Protein AF-0000000075202544 (afdb_homodimer)

Radius of gyration: 32.18 Å; Cα contacts (8 Å, |Δi|>4): 620; chains: 2; bounding box: 75×108×82 Å

pLDDT: mean 73.35, std 27.58, range [18.8, 98.31]

Organism: Armillaria gallica (NCBI:txid47427)

Foldseek 3Di:
DDPLVPDPCCLALVLLVLQLVVLVVLLVVLVVLLVLLCVLPVVPPPPPPPPPVVDDPPPPDPVVVLVVLLCQLNVLSVVLSVLSVVLNCCVPPVCNPPSVSSPDDDLSVLCLLLSLLSQLLVLLLVLLVVLLVLDDVVCSVVLSVLLNVLSVVLNVLSVVSSVCSVPDDDDPVRVLVSLVSVLVSLVSSLVSLCSSLVSLLVSLVVPDPVDPLSNVLSVVLNVLLVVLSVLLNVLSVVLNVVSVVVPCRSNSSSSRSNNSSSSSSSSSSNSSSVSVSVVVVVVVVVVVVVVVVVCVVVPVPDPDPPPPCPVPPPPPDDDPDPPPPDPPDDDDDDDDPPPPPPPPD/DDPLVPDPCCLALVLLVLQLVVLVVLLVVLVVLVVLLCVLPVVPPPPPPPPPVVDDDPPVDPVVVLVVLLCQLNVLSVVLSVLSVVLNCCVPPVCNPPSVSSPDDDLSVLCLLLSLLSQLLVLLLVLLVVLLVLDPVVCSVVLSVLLNVLSVVLNVLSVVSSVCSVPDDDDPVRVLVSLVSVLVSLVSSLVSLCSSLVSLLVSLVVPDPVDPLSNVLSVVLNVLLVVLSVLLNVLSVVLNVVSVVPPCRSNSSSSRSNNSSSSSSSSSSNSSSVSVSVVVVVVVVVVVVVVVVVCVVVPVPDPDPPPPPPPPPPPCPPPPPPPPDDPDDPDDDPPDPPDPPPPPD

InterPro domains:
  IPR045339 Domain of unknown function DUF6534 [PF20152] (189-276)

Secondary structure (DSSP, 8-state):
--TTTT--HIIIIIHHHHHHHHHHHHHHHHHHHHHHHHHHH----S----SGGGTS-----HHHHHHHHHHHHHHHHHHHHHHHHHHHHIIIIITTT-HHHHHS--HHHHTHHHHHHHHHHHHHHHHHHHHHHHS-HHHHHHHHHHHHHHHHHHHHHHHHHHHHHHH----HHHHHHHHHHHHHHHHHHHHHHHHHHHHHHHHHHHT--S-HHHHHHHHHHHHHHHHHHHHHHHHHHHHHHHHHTT---TTHHHHHTTHHHHHHHHHHHHHHHHHHHHHHHHHHHHHHHHHHHHHHHHTTS-------------SS-------------S---------------/--TTTT--HIIIIIHHHHHHHHHHHHHHHHHHHHHHHHHHH----S----SGGGTS-----HHHHHHHHHHHHHHHHHHHHHHHHHHHHIIIIITTT-HHHHHS--HHHHTHHHHHHHHHHHHHHHHHHHHHHHS-HHHHHHHHHHHHHHHHHHHHHHHHHHHHHHH----HHHHHHHHHHHHHHHHHHHHHHHHHHHHHHHHHHHT--S-HHHHHHHHHHHHHHHHHHHHHHHHHHHHHHHHHTT---TTHHHHHTTHHHHHHHHHHHHHHHHHHHHHHHHHHHHHHHHHHHHHHHHTTS----------------------------S---------------

Solvent-accessible surface area (backbone atoms only — not comparable to full-atom values): 37774 Å² total; per-residue (Å²): 126,56,82,61,68,72,56,55,46,58,32,39,56,34,19,43,50,53,7,43,44,50,29,35,19,41,48,20,36,38,50,48,41,52,49,50,41,49,56,70,68,45,78,64,79,67,77,64,74,54,80,52,62,80,63,64,80,66,72,76,47,88,70,41,61,55,50,54,51,49,54,50,39,48,52,51,48,53,52,48,52,52,39,44,52,48,45,49,40,44,51,49,36,78,24,51,56,38,50,68,59,64,69,44,87,52,67,60,62,34,48,43,46,39,56,31,32,65,33,41,33,59,52,50,47,54,51,29,51,50,40,32,71,64,35,61,77,87,55,10,57,61,51,28,50,53,40,47,49,39,37,49,48,33,38,50,47,21,47,49,52,28,53,44,56,76,72,50,84,68,51,73,68,51,42,52,53,50,50,50,51,51,44,49,36,47,51,43,48,49,49,38,51,50,50,50,52,49,51,45,42,56,43,52,62,69,65,53,76,80,44,66,70,61,36,49,53,48,49,50,52,43,49,51,52,50,60,43,45,45,61,49,49,52,34,43,51,50,25,49,51,34,57,65,69,56,47,89,38,33,50,29,39,39,32,55,63,30,45,39,47,38,46,49,36,33,54,39,52,53,54,38,51,50,53,53,51,52,53,51,51,53,54,48,50,55,56,51,51,54,51,48,55,52,46,53,65,66,54,65,70,70,79,72,82,69,77,71,75,65,77,61,82,57,82,80,56,84,72,82,81,78,75,78,68,78,79,70,77,90,82,92,87,88,83,80,81,80,78,80,76,78,75,86,119,126,56,81,60,66,72,54,54,47,57,33,40,56,34,18,45,50,53,7,44,43,50,28,34,18,41,47,19,36,39,51,50,39,53,50,50,42,49,57,70,67,49,75,63,80,66,76,63,74,54,78,50,62,81,63,64,84,73,70,73,47,88,73,41,60,54,50,54,53,50,54,50,40,48,51,50,47,53,51,47,52,53,40,45,51,48,47,51,39,44,50,50,36,79,25,52,56,37,50,68,58,64,69,45,87,51,68,59,65,35,47,44,45,40,56,32,32,66,32,41,33,58,53,52,46,52,52,30,52,50,40,33,72,64,35,60,77,85,56,11,57,60,52,28,50,53,40,47,50,37,38,50,49,32,38,50,46,21,48,49,53,27,53,43,56,76,71,51,85,66,51,74,69,51,43,53,53,51,50,49,52,52,44,50,36,48,50,42,48,47,49,38,50,51,50,49,53,48,50,46,43,55,45,51,63,68,63,53,78,80,45,65,70,61,36,49,52,48,50,49,52,43,49,51,52,50,59,42,45,44,61,50,48,50,34,44,50,49,26,50,51,34,58,66,69,56,47,90,40,33,50,29,39,38,31,56,63,30,45,40,47,38,47,49,36,33,52,39,53,54,55,40,52,51,53,53,50,53,53,50,49,54,55,50,48,54,54,51,51,55,49,49,55,50,45,55,64,64,50,66,68,67,81,71,82,69,77,73,76,69,79,70,73,78,70,78,72,74,75,78,70,77,76,74,73,74,82,69,73,90,74,88,81,86,78,80,80,78,76,79,76,78,74,85,120

Structure (mmCIF, N/CA/C/O backbone):
data_AF-0000000075202544-model_v1
#
loop_
_entity.id
_entity.type
_entity.pdbx_description
1 polymer 'DUF6534 domain-containing protein'
#
loop_
_atom_site.group_PDB
_atom_site.id
_atom_site.type_symbol
_atom_site.label_atom_id
_atom_site.label_alt_id
_atom_site.label_comp_id
_atom_site.label_asym_id
_atom_site.label_entity_id
_atom_site.label_seq_id
_atom_site.pdbx_PDB_ins_code
_atom_site.Cartn_x
_atom_site.Cartn_y
_atom_site.Cartn_z
_atom_site.occupancy
_atom_site.B_iso_or_equiv
_atom_site.auth_seq_id
_atom_site.auth_comp_id
_atom_site.auth_asym_id
_atom_site.auth_atom_id
_atom_site.pdbx_PDB_model_num
ATOM 1 N N . MET A 1 1 ? -9.578 -34.719 -23.672 1 30.58 1 MET A N 1
ATOM 2 C CA . MET A 1 1 ? -8.828 -33.469 -23.422 1 30.58 1 MET A CA 1
ATOM 3 C C . MET A 1 1 ? -9.109 -32.938 -22.031 1 30.58 1 MET A C 1
ATOM 5 O O . MET A 1 1 ? -10.258 -32.625 -21.703 1 30.58 1 MET A O 1
ATOM 9 N N . SER A 1 2 ? -8.492 -33.312 -20.969 1 37.47 2 SER A N 1
ATOM 10 C CA . SER A 1 2 ? -8.906 -33.406 -19.578 1 37.47 2 SER A CA 1
ATOM 11 C C . SER A 1 2 ? -9.406 -32.062 -19.062 1 37.47 2 SER A C 1
ATOM 13 O O . SER A 1 2 ? -9.07 -31.016 -19.609 1 37.47 2 SER A O 1
ATOM 15 N N . ALA A 1 3 ? -10.5 -32.062 -18.391 1 42.78 3 ALA A N 1
ATOM 16 C CA . ALA A 1 3 ? -11.109 -30.906 -17.734 1 42.78 3 ALA A CA 1
ATOM 17 C C . ALA A 1 3 ? -10.062 -29.844 -17.406 1 42.78 3 ALA A C 1
ATOM 19 O O . ALA A 1 3 ? -10.367 -28.641 -17.375 1 42.78 3 ALA A O 1
ATOM 20 N N . ALA A 1 4 ? -8.844 -30.25 -17.125 1 48.22 4 ALA A N 1
ATOM 21 C CA . ALA A 1 4 ? -7.582 -29.516 -16.953 1 48.22 4 ALA A CA 1
ATOM 22 C C . ALA A 1 4 ? -7.199 -28.781 -18.234 1 48.22 4 ALA A C 1
ATOM 24 O O . ALA A 1 4 ? -6.625 -27.688 -18.188 1 48.22 4 ALA A O 1
ATOM 25 N N . ALA A 1 5 ? -7.516 -29.359 -19.406 1 50.94 5 ALA A N 1
ATOM 26 C CA . ALA A 1 5 ? -7.18 -28.906 -20.75 1 50.94 5 ALA A CA 1
ATOM 27 C C . ALA A 1 5 ? -7.934 -27.625 -21.094 1 50.94 5 ALA A C 1
ATOM 29 O O . ALA A 1 5 ? -7.449 -26.797 -21.875 1 50.94 5 ALA A O 1
ATOM 30 N N . SER A 1 6 ? -9.164 -27.391 -20.484 1 59.09 6 SER A N 1
ATOM 31 C CA . SER A 1 6 ? -9.992 -26.297 -20.953 1 59.09 6 SER A CA 1
ATOM 32 C C . SER A 1 6 ? -9.852 -25.062 -20.062 1 59.09 6 SER A C 1
ATOM 34 O O . SER A 1 6 ? -10.414 -24.016 -20.359 1 59.09 6 SER A O 1
ATOM 36 N N . LEU A 1 7 ? -9.102 -25.297 -18.953 1 67.88 7 LEU A N 1
ATOM 37 C CA . LEU A 1 7 ? -9.055 -24.172 -18.031 1 67.88 7 LEU A CA 1
ATOM 38 C C . LEU A 1 7 ? -8.039 -23.125 -18.516 1 67.88 7 LEU A C 1
ATOM 40 O O . LEU A 1 7 ? -6.883 -23.469 -18.766 1 67.88 7 LEU A O 1
ATOM 44 N N . ASN A 1 8 ? -8.57 -22.062 -19 1 82.06 8 ASN A N 1
ATOM 45 C CA . ASN A 1 8 ? -7.695 -20.938 -19.312 1 82.06 8 ASN A CA 1
ATOM 46 C C . ASN A 1 8 ? -6.996 -20.406 -18.078 1 82.06 8 ASN A C 1
ATOM 48 O O . ASN A 1 8 ? -7.574 -19.625 -17.312 1 82.06 8 ASN A O 1
ATOM 52 N N . ILE A 1 9 ? -5.816 -20.859 -17.828 1 87.75 9 ILE A N 1
ATOM 53 C CA . ILE A 1 9 ? -5.035 -20.562 -16.641 1 87.75 9 ILE A CA 1
ATOM 54 C C . ILE A 1 9 ? -4.934 -19.047 -16.453 1 87.75 9 ILE A C 1
ATOM 56 O O . ILE A 1 9 ? -5.086 -18.547 -15.336 1 87.75 9 ILE A O 1
ATOM 60 N N . ALA A 1 10 ? -4.734 -18.312 -17.516 1 87 10 ALA A N 1
ATOM 61 C CA . ALA A 1 10 ? -4.594 -16.859 -17.453 1 87 10 ALA A CA 1
ATOM 62 C C . ALA A 1 10 ? -5.879 -16.203 -16.953 1 87 10 ALA A C 1
ATOM 64 O O . ALA A 1 10 ? -5.836 -15.258 -16.172 1 87 10 ALA A O 1
ATOM 65 N N . SER A 1 11 ? -6.926 -16.828 -17.297 1 85 11 SER A N 1
ATOM 66 C CA . SER A 1 11 ? -8.203 -16.219 -16.953 1 85 11 SER A CA 1
ATOM 67 C C . SER A 1 11 ? -8.602 -16.547 -15.516 1 85 11 SER A C 1
ATOM 69 O O . SER A 1 11 ? -9.289 -15.773 -14.852 1 85 11 SER A O 1
ATOM 71 N N . VAL A 1 12 ? -8.141 -17.609 -15.039 1 85.69 12 VAL A N 1
ATOM 72 C CA . VAL A 1 12 ? -8.539 -18 -13.688 1 85.69 12 VAL A CA 1
ATOM 73 C C . VAL A 1 12 ? -7.434 -17.641 -12.695 1 85.69 12 VAL A C 1
ATOM 75 O O . VAL A 1 12 ? -7.586 -16.703 -11.906 1 85.69 12 VAL A O 1
ATOM 78 N N . LEU A 1 13 ? -6.332 -18.281 -12.93 1 91.62 13 LEU A N 1
ATOM 79 C CA . LEU A 1 13 ? -5.23 -18.078 -11.992 1 91.62 13 LEU A CA 1
ATOM 80 C C . LEU A 1 13 ? -4.637 -16.672 -12.148 1 91.62 13 LEU A C 1
ATOM 82 O O . LEU A 1 13 ? -4.289 -16.031 -11.156 1 91.62 13 LEU A O 1
ATOM 86 N N . GLY A 1 14 ? -4.578 -16.234 -13.328 1 93.5 14 GLY A N 1
ATOM 87 C CA . GLY A 1 14 ? -4.031 -14.906 -13.578 1 93.5 14 GLY A CA 1
ATOM 88 C C . GLY A 1 14 ? -4.848 -13.797 -12.945 1 93.5 14 GLY A C 1
ATOM 89 O O . GLY A 1 14 ? -4.293 -12.859 -12.359 1 93.5 14 GLY A O 1
ATOM 90 N N . THR A 1 15 ? -6.055 -13.859 -13.055 1 92.5 15 THR A N 1
ATOM 91 C CA . THR A 1 15 ? -6.914 -12.82 -12.508 1 92.5 15 THR A CA 1
ATOM 92 C C . THR A 1 15 ? -6.926 -12.859 -10.984 1 92.5 15 THR A C 1
ATOM 94 O O . THR A 1 15 ? -6.992 -11.812 -10.336 1 92.5 15 THR A O 1
ATOM 97 N N . ILE A 1 16 ? -6.844 -14.031 -10.422 1 93.81 16 ILE A N 1
ATOM 98 C CA . ILE A 1 16 ? -6.742 -14.156 -8.969 1 93.81 16 ILE A CA 1
ATOM 99 C C . ILE A 1 16 ? -5.434 -13.539 -8.492 1 93.81 16 ILE A C 1
ATOM 101 O O . ILE A 1 16 ? -5.406 -12.82 -7.484 1 93.81 16 ILE A O 1
ATOM 105 N N . GLU A 1 17 ? -4.414 -13.812 -9.203 1 96.56 17 GLU A N 1
ATOM 106 C CA . GLU A 1 17 ? -3.1 -13.289 -8.836 1 96.56 17 GLU A CA 1
ATOM 107 C C . GLU A 1 17 ? -3.086 -11.766 -8.859 1 96.56 17 GLU A C 1
ATOM 109 O O . GLU A 1 17 ? -2.656 -11.133 -7.898 1 96.56 17 GLU A O 1
ATOM 114 N N . ILE A 1 18 ? -3.598 -11.172 -9.922 1 96.19 18 ILE A N 1
ATOM 115 C CA . ILE A 1 18 ? -3.625 -9.719 -10.023 1 96.19 18 ILE A CA 1
ATOM 116 C C . ILE A 1 18 ? -4.562 -9.148 -8.961 1 96.19 18 ILE A C 1
ATOM 118 O O . ILE A 1 18 ? -4.289 -8.094 -8.383 1 96.19 18 ILE A O 1
ATOM 122 N N . GLY A 1 19 ? -5.66 -9.836 -8.742 1 96.62 19 GLY A N 1
ATOM 123 C CA . GLY A 1 19 ? -6.574 -9.398 -7.695 1 96.62 19 GLY A CA 1
ATOM 124 C C . GLY A 1 19 ? -5.926 -9.359 -6.324 1 96.62 19 GLY A C 1
ATOM 125 O O . GLY A 1 19 ? -6.117 -8.398 -5.574 1 96.62 19 GLY A O 1
ATOM 126 N N . VAL A 1 20 ? -5.168 -10.367 -6.004 1 97.69 20 VAL A N 1
ATOM 127 C CA . VAL A 1 20 ? -4.504 -10.43 -4.707 1 97.69 20 VAL A CA 1
ATOM 128 C C . VAL A 1 20 ? -3.418 -9.359 -4.629 1 97.69 20 VAL A C 1
ATOM 130 O O . VAL A 1 20 ? -3.23 -8.727 -3.582 1 97.69 20 VAL A O 1
ATOM 133 N N . ILE A 1 21 ? -2.748 -9.117 -5.719 1 97.5 21 ILE A N 1
ATOM 134 C CA . ILE A 1 21 ? -1.709 -8.102 -5.773 1 97.5 21 ILE A CA 1
ATOM 135 C C . ILE A 1 21 ? -2.328 -6.719 -5.555 1 97.5 21 ILE A C 1
ATOM 137 O O . ILE A 1 21 ? -1.817 -5.922 -4.766 1 97.5 21 ILE A O 1
ATOM 141 N N . LEU A 1 22 ? -3.42 -6.465 -6.176 1 97 22 LEU A N 1
ATOM 142 C CA . LEU A 1 22 ? -4.113 -5.191 -6 1 97 22 LEU A CA 1
ATOM 143 C C . LEU A 1 22 ? -4.641 -5.055 -4.574 1 97 22 LEU A C 1
ATOM 145 O O . LEU A 1 22 ? -4.605 -3.965 -3.998 1 97 22 LEU A O 1
ATOM 149 N N . ASN A 1 23 ? -5.113 -6.156 -4.082 1 98.06 23 ASN A N 1
ATOM 150 C CA . ASN A 1 23 ? -5.59 -6.184 -2.701 1 98.06 23 ASN A CA 1
ATOM 151 C C . ASN A 1 23 ? -4.484 -5.793 -1.722 1 98.06 23 ASN A C 1
ATOM 153 O O . ASN A 1 23 ? -4.715 -5.008 -0.803 1 98.06 23 ASN A O 1
ATOM 157 N N . THR A 1 24 ? -3.373 -6.305 -1.909 1 97.88 24 THR A N 1
ATOM 158 C CA . THR A 1 24 ? -2.258 -6.02 -1.016 1 97.88 24 THR A CA 1
ATOM 159 C C . THR A 1 24 ? -1.762 -4.586 -1.21 1 97.88 24 THR A C 1
ATOM 161 O O . THR A 1 24 ? -1.353 -3.93 -0.251 1 97.88 24 THR A O 1
ATOM 164 N N . PHE A 1 25 ? -1.782 -4.129 -2.479 1 97.88 25 PHE A N 1
ATOM 165 C CA . PHE A 1 25 ? -1.476 -2.729 -2.75 1 97.88 25 PHE A CA 1
ATOM 166 C C . PHE A 1 25 ? -2.396 -1.81 -1.956 1 97.88 25 PHE A C 1
ATOM 168 O O . PHE A 1 25 ? -1.931 -0.89 -1.28 1 97.88 25 PHE A O 1
ATOM 175 N N . LEU A 1 26 ? -3.6 -2.086 -2.014 1 98.12 26 LEU A N 1
ATOM 176 C CA . LEU A 1 26 ? -4.594 -1.257 -1.338 1 98.12 26 LEU A CA 1
ATOM 177 C C . LEU A 1 26 ? -4.477 -1.396 0.176 1 98.12 26 LEU A C 1
ATOM 179 O O . LEU A 1 26 ? -4.75 -0.445 0.913 1 98.12 26 LEU A O 1
ATOM 183 N N . LEU A 1 27 ? -4.07 -2.59 0.631 1 98.25 27 LEU A N 1
ATOM 184 C CA . LEU A 1 27 ? -3.824 -2.742 2.061 1 98.25 27 LEU A CA 1
ATOM 185 C C . LEU A 1 27 ? -2.729 -1.788 2.527 1 98.25 27 LEU A C 1
ATOM 187 O O . LEU A 1 27 ? -2.807 -1.236 3.627 1 98.25 27 LEU A O 1
ATOM 191 N N . GLY A 1 28 ? -1.713 -1.629 1.7 1 97.19 28 GLY A N 1
ATOM 192 C CA . GLY A 1 28 ? -0.695 -0.638 2.012 1 97.19 28 GLY A CA 1
ATOM 193 C C . GLY A 1 28 ? -1.245 0.772 2.107 1 97.19 28 GLY A C 1
ATOM 194 O O . GLY A 1 28 ? -0.935 1.503 3.051 1 97.19 28 GLY A O 1
ATOM 195 N N . VAL A 1 29 ? -2.115 1.082 1.206 1 95.94 29 VAL A N 1
ATOM 196 C CA . VAL A 1 29 ? -2.752 2.395 1.17 1 95.94 29 VAL A CA 1
ATOM 197 C C . VAL A 1 29 ? -3.564 2.611 2.445 1 95.94 29 VAL A C 1
ATOM 199 O O . VAL A 1 29 ? -3.402 3.627 3.125 1 95.94 29 VAL A O 1
ATOM 202 N N . VAL A 1 30 ? -4.324 1.64 2.791 1 96.94 30 VAL A N 1
ATOM 203 C CA . VAL A 1 30 ? -5.23 1.752 3.928 1 96.94 30 VAL A CA 1
ATOM 204 C C . VAL A 1 30 ? -4.43 1.801 5.227 1 96.94 30 VAL A C 1
ATOM 206 O O . VAL A 1 30 ? -4.812 2.49 6.176 1 96.94 30 VAL A O 1
ATOM 209 N N . THR A 1 31 ? -3.334 1.18 5.262 1 95.56 31 THR A N 1
ATOM 210 C CA . THR A 1 31 ? -2.504 1.163 6.461 1 95.56 31 THR A CA 1
ATOM 211 C C . THR A 1 31 ? -1.976 2.561 6.773 1 95.56 31 THR A C 1
ATOM 213 O O . THR A 1 31 ? -2.018 3.004 7.922 1 95.56 31 THR A O 1
ATOM 216 N N . ILE A 1 32 ? -1.555 3.242 5.75 1 93.19 32 ILE A N 1
ATOM 217 C CA . ILE A 1 32 ? -1.046 4.594 5.969 1 93.19 32 ILE A CA 1
ATOM 218 C C . ILE A 1 32 ? -2.203 5.531 6.297 1 93.19 32 ILE A C 1
ATOM 220 O O . ILE A 1 32 ? -2.062 6.438 7.125 1 93.19 32 ILE A O 1
ATOM 224 N N . GLN A 1 33 ? -3.326 5.27 5.684 1 91.19 33 GLN A N 1
ATOM 225 C CA . GLN A 1 33 ? -4.5 6.062 6.027 1 91.19 33 GLN A CA 1
ATOM 226 C C . GLN A 1 33 ? -4.875 5.879 7.496 1 91.19 33 GLN A C 1
ATOM 228 O O . GLN A 1 33 ? -5.281 6.832 8.164 1 91.19 33 GLN A O 1
ATOM 233 N N . MET A 1 34 ? -4.734 4.676 7.914 1 90.94 34 MET A N 1
ATOM 234 C CA . MET A 1 34 ? -5.008 4.367 9.312 1 90.94 34 MET A CA 1
ATOM 235 C C . MET A 1 34 ? -4.035 5.102 10.234 1 90.94 34 MET A C 1
ATOM 237 O O . MET A 1 34 ? -4.441 5.684 11.234 1 90.94 34 MET A O 1
ATOM 241 N N . PHE A 1 35 ? -2.836 5.152 9.797 1 85.44 35 PHE A N 1
ATOM 242 C CA . PHE A 1 35 ? -1.821 5.844 10.586 1 85.44 35 PHE A CA 1
ATOM 243 C C . PHE A 1 35 ? -2.072 7.348 10.594 1 85.44 35 PHE A C 1
ATOM 245 O O . PHE A 1 35 ? -1.909 8 11.625 1 85.44 35 PHE A O 1
ATOM 252 N N . SER A 1 36 ? -2.416 7.844 9.523 1 83.5 36 SER A N 1
ATOM 253 C CA . SER A 1 36 ? -2.719 9.266 9.414 1 83.5 36 SER A CA 1
ATOM 254 C C . SER A 1 36 ? -3.893 9.656 10.305 1 83.5 36 SER A C 1
ATOM 256 O O . SER A 1 36 ? -3.91 10.742 10.883 1 83.5 36 SER A O 1
ATOM 258 N N . TYR A 1 37 ? -4.852 8.789 10.391 1 84.12 37 TYR A N 1
ATOM 259 C CA . TYR A 1 37 ? -5.996 9.047 11.258 1 84.12 37 TYR A CA 1
ATOM 260 C C . TYR A 1 37 ? -5.562 9.188 12.711 1 84.12 37 TYR A C 1
ATOM 262 O O . TYR A 1 37 ? -5.973 10.125 13.398 1 84.12 37 TYR A O 1
ATOM 270 N N . TYR A 1 38 ? -4.727 8.438 13.109 1 78.06 38 TYR A N 1
ATOM 271 C CA . TYR A 1 38 ? -4.32 8.438 14.508 1 78.06 38 TYR A CA 1
ATOM 272 C C . TYR A 1 38 ? -3.314 9.547 14.789 1 78.06 38 TYR A C 1
ATOM 274 O O . TYR A 1 38 ? -3.275 10.094 15.891 1 78.06 38 TYR A O 1
ATOM 282 N N . THR A 1 39 ? -2.518 9.93 13.875 1 73.56 39 THR A N 1
ATOM 283 C CA . THR A 1 39 ? -1.584 11.031 14.055 1 73.56 39 THR A CA 1
ATOM 284 C C . THR A 1 39 ? -2.326 12.367 14.102 1 73.56 39 THR A C 1
ATOM 286 O O . THR A 1 39 ? -1.944 13.273 14.852 1 73.56 39 THR A O 1
ATOM 289 N N . ALA A 1 40 ? -3.287 12.422 13.375 1 65.31 40 ALA A N 1
ATOM 290 C CA . ALA A 1 40 ? -4.066 13.656 13.344 1 65.31 40 ALA A CA 1
ATOM 291 C C . ALA A 1 40 ? -4.91 13.812 14.602 1 65.31 40 ALA A C 1
ATOM 293 O O . ALA A 1 40 ? -5.16 14.93 15.055 1 65.31 40 ALA A O 1
ATOM 294 N N . HIS A 1 41 ? -5.402 12.781 15.109 1 57.12 41 HIS A N 1
ATOM 295 C CA . HIS A 1 41 ? -6.336 12.867 16.234 1 57.12 41 HIS A CA 1
ATOM 296 C C . HIS A 1 41 ? -5.609 12.766 17.562 1 57.12 41 HIS A C 1
ATOM 298 O O . HIS A 1 41 ? -6.086 13.281 18.578 1 57.12 41 HIS A O 1
ATOM 304 N N . PHE A 1 42 ? -4.621 11.969 17.609 1 50.59 42 PHE A N 1
ATOM 305 C CA . PHE A 1 42 ? -3.99 11.82 18.922 1 50.59 42 PHE A CA 1
ATOM 306 C C . PHE A 1 42 ? -2.74 12.695 19.016 1 50.59 42 PHE A C 1
ATOM 308 O O . PHE A 1 42 ? -2.084 12.734 20.062 1 50.59 42 PHE A O 1
ATOM 315 N N . ASN A 1 43 ? -2.824 14.07 18.781 1 44.25 43 ASN A N 1
ATOM 316 C CA . ASN A 1 43 ? -1.733 15.008 19.016 1 44.25 43 ASN A CA 1
ATOM 317 C C . ASN A 1 43 ? -0.528 14.32 19.656 1 44.25 43 ASN A C 1
ATOM 319 O O . ASN A 1 43 ? 0.359 14.977 20.188 1 44.25 43 ASN A O 1
ATOM 323 N N . ASP A 1 44 ? -0.608 13.258 20.422 1 34.91 44 ASP A N 1
ATOM 324 C CA . ASP A 1 44 ? 0.505 12.672 21.156 1 34.91 44 ASP A CA 1
ATOM 325 C C . ASP A 1 44 ? 1.545 12.086 20.203 1 34.91 44 ASP A C 1
ATOM 327 O O . ASP A 1 44 ? 1.22 11.25 19.359 1 34.91 44 ASP A O 1
ATOM 331 N N . PRO A 1 45 ? 2.568 12.883 19.969 1 34.19 45 PRO A N 1
ATOM 332 C CA . PRO A 1 45 ? 3.719 12.664 19.094 1 34.19 45 PRO A CA 1
ATOM 333 C C . PRO A 1 45 ? 4.141 11.203 19.016 1 34.19 45 PRO A C 1
ATOM 335 O O . PRO A 1 45 ? 4.914 10.82 18.141 1 34.19 45 PRO A O 1
ATOM 338 N N . VAL A 1 46 ? 4.504 10.672 20.25 1 30.69 46 VAL A N 1
ATOM 339 C CA . VAL A 1 46 ? 5.238 9.422 20.391 1 30.69 46 VAL A CA 1
ATOM 340 C C . VAL A 1 46 ? 4.402 8.273 19.828 1 30.69 46 VAL A C 1
ATOM 342 O O . VAL A 1 46 ? 3.219 8.141 20.156 1 30.69 46 VAL A O 1
ATOM 345 N N . GLY A 1 47 ? 4.488 7.988 18.734 1 33.19 47 GLY A N 1
ATOM 346 C CA . GLY A 1 47 ? 4.07 6.668 18.281 1 33.19 47 GLY A CA 1
ATOM 347 C C . GLY A 1 47 ? 3.824 5.703 19.438 1 33.19 47 GLY A C 1
ATOM 348 O O . GLY A 1 47 ? 4.449 4.645 19.5 1 33.19 47 GLY A O 1
ATOM 349 N N . SER A 1 48 ? 3.576 6.117 20.578 1 28.45 48 SER A N 1
ATOM 350 C CA . SER A 1 48 ? 3.215 5.02 21.469 1 28.45 48 SER A CA 1
ATOM 351 C C . SER A 1 48 ? 2.162 4.117 20.844 1 28.45 48 SER A C 1
ATOM 353 O O . SER A 1 48 ? 1.016 4.531 20.656 1 28.45 48 SER A O 1
ATOM 355 N N . PHE A 1 49 ? 2.436 3.496 19.875 1 31.34 49 PHE A N 1
ATOM 356 C CA . PHE A 1 49 ? 1.68 2.256 19.75 1 31.34 49 PHE A CA 1
ATOM 357 C C . PHE A 1 49 ? 1.23 1.754 21.125 1 31.34 49 PHE A C 1
ATOM 359 O O . PHE A 1 49 ? 1.893 0.908 21.734 1 31.34 49 PHE A O 1
ATOM 366 N N . ARG A 1 50 ? 0.948 2.576 22 1 30.28 50 ARG A N 1
ATOM 367 C CA . ARG A 1 50 ? 0.221 1.947 23.094 1 30.28 50 ARG A CA 1
ATOM 368 C C . ARG A 1 50 ? -0.891 1.045 22.578 1 30.28 50 ARG A C 1
ATOM 370 O O . ARG A 1 50 ? -1.891 1.53 22.047 1 30.28 50 ARG A O 1
ATOM 377 N N . PHE A 1 51 ? -0.645 -0.08 22.109 1 30.19 51 PHE A N 1
ATOM 378 C CA . PHE A 1 51 ? -1.592 -1.188 22.156 1 30.19 51 PHE A CA 1
ATOM 379 C C . PHE A 1 51 ? -2.617 -0.988 23.25 1 30.19 51 PHE A C 1
ATOM 381 O O . PHE A 1 51 ? -3.455 -1.859 23.5 1 30.19 51 PHE A O 1
ATOM 388 N N . SER A 1 52 ? -2.311 -0.164 24.25 1 27.73 52 SER A N 1
ATOM 389 C CA . SER A 1 52 ? -3.229 -0.079 25.391 1 27.73 52 SER A CA 1
ATOM 390 C C . SER A 1 52 ? -4.535 0.594 24.984 1 27.73 52 SER A C 1
ATOM 392 O O . SER A 1 52 ? -5.41 0.815 25.828 1 27.73 52 SER A O 1
ATOM 394 N N . PRO A 1 53 ? -4.5 1.42 24.094 1 31.44 53 PRO A N 1
ATOM 395 C CA . PRO A 1 53 ? -5.82 2.057 24.109 1 31.44 53 PRO A CA 1
ATOM 396 C C . PRO A 1 53 ? -6.957 1.066 23.844 1 31.44 53 PRO A C 1
ATOM 398 O O . PRO A 1 53 ? -8.109 1.472 23.688 1 31.44 53 PRO A O 1
ATOM 401 N N . LEU A 1 54 ? -6.707 -0.091 23.484 1 30.83 54 LEU A N 1
ATOM 402 C CA . LEU A 1 54 ? -7.953 -0.845 23.578 1 30.83 54 LEU A CA 1
ATOM 403 C C . LEU A 1 54 ? -8.656 -0.575 24.891 1 30.83 54 LEU A C 1
ATOM 405 O O . LEU A 1 54 ? -9.859 -0.812 25.031 1 30.83 54 LEU A O 1
ATOM 409 N N . VAL A 1 55 ? -7.926 -0.446 26.094 1 26.25 55 VAL A N 1
ATOM 410 C CA . VAL A 1 55 ? -8.578 -0.515 27.391 1 26.25 55 VAL A CA 1
ATOM 411 C C . VAL A 1 55 ? -9.039 0.877 27.812 1 26.25 55 VAL A C 1
ATOM 413 O O . VAL A 1 55 ? -9.672 1.037 28.859 1 26.25 55 VAL A O 1
ATOM 416 N N . LYS A 1 56 ? -8.234 1.934 27.719 1 31.06 56 LYS A N 1
ATOM 417 C CA . LYS A 1 56 ? -8.875 2.982 28.516 1 31.06 56 LYS A CA 1
ATOM 418 C C . LYS A 1 56 ? -10.312 3.203 28.062 1 31.06 56 LYS A C 1
ATOM 420 O O . LYS A 1 56 ? -10.648 2.979 26.906 1 31.06 56 LYS A O 1
ATOM 425 N N . SER A 1 57 ? -11.234 3.371 29.031 1 28.83 57 SER A N 1
ATOM 426 C CA . SER A 1 57 ? -12.648 3.688 29.188 1 28.83 57 SER A CA 1
ATOM 427 C C . SER A 1 57 ? -13.078 4.793 28.234 1 28.83 57 SER A C 1
ATOM 429 O O . SER A 1 57 ? -12.781 5.969 28.453 1 28.83 57 SER A O 1
ATOM 431 N N . HIS A 1 58 ? -12.75 4.738 27.141 1 29.89 58 HIS A N 1
ATOM 432 C CA . HIS A 1 58 ? -13.148 5.762 26.188 1 29.89 58 HIS A CA 1
ATOM 433 C C . HIS A 1 58 ? -14.609 6.168 26.391 1 29.89 58 HIS A C 1
ATOM 435 O O . HIS A 1 58 ? -15.492 5.309 26.484 1 29.89 58 HIS A O 1
ATOM 441 N N . ARG A 1 59 ? -14.867 7.156 27 1 29.62 59 ARG A N 1
ATOM 442 C CA . ARG A 1 59 ? -16.141 7.863 26.844 1 29.62 59 ARG A CA 1
ATOM 443 C C . ARG A 1 59 ? -16.609 7.816 25.391 1 29.62 59 ARG A C 1
ATOM 445 O O . ARG A 1 59 ? -15.875 8.195 24.484 1 29.62 59 ARG A O 1
ATOM 452 N N . PHE A 1 60 ? -17.344 6.906 24.922 1 32.94 60 PHE A N 1
ATOM 453 C CA . PHE A 1 60 ? -18.219 6.734 23.766 1 32.94 60 PHE A CA 1
ATOM 454 C C . PHE A 1 60 ? -18.75 8.078 23.281 1 32.94 60 PHE A C 1
ATOM 456 O O . PHE A 1 60 ? -19.938 8.367 23.438 1 32.94 60 PHE A O 1
ATOM 463 N N . SER A 1 61 ? -18.172 9.148 23.531 1 32.81 61 SER A N 1
ATOM 464 C CA . SER A 1 61 ? -18.734 10.328 22.859 1 32.81 61 SER A CA 1
ATOM 465 C C . SER A 1 61 ? -18.656 10.203 21.344 1 32.81 61 SER A C 1
ATOM 467 O O . SER A 1 61 ? -17.969 9.32 20.828 1 32.81 61 SER A O 1
ATOM 469 N N . SER A 1 62 ? -19.219 10.984 20.391 1 43.47 62 S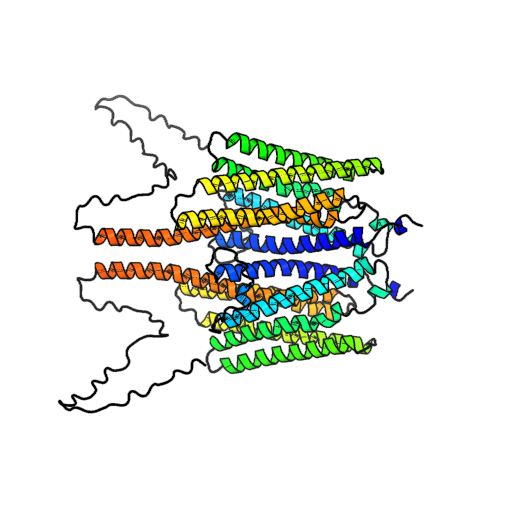ER A N 1
ATOM 470 C CA . SER A 1 62 ? -19.359 10.992 18.938 1 43.47 62 SER A CA 1
ATOM 471 C C . SER A 1 62 ? -18.062 10.594 18.25 1 43.47 62 SER A C 1
ATOM 473 O O . SER A 1 62 ? -18.078 9.875 17.25 1 43.47 62 SER A O 1
ATOM 475 N N . GLY A 1 63 ? -16.875 10.805 18.75 1 47.38 63 GLY A N 1
ATOM 476 C CA . GLY A 1 63 ? -15.539 10.523 18.25 1 47.38 63 GLY A CA 1
ATOM 477 C C . GLY A 1 63 ? -15.141 9.062 18.391 1 47.38 63 GLY A C 1
ATOM 478 O O . GLY A 1 63 ? -14.438 8.523 17.547 1 47.38 63 GLY A O 1
ATOM 479 N N . GLU A 1 64 ? -15.586 8.312 19.344 1 50.72 64 GLU A N 1
ATOM 480 C CA . GLU A 1 64 ? -15.18 6.949 19.688 1 50.72 64 GLU A CA 1
ATOM 481 C C . GLU A 1 64 ? -15.836 5.93 18.766 1 50.72 64 GLU A C 1
ATOM 483 O O . GLU A 1 64 ? -15.219 4.922 18.406 1 50.72 64 GLU A O 1
ATOM 488 N N . SER A 1 65 ? -17.125 6.168 18.422 1 60.56 65 SER A N 1
ATOM 489 C CA . SER A 1 65 ? -17.812 5.27 17.516 1 60.56 65 SER A CA 1
ATOM 490 C C . SER A 1 65 ? -17.078 5.164 16.188 1 60.56 65 SER A C 1
ATOM 492 O O . SER A 1 65 ? -16.969 4.074 15.609 1 60.56 65 SER A O 1
ATOM 494 N N . SER A 1 66 ? -16.469 6.152 15.891 1 77.81 66 SER A N 1
ATOM 495 C CA . SER A 1 66 ? -15.734 6.137 14.633 1 77.81 66 SER A CA 1
ATOM 496 C C . SER A 1 66 ? -14.445 5.32 14.75 1 77.81 66 SER A C 1
ATOM 498 O O . SER A 1 66 ? -14.062 4.625 13.805 1 77.81 66 SER A O 1
ATOM 500 N N . ALA A 1 67 ? -13.992 5.238 16.031 1 83.12 67 ALA A N 1
ATOM 501 C CA . ALA A 1 67 ? -12.75 4.496 16.234 1 83.12 67 ALA A CA 1
ATOM 502 C C . ALA A 1 67 ? -12.992 2.992 16.172 1 83.12 67 ALA A C 1
ATOM 504 O O . ALA A 1 67 ? -12.18 2.248 15.625 1 83.12 67 ALA A O 1
ATOM 505 N N . LEU A 1 68 ? -14.133 2.617 16.734 1 88.62 68 LEU A N 1
ATOM 506 C CA . LEU A 1 68 ? -14.461 1.195 16.703 1 88.62 68 LEU A CA 1
ATOM 507 C C . LEU A 1 68 ? -14.703 0.728 15.273 1 88.62 68 LEU A C 1
ATOM 509 O O . LEU A 1 68 ? -14.289 -0.37 14.891 1 88.62 68 LEU A O 1
ATOM 513 N N . LEU A 1 69 ? -15.359 1.511 14.57 1 93.31 69 LEU A N 1
ATOM 514 C CA . LEU A 1 69 ? -15.641 1.176 13.172 1 93.31 69 LEU A CA 1
ATOM 515 C C . LEU A 1 69 ? -14.344 1.061 12.375 1 93.31 69 LEU A C 1
ATOM 517 O O . LEU A 1 69 ? -14.188 0.133 11.578 1 93.31 69 LEU A O 1
ATOM 521 N N . ILE A 1 70 ? -13.438 1.928 12.695 1 92.94 70 ILE A N 1
ATOM 522 C CA . ILE A 1 70 ? -12.172 1.949 11.977 1 92.94 70 ILE A CA 1
ATOM 523 C C . ILE A 1 70 ? -11.375 0.68 12.289 1 92.94 70 ILE A C 1
ATOM 525 O O . ILE A 1 70 ? -10.852 0.031 11.375 1 92.94 70 ILE A O 1
ATOM 529 N N . TRP A 1 71 ? -11.297 0.269 13.539 1 93.69 71 TRP A N 1
ATOM 530 C CA . TRP A 1 71 ? -10.578 -0.942 13.922 1 93.69 71 TRP A CA 1
ATOM 531 C C . TRP A 1 71 ? -11.273 -2.184 13.375 1 93.69 71 TRP A C 1
ATOM 533 O O . TRP A 1 71 ? -10.617 -3.152 12.984 1 93.69 71 TRP A O 1
ATOM 543 N N . TRP A 1 72 ? -12.578 -2.096 13.336 1 95.81 72 TRP A N 1
ATOM 544 C CA . TRP A 1 72 ? -13.352 -3.207 12.789 1 95.81 72 TRP A CA 1
ATOM 545 C C . TRP A 1 72 ? -13.008 -3.445 11.328 1 95.81 72 TRP A C 1
ATOM 547 O O . TRP A 1 72 ? -12.625 -4.551 10.945 1 95.81 72 TRP A O 1
ATOM 557 N N . VAL A 1 73 ? -13.07 -2.43 10.562 1 96.94 73 VAL A N 1
ATOM 558 C CA . VAL A 1 73 ? -12.891 -2.588 9.117 1 96.94 73 VAL A CA 1
ATOM 559 C C . VAL A 1 73 ? -11.43 -2.889 8.812 1 96.94 73 VAL A C 1
ATOM 561 O O . VAL A 1 73 ? -11.125 -3.682 7.918 1 96.94 73 VAL A O 1
ATOM 564 N N . TYR A 1 74 ? -10.523 -2.344 9.594 1 96.62 74 TYR A N 1
ATOM 565 C CA . TYR A 1 74 ? -9.109 -2.58 9.336 1 96.62 74 TYR A CA 1
ATOM 566 C C . TYR A 1 74 ? -8.719 -4.012 9.68 1 96.62 74 TYR A C 1
ATOM 568 O O . TYR A 1 74 ? -7.949 -4.645 8.953 1 96.62 74 TYR A O 1
ATOM 576 N N . THR A 1 75 ? -9.18 -4.477 10.781 1 97.25 75 THR A N 1
ATOM 577 C CA . THR A 1 75 ? -8.891 -5.848 11.18 1 97.25 75 THR A CA 1
ATOM 578 C C . THR A 1 75 ? -9.414 -6.832 10.141 1 97.25 75 THR A C 1
ATOM 580 O O . THR A 1 75 ? -8.75 -7.824 9.828 1 97.25 75 THR A O 1
ATOM 583 N N . LEU A 1 76 ? -10.57 -6.555 9.648 1 98.25 76 LEU A N 1
ATOM 584 C CA . LEU A 1 76 ? -11.133 -7.398 8.602 1 98.25 76 LEU A CA 1
ATOM 585 C C . LEU A 1 76 ? -10.273 -7.344 7.34 1 98.25 76 LEU A C 1
ATOM 587 O O . LEU A 1 76 ? -10.078 -8.359 6.676 1 98.25 76 LEU A O 1
ATOM 591 N N . ASP A 1 77 ? -9.812 -6.16 7.02 1 97.94 77 ASP A N 1
ATOM 592 C CA . ASP A 1 77 ? -8.93 -5.996 5.871 1 97.94 77 ASP A CA 1
ATOM 593 C C . ASP A 1 77 ? -7.664 -6.832 6.027 1 97.94 77 ASP A C 1
ATOM 595 O O . ASP A 1 77 ? -7.242 -7.516 5.086 1 97.94 77 ASP A O 1
ATOM 599 N N . LEU A 1 78 ? -7.102 -6.793 7.191 1 97.25 78 LEU A N 1
ATOM 600 C CA . LEU A 1 78 ? -5.895 -7.562 7.461 1 97.25 78 LEU A CA 1
ATOM 601 C C . LEU A 1 78 ? -6.172 -9.062 7.379 1 97.25 78 LEU A C 1
ATOM 603 O O . LEU A 1 78 ? -5.418 -9.797 6.742 1 97.25 78 LEU A O 1
ATOM 607 N N . ALA A 1 79 ? -7.223 -9.414 7.98 1 97.88 79 ALA A N 1
ATOM 608 C CA . ALA A 1 79 ? -7.578 -10.828 8.023 1 97.88 79 ALA A CA 1
ATOM 609 C C . ALA A 1 79 ? -7.797 -11.383 6.621 1 97.88 79 ALA A C 1
ATOM 611 O O . ALA A 1 79 ? -7.219 -12.406 6.254 1 97.88 79 ALA A O 1
ATOM 612 N N . TYR A 1 80 ? -8.531 -10.672 5.871 1 98.19 80 TYR A N 1
ATOM 613 C CA . TYR A 1 80 ? -8.828 -11.234 4.555 1 98.19 80 TYR A CA 1
ATOM 614 C C . TYR A 1 80 ? -7.605 -11.156 3.646 1 98.19 80 TYR A C 1
ATOM 616 O O . TYR A 1 80 ? -7.414 -12.016 2.779 1 98.19 80 TYR A O 1
ATOM 624 N N . SER A 1 81 ? -6.855 -10.117 3.777 1 98.06 81 SER A N 1
ATOM 625 C CA . SER A 1 81 ? -5.645 -10.062 2.967 1 98.06 81 SER A CA 1
ATOM 626 C C . SER A 1 81 ? -4.754 -11.273 3.217 1 98.06 81 SER A C 1
ATOM 628 O O . SER A 1 81 ? -4.16 -11.812 2.283 1 98.06 81 SER A O 1
ATOM 630 N N . MET A 1 82 ? -4.668 -11.742 4.438 1 97.62 82 MET A N 1
ATOM 631 C CA . MET A 1 82 ? -3.904 -12.945 4.754 1 97.62 82 MET A CA 1
ATOM 632 C C . MET A 1 82 ? -4.547 -14.18 4.117 1 97.62 82 MET A C 1
ATOM 634 O O . MET A 1 82 ? -3.848 -15.055 3.605 1 97.62 82 MET A O 1
ATOM 638 N N . ILE A 1 83 ? -5.828 -14.172 4.176 1 98.19 83 ILE A N 1
ATOM 639 C CA . ILE A 1 83 ? -6.57 -15.289 3.584 1 98.19 83 ILE A CA 1
ATOM 640 C C . ILE A 1 83 ? -6.359 -15.297 2.072 1 98.19 83 ILE A C 1
ATOM 642 O O . ILE A 1 83 ? -6.152 -16.359 1.475 1 98.19 83 ILE A O 1
ATOM 646 N N . ALA A 1 84 ? -6.418 -14.125 1.46 1 97.94 84 ALA A N 1
ATOM 647 C CA . ALA A 1 84 ? -6.223 -14.016 0.017 1 97.94 84 ALA A CA 1
ATOM 648 C C . ALA A 1 84 ? -4.816 -14.461 -0.383 1 97.94 84 ALA A C 1
ATOM 650 O O . ALA A 1 84 ? -4.641 -15.125 -1.406 1 97.94 84 ALA A O 1
ATOM 651 N N . VAL A 1 85 ? -3.863 -14.109 0.403 1 97.5 85 VAL A N 1
ATOM 652 C CA . VAL A 1 85 ? -2.49 -14.516 0.125 1 97.5 85 VAL A CA 1
ATOM 653 C C . VAL A 1 85 ? -2.367 -16.031 0.259 1 97.5 85 VAL A C 1
ATOM 655 O O . VAL A 1 85 ? -1.678 -16.672 -0.535 1 97.5 85 VAL A O 1
ATOM 658 N N . GLU A 1 86 ? -3.008 -16.609 1.223 1 97.19 86 GLU A N 1
ATOM 659 C CA . GLU A 1 86 ? -3.01 -18.062 1.378 1 97.19 86 GLU A CA 1
ATOM 660 C C . GLU A 1 86 ? -3.658 -18.75 0.175 1 97.19 86 GLU A C 1
ATOM 662 O O . GLU A 1 86 ? -3.172 -19.781 -0.295 1 97.19 86 GLU A O 1
ATOM 667 N N . MET A 1 87 ? -4.68 -18.172 -0.255 1 96.44 87 MET A N 1
ATOM 668 C CA . MET A 1 87 ? -5.34 -18.719 -1.438 1 96.44 87 MET A CA 1
ATOM 669 C C . MET A 1 87 ? -4.383 -18.766 -2.623 1 96.44 87 MET A C 1
ATOM 671 O O . MET A 1 87 ? -4.266 -19.797 -3.295 1 96.44 87 MET A O 1
ATOM 675 N N . LEU A 1 88 ? -3.746 -17.641 -2.844 1 96.69 88 LEU A N 1
ATOM 676 C CA . LEU A 1 88 ? -2.789 -17.578 -3.943 1 96.69 88 LEU A CA 1
ATOM 677 C C . LEU A 1 88 ? -1.664 -18.594 -3.74 1 96.69 88 LEU A C 1
ATOM 679 O O . LEU A 1 88 ? -1.248 -19.266 -4.688 1 96.69 88 LEU A O 1
ATOM 683 N N . TRP A 1 89 ? -1.219 -18.766 -2.498 1 96.5 89 TRP A N 1
ATOM 684 C CA . TRP A 1 89 ? -0.16 -19.703 -2.146 1 96.5 89 TRP A CA 1
ATOM 685 C C . TRP A 1 89 ? -0.563 -21.125 -2.494 1 96.5 89 TRP A C 1
ATOM 687 O O . TRP A 1 89 ? 0.226 -21.891 -3.072 1 96.5 89 TRP A O 1
ATOM 697 N N . VAL A 1 90 ? -1.742 -21.484 -2.244 1 95.75 90 VAL A N 1
ATOM 698 C CA . VAL A 1 90 ? -2.209 -22.844 -2.488 1 95.75 90 VAL A CA 1
ATOM 699 C C . VAL A 1 90 ? -2.285 -23.109 -3.992 1 95.75 90 VAL A C 1
ATOM 701 O O . VAL A 1 90 ? -1.874 -24.172 -4.469 1 95.75 90 VAL A O 1
ATOM 704 N N . TYR A 1 91 ? -2.68 -22.109 -4.75 1 94.25 91 TYR A N 1
ATOM 705 C CA . TYR A 1 91 ? -2.826 -22.297 -6.188 1 94.25 91 TYR A CA 1
ATOM 706 C C . TYR A 1 91 ? -1.468 -22.281 -6.879 1 94.25 91 TYR A C 1
ATOM 708 O O . TYR A 1 91 ? -1.249 -23.016 -7.844 1 94.25 91 TYR A O 1
ATOM 716 N N . THR A 1 92 ? -0.568 -21.484 -6.379 1 95.12 92 THR A N 1
ATOM 717 C CA . THR A 1 92 ? 0.63 -21.219 -7.172 1 95.12 92 THR A CA 1
ATOM 718 C C . THR A 1 92 ? 1.826 -21.984 -6.602 1 95.12 92 THR A C 1
ATOM 720 O O . THR A 1 92 ? 2.766 -22.312 -7.332 1 95.12 92 THR A O 1
ATOM 723 N N . VAL A 1 93 ? 1.831 -22.266 -5.293 1 94.31 93 VAL A N 1
ATOM 724 C CA . VAL A 1 93 ? 3.01 -22.859 -4.68 1 94.31 93 VAL A CA 1
ATOM 725 C C . VAL A 1 93 ? 2.703 -24.312 -4.281 1 94.31 93 VAL A C 1
ATOM 727 O O . VAL A 1 93 ? 3.193 -25.25 -4.914 1 94.31 93 VAL A O 1
ATOM 730 N N . SER A 1 94 ? 1.769 -24.531 -3.412 1 93.62 94 SER A N 1
ATOM 731 C CA . SER A 1 94 ? 1.439 -25.875 -2.961 1 93.62 94 SER A CA 1
ATOM 732 C C . SER A 1 94 ? 0.805 -26.688 -4.082 1 93.62 94 SER A C 1
ATOM 734 O O . SER A 1 94 ? 1 -27.906 -4.156 1 93.62 94 SER A O 1
ATOM 736 N N . GLY A 1 95 ? 0.065 -26.094 -4.922 1 92.5 95 GLY A N 1
ATOM 737 C CA . GLY A 1 95 ? -0.593 -26.766 -6.031 1 92.5 95 GLY A CA 1
ATOM 738 C C . GLY A 1 95 ? 0.033 -26.453 -7.379 1 92.5 95 GLY A C 1
ATOM 739 O O . GLY A 1 95 ? -0.647 -26.484 -8.406 1 92.5 95 GLY A O 1
ATOM 740 N N . PHE A 1 96 ? 1.289 -26.219 -7.32 1 92.31 96 PHE A N 1
ATOM 741 C CA . PHE A 1 96 ? 1.973 -25.859 -8.562 1 92.31 96 PHE A CA 1
ATOM 742 C C . PHE A 1 96 ? 1.857 -26.984 -9.578 1 92.31 96 PHE A C 1
ATOM 744 O O . PHE A 1 96 ? 2.27 -28.125 -9.32 1 92.31 96 PHE A O 1
ATOM 751 N N . GLY A 1 97 ? 1.23 -26.641 -10.719 1 90.75 97 GLY A N 1
ATOM 752 C CA . GLY A 1 97 ? 1.088 -27.594 -11.797 1 90.75 97 GLY A CA 1
ATOM 753 C C . GLY A 1 97 ? -0.087 -28.531 -11.609 1 90.75 97 GLY A C 1
ATOM 754 O O . GLY A 1 97 ? -0.335 -29.406 -12.453 1 90.75 97 GLY A O 1
ATOM 755 N N . ASP A 1 98 ? -0.809 -28.5 -10.5 1 91.56 98 ASP A N 1
ATOM 756 C CA . ASP A 1 98 ? -1.942 -29.375 -10.219 1 91.56 98 ASP A CA 1
ATOM 757 C C . ASP A 1 98 ? -3.254 -28.734 -10.68 1 91.56 98 ASP A C 1
ATOM 759 O O . ASP A 1 98 ? -3.803 -27.875 -9.992 1 91.56 98 ASP A O 1
ATOM 763 N N . PHE A 1 99 ? -3.756 -29.219 -11.766 1 89.06 99 PHE A N 1
ATOM 764 C CA . PHE A 1 99 ? -4.965 -28.672 -12.359 1 89.06 99 PHE A CA 1
ATOM 765 C C . PHE A 1 99 ? -6.191 -29.016 -11.523 1 89.06 99 PHE A C 1
ATOM 767 O O . PHE A 1 99 ? -7.207 -28.312 -11.586 1 89.06 99 PHE A O 1
ATOM 774 N N . THR A 1 100 ? -6.086 -30.078 -10.789 1 87.44 100 THR A N 1
ATOM 775 C CA . THR A 1 100 ? -7.199 -30.453 -9.922 1 87.44 100 THR A CA 1
ATOM 776 C C . THR A 1 100 ? -7.387 -29.422 -8.812 1 87.44 100 THR A C 1
ATOM 778 O O . THR A 1 100 ? -8.516 -29.062 -8.484 1 87.44 100 THR A O 1
ATOM 781 N N . VAL A 1 101 ? -6.281 -28.984 -8.312 1 89.19 101 VAL A N 1
ATOM 782 C CA . VAL A 1 101 ? -6.324 -27.953 -7.273 1 89.19 101 VAL A CA 1
ATOM 783 C C . VAL A 1 101 ? -6.84 -26.641 -7.859 1 89.19 101 VAL A C 1
ATOM 785 O O . VAL A 1 101 ? -7.645 -25.953 -7.234 1 89.19 101 VAL A O 1
ATOM 788 N N . LEU A 1 102 ? -6.48 -26.359 -9.039 1 87.19 102 LEU A N 1
ATOM 789 C CA . LEU A 1 102 ? -6.891 -25.125 -9.695 1 87.19 102 LEU A CA 1
ATOM 790 C C . LEU A 1 102 ? -8.391 -25.141 -9.992 1 87.19 102 LEU A C 1
ATOM 792 O O . LEU A 1 102 ? -9.047 -24.094 -9.938 1 87.19 102 LEU A O 1
ATOM 796 N N . ALA A 1 103 ? -8.875 -26.266 -10.266 1 82.75 103 ALA A N 1
ATOM 797 C CA . ALA A 1 103 ? -10.281 -26.375 -10.625 1 82.75 103 ALA A CA 1
ATOM 798 C C . ALA A 1 103 ? -11.164 -26.484 -9.383 1 82.75 103 ALA A C 1
ATOM 800 O O . ALA A 1 103 ? -12.383 -26.344 -9.461 1 82.75 103 ALA A O 1
ATOM 801 N N . SER A 1 104 ? -10.508 -26.625 -8.289 1 81.88 104 SER A N 1
ATOM 802 C CA . SER A 1 104 ? -11.273 -26.812 -7.059 1 81.88 104 SER A CA 1
ATOM 803 C C . SER A 1 104 ? -11.648 -25.469 -6.438 1 81.88 104 SER A C 1
ATOM 805 O O . SER A 1 104 ? -10.883 -24.5 -6.516 1 81.88 104 SER A O 1
ATOM 807 N N . GLY A 1 105 ? -12.883 -25.438 -6.055 1 82 105 GLY A N 1
ATOM 808 C CA . GLY A 1 105 ? -13.273 -24.281 -5.266 1 82 105 GLY A CA 1
ATOM 809 C C . GLY A 1 105 ? -12.633 -24.25 -3.891 1 82 105 GLY A C 1
ATOM 810 O O . GLY A 1 105 ? -12.508 -25.281 -3.234 1 82 105 GLY A O 1
ATOM 811 N N . ARG A 1 106 ? -12.172 -23.078 -3.502 1 89.12 106 ARG A N 1
ATOM 812 C CA . ARG A 1 106 ? -11.453 -22.969 -2.234 1 89.12 106 ARG A CA 1
ATOM 813 C C . ARG A 1 106 ? -12.266 -22.172 -1.223 1 89.12 106 ARG A C 1
ATOM 815 O O . ARG A 1 106 ? -12.977 -21.234 -1.594 1 89.12 106 ARG A O 1
ATOM 822 N N . TRP A 1 107 ? -12.102 -22.438 -0.001 1 92.94 107 TRP A N 1
ATOM 823 C CA . TRP A 1 107 ? -12.852 -21.781 1.066 1 92.94 107 TRP A CA 1
ATOM 824 C C . TRP A 1 107 ? -12.445 -20.312 1.19 1 92.94 107 TRP A C 1
ATOM 826 O O . TRP A 1 107 ? -13.258 -19.484 1.591 1 92.94 107 TRP A O 1
ATOM 836 N N . GLU A 1 108 ? -11.18 -20.031 0.863 1 94.69 108 GLU A N 1
ATOM 837 C CA . GLU A 1 108 ? -10.688 -18.656 0.938 1 94.69 108 GLU A CA 1
ATOM 838 C C . GLU A 1 108 ? -11.492 -17.734 0.031 1 94.69 108 GLU A C 1
ATOM 840 O O . GLU A 1 108 ? -11.672 -16.547 0.343 1 94.69 108 GLU A O 1
ATOM 845 N N . TYR A 1 109 ? -11.922 -18.344 -1.05 1 91.75 109 TYR A N 1
ATOM 846 C CA . TYR A 1 109 ? -12.742 -17.547 -1.964 1 91.75 109 TYR A CA 1
ATOM 847 C C . TYR A 1 109 ? -14.195 -17.531 -1.509 1 91.75 109 TYR A C 1
ATOM 849 O O . TYR A 1 109 ? -14.898 -16.531 -1.715 1 91.75 109 TYR A O 1
ATOM 857 N N . PHE A 1 110 ? -14.656 -18.594 -0.865 1 93.19 110 PHE A N 1
ATOM 858 C CA . PHE A 1 110 ? -16.047 -18.719 -0.441 1 93.19 110 PHE A CA 1
ATOM 859 C C . PHE A 1 110 ? -16.391 -17.656 0.603 1 93.19 110 PHE A C 1
ATOM 861 O O . PHE A 1 110 ? -17.516 -17.172 0.663 1 93.19 110 PHE A O 1
ATOM 868 N N . VAL A 1 111 ? -15.438 -17.234 1.359 1 96.31 111 VAL A N 1
ATOM 869 C CA . VAL A 1 111 ? -15.719 -16.328 2.467 1 96.31 111 VAL A CA 1
ATOM 870 C C . VAL A 1 111 ? -15.625 -14.875 1.989 1 96.31 111 VAL A C 1
ATOM 872 O O . VAL A 1 111 ? -15.945 -13.945 2.734 1 96.31 111 VAL A O 1
ATOM 875 N N . LEU A 1 112 ? -15.219 -14.648 0.791 1 96.25 112 LEU A N 1
ATOM 876 C CA . LEU A 1 112 ? -14.961 -13.312 0.263 1 96.25 112 LEU A CA 1
ATOM 877 C C . LEU A 1 112 ? -16.203 -12.438 0.373 1 96.25 112 LEU A C 1
ATOM 879 O O . LEU A 1 112 ? -16.141 -11.312 0.874 1 96.25 112 LEU A O 1
ATOM 883 N N . PRO A 1 113 ? -17.391 -12.914 0.006 1 95.44 113 PRO A N 1
ATOM 884 C CA . PRO A 1 113 ? -18.562 -12.031 0.056 1 95.44 113 PRO A CA 1
ATOM 885 C C . PRO A 1 113 ? -18.891 -11.57 1.474 1 95.44 113 PRO A C 1
ATOM 887 O O . PRO A 1 113 ? -19.297 -10.422 1.675 1 95.44 113 PRO A O 1
ATOM 890 N N . ILE A 1 114 ? -18.719 -12.398 2.391 1 96.5 114 ILE A N 1
ATOM 891 C CA . ILE A 1 114 ? -19.062 -12.016 3.758 1 96.5 114 ILE A CA 1
ATOM 892 C C . ILE A 1 114 ? -18.047 -10.992 4.277 1 96.5 114 ILE A C 1
ATOM 894 O O . ILE A 1 114 ? -18.406 -10.086 5.031 1 96.5 114 ILE A O 1
ATOM 898 N N . PHE A 1 115 ? -16.812 -11.102 3.984 1 97.88 115 PHE A N 1
ATOM 899 C CA . PHE A 1 115 ? -15.805 -10.125 4.391 1 97.88 115 PHE A CA 1
ATOM 900 C C . PHE A 1 115 ? -16.078 -8.773 3.73 1 97.88 115 PHE A C 1
ATOM 902 O O . PHE A 1 115 ? -15.906 -7.73 4.363 1 97.88 115 PHE A O 1
ATOM 909 N N . ILE A 1 116 ? -16.469 -8.781 2.455 1 97.56 116 ILE A N 1
ATOM 910 C CA . ILE A 1 116 ? -16.797 -7.539 1.756 1 97.56 116 ILE A CA 1
ATOM 911 C C . ILE A 1 116 ? -17.969 -6.852 2.441 1 97.56 116 ILE A C 1
ATOM 913 O O . ILE A 1 116 ? -17.922 -5.656 2.738 1 97.56 116 ILE A O 1
ATOM 917 N N . SER A 1 117 ? -18.953 -7.637 2.736 1 97.56 117 SER A N 1
ATOM 918 C CA . SER A 1 117 ? -20.172 -7.066 3.318 1 97.56 117 SER A CA 1
ATOM 919 C C . SER A 1 117 ? -19.938 -6.633 4.762 1 97.56 117 SER A C 1
ATOM 921 O O . SER A 1 117 ? -20.5 -5.633 5.215 1 97.56 117 SER A O 1
ATOM 923 N N . ALA A 1 118 ? -19.156 -7.391 5.449 1 97.81 118 ALA A N 1
ATOM 924 C CA . ALA A 1 118 ? -18.828 -7.027 6.828 1 97.81 118 ALA A CA 1
ATOM 925 C C . ALA A 1 118 ? -18.094 -5.688 6.887 1 97.81 118 ALA A C 1
ATOM 927 O O . ALA A 1 118 ? -18.125 -5.008 7.914 1 97.81 118 ALA A O 1
ATOM 928 N N . THR A 1 119 ? -17.484 -5.344 5.855 1 97.88 119 THR A N 1
ATOM 929 C CA . THR A 1 119 ? -16.781 -4.066 5.773 1 97.88 119 THR A CA 1
ATOM 930 C C . THR A 1 119 ? -17.688 -2.994 5.172 1 97.88 119 THR A C 1
ATOM 932 O O . THR A 1 119 ? -17.828 -1.907 5.734 1 97.88 119 THR A O 1
ATOM 935 N N . SER A 1 120 ? -18.391 -3.299 4.098 1 97.5 120 SER A N 1
ATOM 936 C CA . SER A 1 120 ? -19.141 -2.297 3.336 1 97.5 120 SER A CA 1
ATOM 937 C C . SER A 1 120 ? -20.391 -1.856 4.074 1 97.5 120 SER A C 1
ATOM 939 O O . SER A 1 120 ? -20.734 -0.674 4.07 1 97.5 120 SER A O 1
ATOM 941 N N . VAL A 1 121 ? -21.062 -2.789 4.727 1 97.31 121 VAL A N 1
ATOM 942 C CA . VAL A 1 121 ? -22.344 -2.477 5.359 1 97.31 121 VAL A CA 1
ATOM 943 C C . VAL A 1 121 ? -22.125 -1.453 6.473 1 97.31 121 VAL A C 1
ATOM 945 O O . VAL A 1 121 ? -22.766 -0.396 6.484 1 97.31 121 VAL A O 1
ATOM 948 N N . PRO A 1 122 ? -21.219 -1.695 7.367 1 96.69 122 PRO A N 1
ATOM 949 C CA . PRO A 1 122 ? -21.016 -0.681 8.398 1 96.69 122 PRO A CA 1
ATOM 950 C C . PRO A 1 122 ? -20.547 0.659 7.832 1 96.69 122 PRO A C 1
ATOM 952 O O . PRO A 1 122 ? -20.906 1.715 8.352 1 96.69 122 PRO A O 1
ATOM 955 N N . VAL A 1 123 ? -19.766 0.653 6.812 1 96.12 123 VAL A N 1
ATOM 956 C CA . VAL A 1 123 ? -19.297 1.893 6.199 1 96.12 123 VAL A CA 1
ATOM 957 C C . VAL A 1 123 ? -20.469 2.637 5.578 1 96.12 123 VAL A C 1
ATOM 959 O O . VAL A 1 123 ? -20.594 3.854 5.73 1 96.12 123 VAL A O 1
ATOM 962 N N . GLN A 1 124 ? -21.344 1.919 4.914 1 96.38 124 GLN A N 1
ATOM 963 C CA . GLN A 1 124 ? -22.516 2.535 4.312 1 96.38 124 GLN A CA 1
ATOM 964 C C . GLN A 1 124 ? -23.469 3.084 5.383 1 96.38 124 GLN A C 1
ATOM 966 O O . GLN A 1 124 ? -24.078 4.141 5.195 1 96.38 124 GLN A O 1
ATOM 971 N N . PHE A 1 125 ? -23.531 2.359 6.504 1 95 125 PHE A N 1
ATOM 972 C CA . PHE A 1 125 ? -24.344 2.861 7.609 1 95 125 PHE A CA 1
ATOM 973 C C . PHE A 1 125 ? -23.75 4.152 8.172 1 95 125 PHE A C 1
ATOM 975 O O . PHE A 1 125 ? -24.484 5.074 8.523 1 95 125 PHE A O 1
ATOM 982 N N . PHE A 1 126 ? -22.531 4.219 8.25 1 93.56 126 PHE A N 1
ATOM 983 C CA . PHE A 1 126 ? -21.844 5.422 8.711 1 93.56 126 PHE A CA 1
ATOM 984 C C . PHE A 1 126 ? -22.188 6.609 7.816 1 93.56 126 PHE A C 1
ATOM 986 O O . PHE A 1 126 ? -22.547 7.684 8.312 1 93.56 126 PHE A O 1
ATOM 993 N N . PHE A 1 127 ? -22.094 6.383 6.57 1 92.56 127 PHE A N 1
ATOM 994 C CA . PHE A 1 127 ? -22.375 7.473 5.641 1 92.56 127 PHE A CA 1
ATOM 995 C C . PHE A 1 127 ? -23.859 7.789 5.59 1 92.56 127 PHE A C 1
ATOM 997 O O . PHE A 1 127 ? -24.25 8.938 5.395 1 92.56 127 PHE A O 1
ATOM 1004 N N . ALA A 1 128 ? -24.672 6.758 5.754 1 92.62 128 ALA A N 1
ATOM 1005 C CA . ALA A 1 128 ? -26.109 6.984 5.824 1 92.62 128 ALA A CA 1
ATOM 1006 C C . ALA A 1 128 ? -26.469 7.898 6.992 1 92.62 128 ALA A C 1
ATOM 1008 O O . ALA A 1 128 ? -27.312 8.781 6.863 1 92.62 128 ALA A O 1
ATOM 1009 N N . TYR A 1 129 ? -25.828 7.637 8.047 1 90.69 129 TYR A N 1
ATOM 1010 C CA . TYR A 1 129 ? -26.062 8.477 9.227 1 90.69 129 TYR A CA 1
ATOM 1011 C C . TYR A 1 129 ? -25.625 9.914 8.961 1 90.69 129 TYR A C 1
ATOM 1013 O O . TYR A 1 129 ? -26.297 10.852 9.398 1 90.69 129 TYR A O 1
ATOM 1021 N N . ARG A 1 130 ? -24.594 10.062 8.297 1 84.75 130 ARG A N 1
ATOM 1022 C CA . ARG A 1 130 ? -24.125 11.398 7.953 1 84.75 130 ARG A CA 1
ATOM 1023 C C . ARG A 1 130 ? -25.109 12.109 7.023 1 84.75 130 ARG A C 1
ATOM 1025 O O . ARG A 1 130 ? -25.344 13.312 7.156 1 84.75 130 ARG A O 1
ATOM 1032 N N . VAL A 1 131 ? -25.578 11.383 6.16 1 87.69 131 VAL A N 1
ATOM 1033 C CA . VAL A 1 131 ? -26.578 11.914 5.246 1 87.69 131 VAL A CA 1
ATOM 1034 C C . VAL A 1 131 ? -27.812 12.352 6.035 1 87.69 131 VAL A C 1
ATOM 1036 O O . VAL A 1 131 ? -28.375 13.422 5.773 1 87.69 131 VAL A O 1
ATOM 1039 N N . LYS A 1 132 ? -28.188 11.586 6.984 1 90.56 132 LYS A N 1
ATOM 1040 C CA . LYS A 1 132 ? -29.344 11.898 7.816 1 90.56 132 LYS A CA 1
ATOM 1041 C C . LYS A 1 132 ? -29.125 13.203 8.578 1 90.56 132 LYS A C 1
ATOM 1043 O O . LYS A 1 132 ? -30.062 14 8.727 1 90.56 132 LYS A O 1
ATOM 1048 N N . LYS A 1 133 ? -27.953 13.453 8.992 1 87.19 133 LYS A N 1
ATOM 1049 C CA . LYS A 1 133 ? -27.641 14.641 9.781 1 87.19 133 LYS A CA 1
ATOM 1050 C C . LYS A 1 133 ? -27.562 15.883 8.898 1 87.19 133 LYS A C 1
ATOM 1052 O O . LYS A 1 133 ? -27.812 17 9.359 1 87.19 133 LYS A O 1
ATOM 1057 N N . LEU A 1 134 ? -27.25 15.695 7.688 1 84.06 134 LEU A N 1
ATOM 1058 C CA . LEU A 1 134 ? -27.016 16.828 6.801 1 84.06 134 LEU A CA 1
ATOM 1059 C C . LEU A 1 134 ? -28.297 17.219 6.055 1 84.06 134 LEU A C 1
ATOM 1061 O O . LEU A 1 134 ? -28.484 18.375 5.699 1 84.06 134 LEU A O 1
ATOM 1065 N N . LEU A 1 135 ? -29.109 16.281 5.773 1 86.06 135 LEU A N 1
ATOM 1066 C CA . LEU A 1 135 ? -30.344 16.516 5.008 1 86.06 135 LEU A CA 1
ATOM 1067 C C . LEU A 1 135 ? -31.422 17.141 5.883 1 86.06 135 LEU A C 1
ATOM 1069 O O . LEU A 1 135 ? -31.375 17.016 7.109 1 86.06 135 LEU A O 1
ATOM 1073 N N . PRO A 1 136 ? -32.25 17.906 5.152 1 83.5 136 PRO A N 1
ATOM 1074 C CA . PRO A 1 136 ? -33.406 18.438 5.914 1 83.5 136 PRO A CA 1
ATOM 1075 C C . PRO A 1 136 ? -34.219 17.328 6.562 1 83.5 136 PRO A C 1
ATOM 1077 O O . PRO A 1 136 ? -34.25 16.203 6.062 1 83.5 136 PRO A O 1
ATOM 1080 N N . SER A 1 137 ? -34.875 17.641 7.641 1 83.06 137 SER A N 1
ATOM 1081 C CA . SER A 1 137 ? -35.562 16.688 8.5 1 83.06 137 SER A CA 1
ATOM 1082 C C . SER A 1 137 ? -36.594 15.898 7.719 1 83.06 137 SER A C 1
ATOM 1084 O O . SER A 1 137 ? -36.781 14.703 7.953 1 83.06 137 SER A O 1
ATOM 1086 N N . SER A 1 138 ? -37.188 16.5 6.727 1 87.19 138 SER A N 1
ATOM 1087 C CA . SER A 1 138 ? -38.312 15.852 6.02 1 87.19 138 SER A CA 1
ATOM 1088 C C . SER A 1 138 ? -37.781 14.703 5.152 1 87.19 138 SER A C 1
ATOM 1090 O O . SER A 1 138 ? -38.469 13.695 4.988 1 87.19 138 SER A O 1
ATOM 1092 N N . ILE A 1 139 ? -36.625 14.789 4.586 1 89.5 139 ILE A N 1
ATOM 1093 C CA . ILE A 1 139 ? -36.125 13.773 3.654 1 89.5 139 ILE A CA 1
ATOM 1094 C C . ILE A 1 139 ? -34.969 12.992 4.281 1 89.5 139 ILE A C 1
ATOM 1096 O O . ILE A 1 139 ? -34.594 11.938 3.779 1 89.5 139 ILE A O 1
ATOM 1100 N N . ALA A 1 140 ? -34.562 13.383 5.453 1 88.38 140 ALA A N 1
ATOM 1101 C CA . ALA A 1 140 ? -33.406 12.773 6.113 1 88.38 140 ALA A CA 1
ATOM 1102 C C . ALA A 1 140 ? -33.688 11.336 6.52 1 88.38 140 ALA A C 1
ATOM 1104 O O . ALA A 1 140 ? -32.875 10.43 6.246 1 88.38 140 ALA A O 1
ATOM 1105 N N . LEU A 1 141 ? -34.844 11.18 7.078 1 89.81 141 LEU A N 1
ATOM 1106 C CA . LEU A 1 141 ? -35.188 9.859 7.605 1 89.81 141 LEU A CA 1
ATOM 1107 C C . LEU A 1 141 ? -35.438 8.875 6.469 1 89.81 141 LEU A C 1
ATOM 1109 O O . LEU A 1 141 ? -34.906 7.766 6.461 1 89.81 141 LEU A O 1
ATOM 1113 N N . PRO A 1 142 ? -36.281 9.211 5.473 1 90.88 142 PRO A N 1
ATOM 1114 C CA . PRO A 1 142 ? -36.469 8.281 4.355 1 90.88 142 PRO A CA 1
ATOM 1115 C C . PRO A 1 142 ? -35.188 7.934 3.633 1 90.88 142 PRO A C 1
ATOM 1117 O O . PRO A 1 142 ? -35 6.789 3.211 1 90.88 142 PRO A O 1
ATOM 1120 N N . ALA A 1 143 ? -34.344 8.852 3.445 1 90.5 143 ALA A N 1
ATOM 1121 C CA . ALA A 1 143 ? -33.094 8.594 2.791 1 90.5 143 ALA A CA 1
ATOM 1122 C C . ALA A 1 143 ? -32.25 7.609 3.602 1 90.5 143 ALA A C 1
ATOM 1124 O O . ALA A 1 143 ? -31.656 6.672 3.047 1 90.5 143 ALA A O 1
ATOM 1125 N N . PHE A 1 144 ? -32.188 7.805 4.844 1 92.25 144 PHE A N 1
ATOM 1126 C CA . PHE A 1 144 ? -31.469 6.914 5.738 1 92.25 144 PHE A CA 1
ATOM 1127 C C . PHE A 1 144 ? -32 5.496 5.656 1 92.25 144 PHE A C 1
ATOM 1129 O O . PHE A 1 144 ? -31.25 4.535 5.531 1 92.25 144 PHE A O 1
ATOM 1136 N N . ILE A 1 145 ? -33.281 5.406 5.734 1 93.5 145 ILE A N 1
ATOM 1137 C CA . ILE A 1 145 ? -33.906 4.098 5.719 1 93.5 145 ILE A CA 1
ATOM 1138 C C . ILE A 1 145 ? -33.656 3.408 4.383 1 93.5 145 ILE A C 1
ATOM 1140 O O . ILE A 1 145 ? -33.406 2.201 4.336 1 93.5 145 ILE A O 1
ATOM 1144 N N . GLY A 1 146 ? -33.781 4.137 3.322 1 94.31 146 GLY A N 1
ATOM 1145 C CA . GLY A 1 146 ? -33.5 3.584 2.008 1 94.31 146 GLY A CA 1
ATOM 1146 C C . GLY A 1 146 ? -32.094 3.023 1.886 1 94.31 146 GLY A C 1
ATOM 1147 O O . GLY A 1 146 ? -31.906 1.899 1.417 1 94.31 146 GLY A O 1
ATOM 1148 N N . ILE A 1 147 ? -31.109 3.76 2.336 1 94.44 147 ILE A N 1
ATOM 1149 C CA . ILE A 1 147 ? -29.719 3.328 2.27 1 94.44 147 ILE A CA 1
ATOM 1150 C C . ILE A 1 147 ? -29.5 2.129 3.189 1 94.44 147 ILE A C 1
ATOM 1152 O O . ILE A 1 147 ? -28.844 1.159 2.814 1 94.44 147 ILE A O 1
ATOM 1156 N N . ALA A 1 148 ? -30.062 2.189 4.348 1 94.88 148 ALA A N 1
ATOM 1157 C CA . ALA A 1 148 ? -29.938 1.111 5.32 1 94.88 148 ALA A CA 1
ATOM 1158 C C . ALA A 1 148 ? -30.531 -0.187 4.793 1 94.88 148 ALA A C 1
ATOM 1160 O O . ALA A 1 148 ? -29.969 -1.267 4.992 1 94.88 148 ALA A O 1
ATOM 1161 N N . LEU A 1 149 ? -31.641 -0.022 4.145 1 96.75 149 LEU A N 1
ATOM 1162 C CA . LEU A 1 149 ? -32.312 -1.196 3.58 1 96.75 149 LEU A CA 1
ATOM 1163 C C . LEU A 1 149 ? -31.453 -1.821 2.48 1 96.75 149 LEU A C 1
ATOM 1165 O O . LEU A 1 149 ? -31.281 -3.041 2.439 1 96.75 149 LEU A O 1
ATOM 1169 N N . MET A 1 150 ? -30.938 -1.083 1.642 1 97.25 150 MET A N 1
ATOM 1170 C CA . MET A 1 150 ? -30.078 -1.588 0.574 1 97.25 150 MET A CA 1
ATOM 1171 C C . MET A 1 150 ? -28.828 -2.24 1.146 1 97.25 150 MET A C 1
ATOM 1173 O O . MET A 1 150 ? -28.422 -3.314 0.697 1 97.25 150 MET A O 1
ATOM 1177 N N . SER A 1 151 ? -28.266 -1.585 2.096 1 96.88 151 SER A N 1
ATOM 1178 C CA . SER A 1 151 ? -27.062 -2.105 2.727 1 96.88 151 SER A CA 1
ATOM 1179 C C . SER A 1 151 ? -27.328 -3.43 3.432 1 96.88 151 SER A C 1
ATOM 1181 O O . SER A 1 151 ? -26.547 -4.375 3.307 1 96.88 151 SER A O 1
ATOM 1183 N N . THR A 1 152 ? -28.422 -3.518 4.102 1 96.56 152 THR A N 1
ATOM 1184 C CA . THR A 1 152 ? -28.781 -4.746 4.805 1 96.56 152 THR A CA 1
ATOM 1185 C C . THR A 1 152 ? -29.109 -5.859 3.816 1 96.56 152 THR A C 1
ATOM 1187 O O . THR A 1 152 ? -28.75 -7.02 4.043 1 96.56 152 THR A O 1
ATOM 1190 N N . CYS A 1 153 ? -29.75 -5.496 2.811 1 97.06 153 CYS A N 1
ATOM 1191 C CA . CYS A 1 153 ? -30.078 -6.473 1.776 1 97.06 153 CYS A CA 1
ATOM 1192 C C . CYS A 1 153 ? -28.812 -7.066 1.169 1 97.06 153 CYS A C 1
ATOM 1194 O O . CYS A 1 153 ? -28.719 -8.281 0.988 1 97.06 153 CYS A O 1
ATOM 1196 N N . GLN A 1 154 ? -27.922 -6.254 0.844 1 96.56 154 GLN A N 1
ATOM 1197 C CA . GLN A 1 154 ? -26.688 -6.777 0.281 1 96.56 154 GLN A CA 1
ATOM 1198 C C . GLN A 1 154 ? -25.953 -7.668 1.286 1 96.56 154 GLN A C 1
ATOM 1200 O O . GLN A 1 154 ? -25.359 -8.672 0.91 1 96.56 154 GLN A O 1
ATOM 1205 N N . GLY A 1 155 ? -26 -7.293 2.562 1 97 155 GLY A N 1
ATOM 1206 C CA . GLY A 1 155 ? -25.422 -8.148 3.582 1 97 155 GLY A CA 1
ATOM 1207 C C . GLY A 1 155 ? -26.062 -9.523 3.65 1 97 155 GLY A C 1
ATOM 1208 O O . GLY A 1 155 ? -25.375 -10.531 3.783 1 97 155 GLY A O 1
ATOM 1209 N N . ALA A 1 156 ? -27.312 -9.555 3.51 1 97.25 156 ALA A N 1
ATOM 1210 C CA . ALA A 1 156 ? -28.047 -10.805 3.525 1 97.25 156 ALA A CA 1
ATOM 1211 C C . ALA A 1 156 ? -27.703 -11.672 2.318 1 97.25 156 ALA A C 1
ATOM 1213 O O . ALA A 1 156 ? -27.531 -12.883 2.445 1 97.25 156 ALA A O 1
ATOM 1214 N N . ILE A 1 157 ? -27.594 -11.039 1.233 1 97.12 157 ILE A N 1
ATOM 1215 C CA . ILE A 1 157 ? -27.234 -11.758 0.016 1 97.12 157 ILE A CA 1
ATOM 1216 C C . ILE A 1 157 ? -25.828 -12.336 0.157 1 97.12 157 ILE A C 1
ATOM 1218 O O . ILE A 1 157 ? -25.578 -13.484 -0.226 1 97.12 157 ILE A O 1
ATOM 1222 N N . ALA A 1 158 ? -24.938 -11.562 0.695 1 97.25 158 ALA A N 1
ATOM 1223 C CA . ALA A 1 158 ? -23.578 -12.023 0.901 1 97.25 158 ALA A CA 1
ATOM 1224 C C . ALA A 1 158 ? -23.547 -13.242 1.823 1 97.25 158 ALA A C 1
ATOM 1226 O O . ALA A 1 158 ? -22.812 -14.203 1.571 1 97.25 158 ALA A O 1
ATOM 1227 N N . LEU A 1 159 ? -24.328 -13.172 2.846 1 96.56 159 LEU A N 1
ATOM 1228 C CA . LEU A 1 159 ? -24.406 -14.297 3.77 1 96.56 159 LEU A CA 1
ATOM 1229 C C . LEU A 1 159 ? -24.938 -15.539 3.066 1 96.56 159 LEU A C 1
ATOM 1231 O O . LEU A 1 159 ? -24.406 -16.625 3.225 1 96.56 159 LEU A O 1
ATOM 1235 N N . TYR A 1 160 ? -25.922 -15.383 2.303 1 95.88 160 TYR A N 1
ATOM 1236 C CA . TYR A 1 160 ? -26.484 -16.484 1.536 1 95.88 160 TYR A CA 1
ATOM 1237 C C . TYR A 1 160 ? -25.453 -17.078 0.591 1 95.88 160 TYR A C 1
ATOM 1239 O O . TYR A 1 160 ? -25.297 -18.312 0.515 1 95.88 160 TYR A O 1
ATOM 1247 N N . MET A 1 161 ? -24.797 -16.203 -0.119 1 94.75 161 MET A N 1
ATOM 1248 C CA . MET A 1 161 ? -23.812 -16.641 -1.088 1 94.75 161 MET A CA 1
ATOM 1249 C C . MET A 1 161 ? -22.703 -17.438 -0.402 1 94.75 161 MET A C 1
ATOM 1251 O O . MET A 1 161 ? -22.234 -18.453 -0.93 1 94.75 161 MET A O 1
ATOM 1255 N N . THR A 1 162 ? -22.281 -16.984 0.743 1 95.5 162 THR A N 1
ATOM 1256 C CA . THR A 1 162 ? -21.219 -17.672 1.471 1 95.5 162 THR A CA 1
ATOM 1257 C C . THR A 1 162 ? -21.688 -19.047 1.938 1 95.5 162 THR A C 1
ATOM 1259 O O . THR A 1 162 ? -21 -20.047 1.731 1 95.5 162 THR A O 1
ATOM 1262 N N . ILE A 1 163 ? -22.828 -19.125 2.465 1 95 163 ILE A N 1
ATOM 1263 C CA . ILE A 1 163 ? -23.359 -20.406 2.945 1 95 163 ILE A CA 1
ATOM 1264 C C . ILE A 1 163 ? -23.562 -21.359 1.77 1 95 163 ILE A C 1
ATOM 1266 O O . ILE A 1 163 ? -23.188 -22.531 1.845 1 95 163 ILE A O 1
ATOM 1270 N N . ALA A 1 164 ? -24.031 -20.875 0.681 1 92.94 164 ALA A N 1
ATOM 1271 C CA . ALA A 1 164 ? -24.281 -21.703 -0.507 1 92.94 164 ALA A CA 1
ATOM 1272 C C . ALA A 1 164 ? -22.969 -22.219 -1.091 1 92.94 164 ALA A C 1
ATOM 1274 O O . ALA A 1 164 ? -22.906 -23.359 -1.556 1 92.94 164 ALA A O 1
ATOM 1275 N N . ALA A 1 165 ? -22 -21.391 -1.062 1 90.69 165 ALA A N 1
ATOM 1276 C CA . ALA A 1 165 ? -20.719 -21.797 -1.613 1 90.69 165 ALA A CA 1
ATOM 1277 C C . ALA A 1 165 ? -20.109 -22.953 -0.818 1 90.69 165 ALA A C 1
ATOM 1279 O O . ALA A 1 165 ? -19.438 -23.812 -1.38 1 90.69 165 ALA A O 1
ATOM 1280 N N . PHE A 1 166 ? -20.375 -23.047 0.465 1 91.69 166 PHE A N 1
ATOM 1281 C CA . PHE A 1 166 ? -19.828 -24.094 1.314 1 91.69 166 PHE A CA 1
ATOM 1282 C C . PHE A 1 166 ? -20.672 -25.359 1.23 1 91.69 166 PHE A C 1
ATOM 1284 O O . PHE A 1 166 ? -20.172 -26.469 1.457 1 91.69 166 PHE A O 1
ATOM 1291 N N . THR A 1 167 ? -21.891 -25.25 0.85 1 89.69 167 THR A N 1
ATOM 1292 C CA . THR A 1 167 ? -22.797 -26.375 1.094 1 89.69 167 THR A CA 1
ATOM 1293 C C . THR A 1 167 ? -23.297 -26.969 -0.222 1 89.69 167 THR A C 1
ATOM 1295 O O . THR A 1 167 ? -23.812 -28.078 -0.251 1 89.69 167 THR A O 1
ATOM 1298 N N . THR A 1 168 ? -23.156 -26.219 -1.241 1 83.44 168 THR A N 1
ATOM 1299 C CA . THR A 1 168 ? -23.812 -26.656 -2.465 1 83.44 168 THR A CA 1
ATOM 1300 C C . THR A 1 168 ? -22.797 -27.016 -3.533 1 83.44 168 THR A C 1
ATOM 1302 O O . THR A 1 168 ? -21.797 -26.312 -3.709 1 83.44 168 THR A O 1
ATOM 1305 N N . VAL A 1 169 ? -22.984 -28.188 -4.062 1 77.5 169 VAL A N 1
ATOM 1306 C CA . VAL A 1 169 ? -22.266 -28.547 -5.285 1 77.5 169 VAL A CA 1
ATOM 1307 C C . VAL A 1 169 ? -23.062 -28.078 -6.504 1 77.5 169 VAL A C 1
ATOM 1309 O O . VAL A 1 169 ? -24.156 -28.578 -6.758 1 77.5 169 VAL A O 1
ATOM 1312 N N . PHE A 1 170 ? -22.406 -27.109 -7.215 1 75.19 170 PHE A N 1
ATOM 1313 C CA . PHE A 1 170 ? -23.156 -26.453 -8.273 1 75.19 170 PHE A CA 1
ATOM 1314 C C . PHE A 1 170 ? -23.016 -27.203 -9.594 1 75.19 170 PHE A C 1
ATOM 1316 O O . PHE A 1 170 ? -21.906 -27.578 -9.977 1 75.19 170 PHE A O 1
ATOM 1323 N N . ASP A 1 171 ? -24.156 -27.547 -10.156 1 78.25 171 ASP A N 1
ATOM 1324 C CA . ASP A 1 171 ? -24.125 -27.906 -11.57 1 78.25 171 ASP A CA 1
ATOM 1325 C C . ASP A 1 171 ? -24.047 -26.656 -12.453 1 78.25 171 ASP A C 1
ATOM 1327 O O . ASP A 1 171 ? -23.891 -25.547 -11.945 1 78.25 171 ASP A O 1
ATOM 1331 N N . ALA A 1 172 ? -24.078 -26.828 -13.719 1 75.44 172 ALA A N 1
ATOM 1332 C CA . ALA A 1 172 ? -23.906 -25.688 -14.625 1 75.44 172 ALA A CA 1
ATOM 1333 C C . ALA A 1 172 ? -25.016 -24.656 -14.422 1 75.44 172 ALA A C 1
ATOM 1335 O O . ALA A 1 172 ? -24.75 -23.453 -14.383 1 75.44 172 ALA A O 1
ATOM 1336 N N . ALA A 1 173 ? -26.219 -25.156 -14.359 1 75.75 173 ALA A N 1
ATOM 1337 C CA . ALA A 1 173 ? -27.359 -24.266 -14.164 1 75.75 173 ALA A CA 1
ATOM 1338 C C . ALA A 1 173 ? -27.297 -23.594 -12.797 1 75.75 173 ALA A C 1
ATOM 1340 O O . ALA A 1 173 ? -27.594 -22.391 -12.68 1 75.75 173 ALA A O 1
ATOM 1341 N N . GLY A 1 174 ? -27 -24.312 -11.812 1 79.44 174 GLY A N 1
ATOM 1342 C CA . GLY A 1 174 ? -26.859 -23.766 -10.469 1 79.44 174 GLY A CA 1
ATOM 1343 C C . GLY A 1 174 ? -25.766 -22.719 -10.367 1 79.44 174 GLY A C 1
ATOM 1344 O O . GLY A 1 174 ? -25.938 -21.703 -9.688 1 79.44 174 GLY A O 1
ATOM 1345 N N . LEU A 1 175 ? -24.797 -22.922 -11.07 1 79.12 175 LEU A N 1
ATOM 1346 C CA . LEU A 1 175 ? -23.688 -21.984 -11.07 1 79.12 175 LEU A CA 1
ATOM 1347 C C . LEU A 1 175 ? -24.094 -20.672 -11.75 1 79.12 175 LEU A C 1
ATOM 1349 O O . LEU A 1 175 ? -23.703 -19.594 -11.305 1 79.12 175 LEU A O 1
ATOM 1353 N N . ALA A 1 176 ? -24.781 -20.844 -12.789 1 80.62 176 ALA A N 1
ATOM 1354 C CA . ALA A 1 176 ? -25.266 -19.641 -13.484 1 80.62 176 ALA A CA 1
ATOM 1355 C C . ALA A 1 176 ? -26.172 -18.812 -12.578 1 80.62 176 ALA A C 1
ATOM 1357 O O . ALA A 1 176 ? -26.047 -17.578 -12.539 1 80.62 176 ALA A O 1
ATOM 1358 N N . SER A 1 177 ? -27.078 -19.5 -11.906 1 83.88 177 SER A N 1
ATOM 1359 C CA . SER A 1 177 ? -27.953 -18.812 -10.969 1 83.88 177 SER A CA 1
ATOM 1360 C C . SER A 1 177 ? -27.172 -18.172 -9.836 1 83.88 177 SER A C 1
ATOM 1362 O O . SER A 1 177 ? -27.469 -17.047 -9.414 1 83.88 177 SER A O 1
ATOM 1364 N N . PHE A 1 178 ? -26.266 -18.797 -9.383 1 85.88 178 PHE A N 1
ATOM 1365 C CA . PHE A 1 178 ? -25.391 -18.297 -8.328 1 85.88 178 PHE A CA 1
ATOM 1366 C C . PHE A 1 178 ? -24.656 -17.047 -8.781 1 85.88 178 PHE A C 1
ATOM 1368 O O . PHE A 1 178 ? -24.547 -16.078 -8.031 1 85.88 178 PHE A O 1
ATOM 1375 N N . THR A 1 179 ? -24.25 -17.047 -9.961 1 85.25 179 THR A N 1
ATOM 1376 C CA . THR A 1 179 ? -23.547 -15.906 -10.531 1 85.25 179 THR A CA 1
ATOM 1377 C C . THR A 1 179 ? -24.484 -14.711 -10.648 1 85.25 179 THR A C 1
ATOM 1379 O O . THR A 1 179 ? -24.078 -13.57 -10.422 1 85.25 179 THR A O 1
ATOM 1382 N N . LYS A 1 180 ? -25.719 -14.938 -10.953 1 87.25 180 LYS A N 1
ATOM 1383 C CA . LYS A 1 180 ? -26.703 -13.859 -11.055 1 87.25 180 LYS A CA 1
ATOM 1384 C C . LYS A 1 180 ? -26.953 -13.227 -9.695 1 87.25 180 LYS A C 1
ATOM 1386 O O . LYS A 1 180 ? -27.172 -12.016 -9.602 1 87.25 180 LYS A O 1
ATOM 1391 N N . ILE A 1 181 ? -27.016 -14 -8.742 1 90.31 181 ILE A N 1
ATOM 1392 C CA . ILE A 1 181 ? -27.188 -13.492 -7.383 1 90.31 181 ILE A CA 1
ATOM 1393 C C . ILE A 1 181 ? -26.016 -12.594 -7.016 1 90.31 181 ILE A C 1
ATOM 1395 O O . ILE A 1 181 ? -26.203 -11.531 -6.418 1 90.31 181 ILE A O 1
ATOM 1399 N N . GLY A 1 182 ? -24.844 -13.047 -7.391 1 89.94 182 GLY A N 1
ATOM 1400 C CA . GLY A 1 182 ? -23.672 -12.211 -7.18 1 89.94 182 GLY A CA 1
ATOM 1401 C C . GLY A 1 182 ? -23.734 -10.883 -7.902 1 89.94 182 GLY A C 1
ATOM 1402 O O . GLY A 1 182 ? -23.328 -9.852 -7.359 1 89.94 182 GLY A O 1
ATOM 1403 N N . GLN A 1 183 ? -24.266 -10.914 -9.016 1 91.19 183 GLN A N 1
ATOM 1404 C CA . GLN A 1 183 ? -24.453 -9.68 -9.773 1 91.19 183 GLN A CA 1
ATOM 1405 C C . GLN A 1 183 ? -25.438 -8.75 -9.078 1 91.19 183 GLN A C 1
ATOM 1407 O O . GLN A 1 183 ? -25.219 -7.535 -9.023 1 91.19 183 GLN A O 1
ATOM 1412 N N . SER A 1 184 ? -26.422 -9.32 -8.656 1 93.25 184 SER A N 1
ATOM 1413 C CA . SER A 1 184 ? -27.422 -8.523 -7.938 1 93.25 184 SER A CA 1
ATOM 1414 C C . SER A 1 184 ? -26.812 -7.895 -6.684 1 93.25 184 SER A C 1
ATOM 1416 O O . SER A 1 184 ? -27.109 -6.742 -6.359 1 93.25 184 SER A O 1
ATOM 1418 N N . TYR A 1 185 ? -26.047 -8.609 -5.965 1 95.25 185 TYR A N 1
ATOM 1419 C CA . TYR A 1 185 ? -25.328 -8.102 -4.805 1 95.25 185 TYR A CA 1
ATOM 1420 C C . TYR A 1 185 ? -24.531 -6.852 -5.16 1 95.25 185 TYR A C 1
ATOM 1422 O O . TYR A 1 185 ? -24.641 -5.824 -4.488 1 95.25 185 TYR A O 1
ATOM 1430 N N . THR A 1 186 ? -23.766 -6.949 -6.211 1 94.81 186 THR A N 1
ATOM 1431 C CA . THR A 1 186 ? -22.906 -5.848 -6.637 1 94.81 186 THR A CA 1
ATOM 1432 C C . THR A 1 186 ? -23.75 -4.656 -7.09 1 94.81 186 THR A C 1
ATOM 1434 O O . THR A 1 186 ? -23.438 -3.508 -6.77 1 94.81 186 THR A O 1
ATOM 1437 N N . ALA A 1 187 ? -24.812 -4.918 -7.785 1 95.31 187 ALA A N 1
ATOM 1438 C CA . ALA A 1 187 ? -25.672 -3.85 -8.289 1 95.31 187 ALA A CA 1
ATOM 1439 C C . ALA A 1 187 ? -26.312 -3.076 -7.137 1 95.31 187 ALA A C 1
ATOM 1441 O O . ALA A 1 187 ? -26.328 -1.843 -7.152 1 95.31 187 ALA A O 1
ATOM 1442 N N . ILE A 1 188 ? -26.781 -3.75 -6.184 1 96.5 188 ILE A N 1
ATOM 1443 C CA . ILE A 1 188 ? -27.422 -3.121 -5.031 1 96.5 188 ILE A CA 1
ATOM 1444 C C . ILE A 1 188 ? -26.406 -2.291 -4.262 1 96.5 188 ILE A C 1
ATOM 1446 O O . ILE A 1 188 ? -26.688 -1.172 -3.834 1 96.5 188 ILE A O 1
ATOM 1450 N N . SER A 1 189 ? -25.234 -2.857 -4.059 1 96.25 189 SER A N 1
ATOM 1451 C CA . SER A 1 189 ? -24.172 -2.139 -3.361 1 96.25 189 SER A CA 1
ATOM 1452 C C . SER A 1 189 ? -23.797 -0.855 -4.094 1 96.25 189 SER A C 1
ATOM 1454 O O . SER A 1 189 ? -23.656 0.202 -3.475 1 96.25 189 SER A O 1
ATOM 1456 N N . LEU A 1 190 ? -23.719 -0.964 -5.371 1 95.38 190 LEU A N 1
ATOM 1457 C CA . LEU A 1 190 ? -23.375 0.193 -6.191 1 95.38 190 LEU A CA 1
ATOM 1458 C C . LEU A 1 190 ? -24.453 1.263 -6.105 1 95.38 190 LEU A C 1
ATOM 1460 O O . LEU A 1 190 ? -24.156 2.455 -6.031 1 95.38 190 LEU A O 1
ATOM 1464 N N . CYS A 1 191 ? -25.625 0.843 -6.125 1 95.38 191 CYS A N 1
ATOM 1465 C CA . CYS A 1 191 ? -26.734 1.78 -6.023 1 95.38 191 CYS A CA 1
ATOM 1466 C C . CYS A 1 191 ? -26.703 2.525 -4.695 1 95.38 191 CYS A C 1
ATOM 1468 O O . CYS A 1 191 ? -26.875 3.744 -4.656 1 95.38 191 CYS A O 1
ATOM 1470 N N . ALA A 1 192 ? -26.5 1.822 -3.666 1 96 192 ALA A N 1
ATOM 1471 C CA . ALA A 1 192 ? -26.391 2.441 -2.346 1 96 192 ALA A CA 1
ATOM 1472 C C . ALA A 1 192 ? -25.266 3.471 -2.309 1 96 192 ALA A C 1
ATOM 1474 O O . ALA A 1 192 ? -25.453 4.578 -1.8 1 96 192 ALA A O 1
ATOM 1475 N N . ASP A 1 193 ? -24.141 3.139 -2.859 1 95.81 193 ASP A N 1
ATOM 1476 C CA . ASP A 1 193 ? -22.984 4.027 -2.854 1 95.81 193 ASP A CA 1
ATOM 1477 C C . ASP A 1 193 ? -23.266 5.293 -3.66 1 95.81 193 ASP A C 1
ATOM 1479 O O . ASP A 1 193 ? -22.922 6.395 -3.234 1 95.81 193 ASP A O 1
ATOM 1483 N N . VAL A 1 194 ? -23.891 5.098 -4.777 1 93.5 194 VAL A N 1
ATOM 1484 C CA . VAL A 1 194 ? -24.219 6.238 -5.625 1 93.5 194 VAL A CA 1
ATOM 1485 C C . VAL A 1 194 ? -25.234 7.141 -4.922 1 93.5 194 VAL A C 1
ATOM 1487 O O . VAL A 1 194 ? -25.109 8.367 -4.957 1 93.5 194 VAL A O 1
ATOM 1490 N N . PHE A 1 195 ? -26.094 6.531 -4.301 1 93.81 195 PHE A N 1
ATOM 1491 C CA . PHE A 1 195 ? -27.094 7.285 -3.557 1 93.81 195 PHE A CA 1
ATOM 1492 C C . PHE A 1 195 ? -26.453 8.062 -2.416 1 93.81 195 PHE A C 1
ATOM 1494 O O . PHE A 1 195 ? -26.781 9.227 -2.189 1 93.81 195 PHE A O 1
ATOM 1501 N N . ILE A 1 196 ? -25.562 7.496 -1.732 1 94.38 196 ILE A N 1
ATOM 1502 C CA . ILE A 1 196 ? -24.875 8.141 -0.624 1 94.38 196 ILE A CA 1
ATOM 1503 C C . ILE A 1 196 ? -24.062 9.328 -1.142 1 94.38 196 ILE A C 1
ATOM 1505 O O . ILE A 1 196 ? -24.188 10.445 -0.639 1 94.38 196 ILE A O 1
ATOM 1509 N N . THR A 1 197 ? -23.281 9.07 -2.121 1 93 197 THR A N 1
ATOM 1510 C CA . THR A 1 197 ? -22.422 10.117 -2.662 1 93 197 THR A CA 1
ATOM 1511 C C . THR A 1 197 ? -23.25 11.25 -3.26 1 93 197 THR A C 1
ATOM 1513 O O . THR A 1 197 ? -22.953 12.43 -3.062 1 93 197 THR A O 1
ATOM 1516 N N . GLY A 1 198 ? -24.281 10.867 -3.949 1 90.75 198 GLY A N 1
ATOM 1517 C CA . GLY A 1 198 ? -25.172 11.875 -4.523 1 90.75 198 GLY A CA 1
ATOM 1518 C C . GLY A 1 198 ? -25.859 12.727 -3.475 1 90.75 198 GLY A C 1
ATOM 1519 O O . GLY A 1 198 ? -25.922 13.945 -3.604 1 90.75 198 GLY A O 1
ATOM 1520 N N . SER A 1 199 ? -26.344 12.156 -2.469 1 89.81 199 SER A N 1
ATOM 1521 C CA . SER A 1 199 ? -27.031 12.867 -1.395 1 89.81 199 SER A CA 1
ATOM 1522 C C . SER A 1 199 ? -26.078 13.805 -0.663 1 89.81 199 SER A C 1
ATOM 1524 O O . SER A 1 199 ? -26.438 14.945 -0.362 1 89.81 199 SER A O 1
ATOM 1526 N N . LEU A 1 200 ? -24.906 13.297 -0.427 1 87.5 200 LEU A N 1
ATOM 1527 C CA . LEU A 1 200 ? -23.922 14.117 0.256 1 87.5 200 LEU A CA 1
ATOM 1528 C C . LEU A 1 200 ? -23.531 15.32 -0.598 1 87.5 200 LEU A C 1
ATOM 1530 O O . LEU A 1 200 ? -23.422 16.438 -0.09 1 87.5 200 LEU A O 1
ATOM 1534 N N . THR A 1 201 ? -23.344 15.047 -1.882 1 88.38 201 THR A N 1
ATOM 1535 C CA . THR A 1 201 ? -22.938 16.109 -2.799 1 88.38 201 THR A CA 1
ATOM 1536 C C . THR A 1 201 ? -24.016 17.172 -2.904 1 88.38 201 THR A C 1
ATOM 1538 O O . THR A 1 201 ? -23.734 18.359 -2.791 1 88.38 201 THR A O 1
ATOM 1541 N N . VAL A 1 202 ? -25.234 16.812 -3.012 1 85.5 202 VAL A N 1
ATOM 1542 C CA . VAL A 1 202 ? -26.344 17.734 -3.18 1 85.5 202 VAL A CA 1
ATOM 1543 C C . VAL A 1 202 ? -26.562 18.531 -1.895 1 85.5 202 VAL A C 1
ATOM 1545 O O . VAL A 1 202 ? -26.766 19.75 -1.938 1 85.5 202 VAL A O 1
ATOM 1548 N N . THR A 1 203 ? -26.438 17.891 -0.794 1 84.31 203 THR A N 1
ATOM 1549 C CA . THR A 1 203 ? -26.656 18.547 0.491 1 84.31 203 THR A CA 1
ATOM 1550 C C . THR A 1 203 ? -25.547 19.547 0.783 1 84.31 203 THR A C 1
ATOM 1552 O O . THR A 1 203 ? -25.812 20.656 1.233 1 84.31 203 THR A O 1
ATOM 1555 N N . LEU A 1 204 ? -24.375 19.156 0.539 1 83.69 204 LEU A N 1
ATOM 1556 C CA . LEU A 1 204 ? -23.25 20.047 0.806 1 83.69 204 LEU A CA 1
ATOM 1557 C C . LEU A 1 204 ? -23.266 21.25 -0.136 1 83.69 204 LEU A C 1
ATOM 1559 O O . LEU A 1 204 ? -22.922 22.359 0.266 1 83.69 204 LEU A O 1
ATOM 1563 N N . LEU A 1 205 ? -23.688 21.016 -1.366 1 86.19 205 LEU A N 1
ATOM 1564 C CA . LEU A 1 205 ? -23.781 22.109 -2.324 1 86.19 205 LEU A CA 1
ATOM 1565 C C . LEU A 1 205 ? -24.859 23.109 -1.896 1 86.19 205 LEU A C 1
ATOM 1567 O O . LEU A 1 205 ? -24.734 24.297 -2.156 1 86.19 205 LEU A O 1
ATOM 1571 N N . SER A 1 206 ? -25.812 22.703 -1.201 1 84.12 206 SER A N 1
ATOM 1572 C CA . SER A 1 206 ? -26.906 23.562 -0.751 1 84.12 206 SER A CA 1
ATOM 1573 C C . SER A 1 206 ? -26.5 24.391 0.469 1 84.12 206 SER A C 1
ATOM 1575 O O . SER A 1 206 ? -27.125 25.406 0.78 1 84.12 206 SER A O 1
ATOM 1577 N N . LYS A 1 207 ? -25.422 24.062 1.127 1 79.75 207 LYS A N 1
ATOM 1578 C CA . LYS A 1 207 ? -24.984 24.75 2.338 1 79.75 207 LYS A CA 1
ATOM 1579 C C . LYS A 1 207 ? -23.906 25.781 2.023 1 79.75 207 LYS A C 1
ATOM 1581 O O . LYS A 1 207 ? -23.328 26.391 2.934 1 79.75 207 LYS A O 1
ATOM 1586 N N . ARG A 1 208 ? -23.703 25.938 0.808 1 81.5 208 ARG A N 1
ATOM 1587 C CA . ARG A 1 208 ? -22.75 26.969 0.416 1 81.5 208 ARG A CA 1
ATOM 1588 C C . ARG A 1 208 ? -23.266 28.359 0.792 1 81.5 208 ARG A C 1
ATOM 1590 O O . ARG A 1 208 ? -24.438 28.656 0.615 1 81.5 208 ARG A O 1
ATOM 1597 N N . THR A 1 209 ? -22.516 29.141 1.548 1 78.75 209 THR A N 1
ATOM 1598 C CA . THR A 1 209 ? -22.891 30.438 2.098 1 78.75 209 THR A CA 1
ATOM 1599 C C . THR A 1 209 ? -22.484 31.562 1.154 1 78.75 209 THR A C 1
ATOM 1601 O O . THR A 1 209 ? -22.984 32.688 1.254 1 78.75 209 THR A O 1
ATOM 1604 N N . GLY A 1 210 ? -21.609 31.328 0.218 1 74.75 210 GLY A N 1
ATOM 1605 C CA . GLY A 1 210 ? -21.094 32.406 -0.62 1 74.75 210 GLY A CA 1
ATOM 1606 C C . GLY A 1 210 ? -19.766 32.938 -0.142 1 74.75 210 GLY A C 1
ATOM 1607 O O . GLY A 1 210 ? -19.078 33.656 -0.875 1 74.75 210 GLY A O 1
ATOM 1608 N N . PHE A 1 211 ? -19.375 32.531 1.206 1 74.19 211 PHE A N 1
ATOM 1609 C CA . PHE A 1 211 ? -18.062 32.938 1.695 1 74.19 211 PHE A CA 1
ATOM 1610 C C . PHE A 1 211 ? -16.969 32.031 1.119 1 74.19 211 PHE A C 1
ATOM 1612 O O . PHE A 1 211 ? -17.078 30.797 1.188 1 74.19 211 PHE A O 1
ATOM 1619 N N . LYS A 1 212 ? -16.047 32.656 0.635 1 76.81 212 LYS A N 1
ATOM 1620 C CA . LYS A 1 212 ? -15.016 31.953 -0.118 1 76.81 212 LYS A CA 1
ATOM 1621 C C . LYS A 1 212 ? -14.352 30.875 0.734 1 76.81 212 LYS A C 1
ATOM 1623 O O . LYS A 1 212 ? -14.125 29.75 0.264 1 76.81 212 LYS A O 1
ATOM 1628 N N . THR A 1 213 ? -14.07 31.203 2.008 1 76.69 213 THR A N 1
ATOM 1629 C CA . THR A 1 213 ? -13.367 30.266 2.875 1 76.69 213 THR A CA 1
ATOM 1630 C C . THR A 1 213 ? -14.234 29.047 3.17 1 76.69 213 THR A C 1
ATOM 1632 O O . THR A 1 213 ? -13.781 27.906 3.041 1 76.69 213 THR A O 1
ATOM 1635 N N . THR A 1 214 ? -15.492 29.375 3.506 1 76.5 214 THR A N 1
ATOM 1636 C CA . THR A 1 214 ? -16.406 28.297 3.83 1 76.5 214 THR A CA 1
ATOM 1637 C C . THR A 1 214 ? -16.75 27.484 2.58 1 76.5 214 THR A C 1
ATOM 1639 O O . THR A 1 214 ? -16.828 26.25 2.631 1 76.5 214 THR A O 1
ATOM 1642 N N . ASP A 1 215 ? -16.906 28.172 1.505 1 84.69 215 ASP A N 1
ATOM 1643 C CA . ASP A 1 215 ? -17.234 27.484 0.257 1 84.69 215 ASP A CA 1
ATOM 1644 C C . ASP A 1 215 ? -16.078 26.625 -0.224 1 84.69 215 ASP A C 1
ATOM 1646 O O . ASP A 1 215 ? -16.281 25.547 -0.79 1 84.69 215 ASP A O 1
ATOM 1650 N N . ASN A 1 216 ? -14.93 27.094 0.081 1 80.38 216 ASN A N 1
ATOM 1651 C CA . ASN A 1 216 ? -13.758 26.297 -0.292 1 80.38 216 ASN A CA 1
ATOM 1652 C C . ASN A 1 216 ? -13.664 25.016 0.526 1 80.38 216 ASN A C 1
ATOM 1654 O O . ASN A 1 216 ? -13.289 23.969 0.001 1 80.38 216 ASN A O 1
ATOM 1658 N N . ILE A 1 217 ? -14 25.188 1.718 1 79.19 217 ILE A N 1
ATOM 1659 C CA . ILE A 1 217 ? -13.977 24.016 2.594 1 79.19 217 ILE A CA 1
ATOM 1660 C C . ILE A 1 217 ? -15.039 23.016 2.141 1 79.19 217 ILE A C 1
ATOM 1662 O O . ILE A 1 217 ? -14.773 21.812 2.068 1 79.19 217 ILE A O 1
ATOM 1666 N N . VAL A 1 218 ? -16.188 23.484 1.811 1 81.81 218 VAL A N 1
ATOM 1667 C CA . VAL A 1 218 ? -17.297 22.641 1.364 1 81.81 218 VAL A CA 1
ATOM 1668 C C . VAL A 1 218 ? -16.938 21.953 0.056 1 81.81 218 VAL A C 1
ATOM 1670 O O . VAL A 1 218 ? -17.156 20.75 -0.102 1 81.81 218 VAL A O 1
ATOM 1673 N N . LEU A 1 219 ? -16.328 22.625 -0.797 1 83.5 219 LEU A N 1
ATOM 1674 C CA . LEU A 1 219 ? -15.922 22.062 -2.08 1 83.5 219 LEU A CA 1
ATOM 1675 C C . LEU A 1 219 ? -14.852 20.984 -1.888 1 83.5 219 LEU A C 1
ATOM 1677 O O . LEU A 1 219 ? -14.859 19.969 -2.59 1 83.5 219 LEU A O 1
ATOM 1681 N N . ARG A 1 220 ? -14.078 21.25 -0.983 1 80.88 220 ARG A N 1
ATOM 1682 C CA . ARG A 1 220 ? -13.039 20.25 -0.702 1 80.88 220 ARG A CA 1
ATOM 1683 C C . ARG A 1 220 ? -13.648 18.953 -0.179 1 80.88 220 ARG A C 1
ATOM 1685 O O . ARG A 1 220 ? -13.219 17.875 -0.565 1 80.88 220 ARG A O 1
ATOM 1692 N N . ILE A 1 221 ? -14.586 19.125 0.579 1 79.38 221 ILE A N 1
ATOM 1693 C CA . ILE A 1 221 ? -15.242 17.953 1.143 1 79.38 221 ILE A CA 1
ATOM 1694 C C . ILE A 1 221 ? -16 17.203 0.044 1 79.38 221 ILE A C 1
ATOM 1696 O O . ILE A 1 221 ? -15.969 15.969 -0.014 1 79.38 221 ILE A O 1
ATOM 1700 N N . ILE A 1 222 ? -16.641 17.938 -0.809 1 84.19 222 ILE A N 1
ATOM 1701 C CA . ILE A 1 222 ? -17.375 17.344 -1.918 1 84.19 222 ILE A CA 1
ATOM 1702 C C . ILE A 1 222 ? -16.422 16.594 -2.844 1 84.19 222 ILE A C 1
ATOM 1704 O O . ILE A 1 222 ? -16.672 15.445 -3.211 1 84.19 222 ILE A O 1
ATOM 1708 N N . LEU A 1 223 ? -15.367 17.172 -3.133 1 84.62 223 LEU A N 1
ATOM 1709 C CA . LEU A 1 223 ? -14.406 16.578 -4.059 1 84.62 223 LEU A CA 1
ATOM 1710 C C . LEU A 1 223 ? -13.773 15.336 -3.453 1 84.62 223 LEU A C 1
ATOM 1712 O O . LEU A 1 223 ? -13.578 14.336 -4.145 1 84.62 223 LEU A O 1
ATOM 1716 N N . THR A 1 224 ? -13.469 15.445 -2.217 1 83.44 224 THR A N 1
ATOM 1717 C CA . THR A 1 224 ? -12.906 14.281 -1.547 1 83.44 224 THR A CA 1
ATOM 1718 C C . THR A 1 224 ? -13.906 13.125 -1.541 1 83.44 224 THR A C 1
ATOM 1720 O O . THR A 1 224 ? -13.531 11.969 -1.737 1 83.44 224 THR A O 1
ATOM 1723 N N . SER A 1 225 ? -15.141 13.422 -1.324 1 84.06 225 SER A N 1
ATOM 1724 C CA . SER A 1 225 ? -16.188 12.406 -1.316 1 84.06 225 SER A CA 1
ATOM 1725 C C . SER A 1 225 ? -16.312 11.734 -2.68 1 84.06 225 SER A C 1
ATOM 1727 O O . SER A 1 225 ? -16.422 10.508 -2.768 1 84.06 225 SER A O 1
ATOM 1729 N N . ILE A 1 226 ? -16.266 12.492 -3.654 1 86.25 226 ILE A N 1
ATOM 1730 C CA . ILE A 1 226 ? -16.391 11.977 -5.012 1 86.25 226 ILE A CA 1
ATOM 1731 C C . ILE A 1 226 ? -15.141 11.172 -5.371 1 86.25 226 ILE A C 1
ATOM 1733 O O . ILE A 1 226 ? -15.242 10.078 -5.926 1 86.25 226 ILE A O 1
ATOM 1737 N N . GLU A 1 227 ? -14.023 11.68 -5.027 1 85.94 227 GLU A N 1
ATOM 1738 C CA . GLU A 1 227 ? -12.75 11.031 -5.348 1 85.94 227 GLU A CA 1
ATOM 1739 C C . GLU A 1 227 ? -12.641 9.664 -4.672 1 85.94 227 GLU A C 1
ATOM 1741 O O . GLU A 1 227 ? -12.109 8.719 -5.254 1 85.94 227 GLU A O 1
ATOM 1746 N N . THR A 1 228 ? -13.086 9.562 -3.504 1 86.94 228 THR A N 1
ATOM 1747 C CA . THR A 1 228 ? -12.969 8.297 -2.785 1 86.94 228 THR A CA 1
ATOM 1748 C C . THR A 1 228 ? -14.047 7.316 -3.232 1 86.94 228 THR A C 1
ATOM 1750 O O . THR A 1 228 ? -13.914 6.105 -3.031 1 86.94 228 THR A O 1
ATOM 1753 N N . ALA A 1 229 ? -15.148 7.844 -3.828 1 90.44 229 ALA A N 1
ATOM 1754 C CA . ALA A 1 229 ? -16.234 6.977 -4.305 1 90.44 229 ALA A CA 1
ATOM 1755 C C . ALA A 1 229 ? -15.914 6.414 -5.684 1 90.44 229 ALA A C 1
ATOM 1757 O O . ALA A 1 229 ? -16.453 5.379 -6.078 1 90.44 229 ALA A O 1
ATOM 1758 N N . ILE A 1 230 ? -15.078 7.004 -6.387 1 91.94 230 ILE A N 1
ATOM 1759 C CA . ILE A 1 230 ? -14.797 6.648 -7.777 1 91.94 230 ILE A CA 1
ATOM 1760 C C . ILE A 1 230 ? -14.195 5.25 -7.84 1 91.94 230 ILE A C 1
ATOM 1762 O O . ILE A 1 230 ? -14.672 4.395 -8.594 1 91.94 230 ILE A O 1
ATOM 1766 N N . PRO A 1 231 ? -13.164 4.977 -7.016 1 94.19 231 PRO A N 1
ATOM 1767 C CA . PRO A 1 231 ? -12.586 3.637 -7.125 1 94.19 231 PRO A CA 1
ATOM 1768 C C . PRO A 1 231 ? -13.602 2.531 -6.844 1 94.19 231 PRO A C 1
ATOM 1770 O O . PRO A 1 231 ? -13.641 1.528 -7.559 1 94.19 231 PRO A O 1
ATOM 1773 N N . VAL A 1 232 ? -14.453 2.678 -5.883 1 95.06 232 VAL A N 1
ATOM 1774 C CA . VAL A 1 232 ? -15.453 1.668 -5.543 1 95.06 232 VAL A CA 1
ATOM 1775 C C . VAL A 1 232 ? -16.422 1.493 -6.707 1 95.06 232 VAL A C 1
ATOM 1777 O O . VAL A 1 232 ? -16.797 0.368 -7.055 1 95.06 232 VAL A O 1
ATOM 1780 N N . THR A 1 233 ? -16.766 2.555 -7.297 1 95.19 233 THR A N 1
ATOM 1781 C CA . THR A 1 233 ? -17.703 2.531 -8.414 1 95.19 233 THR A CA 1
ATOM 1782 C C . THR A 1 233 ? -17.078 1.865 -9.641 1 95.19 233 THR A C 1
ATOM 1784 O O . THR A 1 233 ? -17.703 1.033 -10.289 1 95.19 233 THR A O 1
ATOM 1787 N N . VAL A 1 234 ? -15.898 2.215 -9.922 1 95.31 234 VAL A N 1
ATOM 1788 C CA . VAL A 1 234 ? -15.195 1.657 -11.07 1 95.31 234 VAL A CA 1
ATOM 1789 C C . VAL A 1 234 ? -15.039 0.148 -10.898 1 95.31 234 VAL A C 1
ATOM 1791 O O . VAL A 1 234 ? -15.281 -0.619 -11.836 1 95.31 234 VAL A O 1
ATOM 1794 N N . PHE A 1 235 ? -14.609 -0.289 -9.727 1 96.38 235 PHE A N 1
ATOM 1795 C CA . PHE A 1 235 ? -14.438 -1.714 -9.469 1 96.38 235 PHE A CA 1
ATOM 1796 C C . PHE A 1 235 ? -15.781 -2.43 -9.477 1 96.38 235 PHE A C 1
ATOM 1798 O O . PHE A 1 235 ? -15.883 -3.572 -9.93 1 96.38 235 PHE A O 1
ATOM 1805 N N . GLY A 1 236 ? -16.844 -1.781 -8.977 1 94.81 236 GLY A N 1
ATOM 1806 C CA . GLY A 1 236 ? -18.172 -2.359 -9.031 1 94.81 236 GLY A CA 1
ATOM 1807 C C . GLY A 1 236 ? -18.672 -2.549 -10.453 1 94.81 236 GLY A C 1
ATOM 1808 O O . GLY A 1 236 ? -19.172 -3.623 -10.805 1 94.81 236 GLY A O 1
ATOM 1809 N N . ILE A 1 237 ? -18.531 -1.542 -11.234 1 94.62 237 ILE A N 1
ATOM 1810 C CA . ILE A 1 237 ? -18.938 -1.616 -12.633 1 94.62 237 ILE A CA 1
ATOM 1811 C C . ILE A 1 237 ? -18.094 -2.654 -13.367 1 94.62 237 ILE A C 1
ATOM 1813 O O . ILE A 1 237 ? -18.625 -3.436 -14.164 1 94.62 237 ILE A O 1
ATOM 1817 N N . GLY A 1 238 ? -16.797 -2.57 -13.133 1 93.5 238 GLY A N 1
ATOM 1818 C CA . GLY A 1 238 ? -15.914 -3.57 -13.727 1 93.5 238 GLY A CA 1
ATOM 1819 C C . GLY A 1 238 ? -16.328 -4.992 -13.406 1 93.5 238 GLY A C 1
ATOM 1820 O O . GLY A 1 238 ? -16.328 -5.859 -14.289 1 93.5 238 GLY A O 1
ATOM 1821 N N . HIS A 1 239 ? -16.672 -5.211 -12.164 1 93.38 239 HIS A N 1
ATOM 1822 C CA . HIS A 1 239 ? -17.141 -6.531 -11.75 1 93.38 239 HIS A CA 1
ATOM 1823 C C . HIS A 1 239 ? -18.406 -6.922 -12.5 1 93.38 239 HIS A C 1
ATOM 1825 O O . HIS A 1 239 ? -18.516 -8.047 -13.008 1 93.38 239 HIS A O 1
ATOM 1831 N N . LEU A 1 240 ? -19.375 -6.055 -12.641 1 92.12 240 LEU A N 1
ATOM 1832 C CA . LEU A 1 240 ? -20.641 -6.328 -13.32 1 92.12 240 LEU A CA 1
ATOM 1833 C C . LEU A 1 240 ? -20.406 -6.625 -14.797 1 92.12 240 LEU A C 1
ATOM 1835 O O . LEU A 1 240 ? -20.984 -7.566 -15.344 1 92.12 240 LEU A O 1
ATOM 1839 N N . VAL A 1 241 ? -19.562 -5.879 -15.391 1 90.62 241 VAL A N 1
ATOM 1840 C CA . VAL A 1 241 ? -19.25 -6.066 -16.812 1 90.62 241 VAL A CA 1
ATOM 1841 C C . VAL A 1 241 ? -18.531 -7.398 -17.016 1 90.62 241 VAL A C 1
ATOM 1843 O O . VAL A 1 241 ? -18.844 -8.141 -17.938 1 90.62 241 VAL A O 1
ATOM 1846 N N . ALA A 1 242 ? -17.641 -7.695 -16.125 1 89.12 242 ALA A N 1
ATOM 1847 C CA . ALA A 1 242 ? -16.859 -8.922 -16.234 1 89.12 242 ALA A CA 1
ATOM 1848 C C . ALA A 1 242 ? -17.75 -10.156 -16.078 1 89.12 242 ALA A C 1
ATOM 1850 O O . ALA A 1 242 ? -17.594 -11.141 -16.797 1 89.12 242 ALA A O 1
ATOM 1851 N N . VAL A 1 243 ? -18.625 -10.102 -15.18 1 84.88 243 VAL A N 1
ATOM 1852 C CA . VAL A 1 243 ? -19.484 -11.25 -14.922 1 84.88 243 VAL A CA 1
ATOM 1853 C C . VAL A 1 243 ? -20.484 -11.398 -16.062 1 84.88 243 VAL A C 1
ATOM 1855 O O . VAL A 1 243 ? -20.844 -12.516 -16.453 1 84.88 243 VAL A O 1
ATOM 1858 N N . ASN A 1 244 ? -20.953 -10.359 -16.656 1 83.12 244 ASN A N 1
ATOM 1859 C CA . ASN A 1 244 ? -21.953 -10.398 -17.703 1 83.12 244 ASN A CA 1
ATOM 1860 C C . ASN A 1 244 ? -21.359 -10.82 -19.047 1 83.12 244 ASN A C 1
ATOM 1862 O O . ASN A 1 244 ? -22.062 -11.336 -19.922 1 83.12 244 ASN A O 1
ATOM 1866 N N . THR A 1 245 ? -20.219 -10.383 -19.359 1 74.69 245 THR A N 1
ATOM 1867 C CA . THR A 1 245 ? -19.609 -10.758 -20.641 1 74.69 245 THR A CA 1
ATOM 1868 C C . THR A 1 245 ? -19.234 -12.234 -20.641 1 74.69 245 THR A C 1
ATOM 1870 O O . THR A 1 245 ? -18.859 -12.781 -21.672 1 74.69 245 THR A O 1
ATOM 1873 N N . GLY A 1 246 ? -19.938 -12.977 -19.781 1 60.72 246 GLY A N 1
ATOM 1874 C CA . GLY A 1 246 ? -20.016 -14.43 -19.859 1 60.72 246 GLY A CA 1
ATOM 1875 C C . GLY A 1 246 ? -18.672 -15.109 -19.688 1 60.72 246 GLY A C 1
ATOM 1876 O O . GLY A 1 246 ? -18.531 -16.312 -19.922 1 60.72 246 GLY A O 1
ATOM 1877 N N . SER A 1 247 ? -17.672 -14.359 -19.859 1 52.09 247 SER A N 1
ATOM 1878 C CA . SER A 1 247 ? -16.484 -15.188 -20.016 1 52.09 247 SER A CA 1
ATOM 1879 C C . SER A 1 247 ? -16.172 -15.922 -18.719 1 52.09 247 SER A C 1
ATOM 1881 O O . SER A 1 247 ? -16.344 -15.383 -17.625 1 52.09 247 SER A O 1
ATOM 1883 N N . THR A 1 248 ? -16.703 -17.219 -18.672 1 53.88 248 THR A N 1
ATOM 1884 C CA . THR A 1 248 ? -16.062 -18.141 -17.75 1 53.88 248 THR A CA 1
ATOM 1885 C C . THR A 1 248 ? -14.734 -17.578 -17.25 1 53.88 248 THR A C 1
ATOM 1887 O O . THR A 1 248 ? -13.969 -18.281 -16.594 1 53.88 248 THR A O 1
ATOM 1890 N N . SER A 1 249 ? -14.547 -16.391 -17.656 1 59.38 249 SER A N 1
ATOM 1891 C CA . SER A 1 249 ? -13.195 -15.891 -17.469 1 59.38 249 SER A CA 1
ATOM 1892 C C . SER A 1 249 ? -13.031 -15.258 -16.094 1 59.38 249 SER A C 1
ATOM 1894 O O . SER A 1 249 ? -13.945 -14.594 -15.586 1 59.38 249 SER A O 1
ATOM 1896 N N . GLY A 1 250 ? -12.648 -15.992 -15.078 1 76.25 250 GLY A N 1
ATOM 1897 C CA . GLY A 1 250 ? -12.164 -15.648 -13.758 1 76.25 250 GLY A CA 1
ATOM 1898 C C . GLY A 1 250 ? -11.758 -14.188 -13.625 1 76.25 250 GLY A C 1
ATOM 1899 O O . GLY A 1 250 ? -11.156 -13.789 -12.633 1 76.25 250 GLY A O 1
ATOM 1900 N N . ILE A 1 251 ? -12.273 -13.281 -14.727 1 81.88 251 ILE A N 1
ATOM 1901 C CA . ILE A 1 251 ? -11.805 -11.898 -14.742 1 81.88 251 ILE A CA 1
ATOM 1902 C C . ILE A 1 251 ? -12.492 -11.109 -13.625 1 81.88 251 ILE A C 1
ATOM 1904 O O . ILE A 1 251 ? -11.938 -10.133 -13.117 1 81.88 251 ILE A O 1
ATOM 1908 N N . ALA A 1 252 ? -13.656 -11.508 -13.266 1 88 252 ALA A N 1
ATOM 1909 C CA . ALA A 1 252 ? -14.422 -10.836 -12.211 1 88 252 ALA A CA 1
ATOM 1910 C C . ALA A 1 252 ? -13.648 -10.82 -10.898 1 88 252 ALA A C 1
ATOM 1912 O O . ALA A 1 252 ? -13.82 -9.906 -10.086 1 88 252 ALA A O 1
ATOM 1913 N N . GLU A 1 253 ? -12.75 -11.727 -10.711 1 89.06 253 GLU A N 1
ATOM 1914 C CA . GLU A 1 253 ? -12.016 -11.852 -9.453 1 89.06 253 GLU A CA 1
ATOM 1915 C C . GLU A 1 253 ? -11.031 -10.703 -9.266 1 89.06 253 GLU A C 1
ATOM 1917 O O . GLU A 1 253 ? -10.734 -10.312 -8.141 1 89.06 253 GLU A O 1
ATOM 1922 N N . LEU A 1 254 ? -10.617 -10.172 -10.344 1 91.94 254 LEU A N 1
ATOM 1923 C CA . LEU A 1 254 ? -9.703 -9.047 -10.312 1 91.94 254 LEU A CA 1
ATOM 1924 C C . LEU A 1 254 ? -10.352 -7.836 -9.641 1 91.94 254 LEU A C 1
ATOM 1926 O O . LEU A 1 254 ? -9.68 -7.074 -8.938 1 91.94 254 LEU A O 1
ATOM 1930 N N . PHE A 1 255 ? -11.609 -7.738 -9.789 1 93.62 255 PHE A N 1
ATOM 1931 C CA . PHE A 1 255 ? -12.32 -6.559 -9.32 1 93.62 255 PHE A CA 1
ATOM 1932 C C . PHE A 1 255 ? -12.906 -6.797 -7.934 1 93.62 255 PHE A C 1
ATOM 1934 O O . PHE A 1 255 ? -13.039 -5.863 -7.137 1 93.62 255 PHE A O 1
ATOM 1941 N N . VAL A 1 256 ? -13.227 -7.961 -7.66 1 94.38 256 VAL A N 1
ATOM 1942 C CA . VAL A 1 256 ? -14.031 -8.211 -6.469 1 94.38 256 VAL A CA 1
ATOM 1943 C C . VAL A 1 256 ? -13.109 -8.391 -5.258 1 94.38 256 VAL A C 1
ATOM 1945 O O . VAL A 1 256 ? -13.461 -8 -4.145 1 94.38 256 VAL A O 1
ATOM 1948 N N . ILE A 1 257 ? -11.93 -8.914 -5.398 1 96.38 257 ILE A N 1
ATOM 1949 C CA . ILE A 1 257 ? -11.047 -9.273 -4.297 1 96.38 257 ILE A CA 1
ATOM 1950 C C . ILE A 1 257 ? -10.625 -8.016 -3.543 1 96.38 257 ILE A C 1
ATOM 1952 O O . ILE A 1 257 ? -10.664 -7.98 -2.311 1 96.38 257 ILE A O 1
ATOM 1956 N N . PRO A 1 258 ? -10.352 -6.953 -4.211 1 97.38 258 PRO A N 1
ATOM 1957 C CA . PRO A 1 258 ? -9.859 -5.789 -3.469 1 97.38 258 PRO A CA 1
ATOM 1958 C C . PRO A 1 258 ? -10.984 -4.859 -3.02 1 97.38 258 PRO A C 1
ATOM 1960 O O . PRO A 1 258 ? -10.727 -3.848 -2.361 1 97.38 258 PRO A O 1
ATOM 1963 N N . VAL A 1 259 ? -12.219 -5.098 -3.23 1 97 259 VAL A N 1
ATOM 1964 C CA . VAL A 1 259 ? -13.32 -4.156 -3.088 1 97 259 VAL A CA 1
ATOM 1965 C C . VAL A 1 259 ? -13.461 -3.74 -1.624 1 97 259 VAL A C 1
ATOM 1967 O O . VAL A 1 259 ? -13.719 -2.572 -1.325 1 97 259 VAL A O 1
ATOM 1970 N N . ALA A 1 260 ? -13.312 -4.645 -0.688 1 97.44 260 ALA A N 1
ATOM 1971 C CA . ALA A 1 260 ? -13.461 -4.32 0.729 1 97.44 260 ALA A CA 1
ATOM 1972 C C . ALA A 1 260 ? -12.477 -3.229 1.147 1 97.44 260 ALA A C 1
ATOM 1974 O O . ALA A 1 260 ? -12.82 -2.357 1.953 1 97.44 260 ALA A O 1
ATOM 1975 N N . ARG A 1 261 ? -11.297 -3.248 0.579 1 97.5 261 ARG A N 1
ATOM 1976 C CA . ARG A 1 261 ? -10.266 -2.266 0.915 1 97.5 261 ARG A CA 1
ATOM 1977 C C . ARG A 1 261 ? -10.648 -0.879 0.404 1 97.5 261 ARG A C 1
ATOM 1979 O O . ARG A 1 261 ? -10.273 0.132 1.003 1 97.5 261 ARG A O 1
ATOM 1986 N N . LEU A 1 262 ? -11.352 -0.877 -0.685 1 97.44 262 LEU A N 1
ATOM 1987 C CA . LEU A 1 262 ? -11.789 0.4 -1.237 1 97.44 262 LEU A CA 1
ATOM 1988 C C . LEU A 1 262 ? -12.797 1.074 -0.312 1 97.44 262 LEU A C 1
ATOM 1990 O O . LEU A 1 262 ? -12.766 2.295 -0.137 1 97.44 262 LEU A O 1
ATOM 1994 N N . TYR A 1 263 ? -13.656 0.325 0.326 1 97.56 263 TYR A N 1
ATOM 1995 C CA . TYR A 1 263 ? -14.594 0.875 1.298 1 97.56 263 TYR A CA 1
ATOM 1996 C C . TYR A 1 263 ? -13.859 1.423 2.516 1 97.56 263 TYR A C 1
ATOM 1998 O O . TYR A 1 263 ? -14.172 2.512 3.002 1 97.56 263 TYR A O 1
ATOM 2006 N N . THR A 1 264 ? -12.914 0.655 2.961 1 97.12 264 THR A N 1
ATOM 2007 C CA . THR A 1 264 ? -12.125 1.099 4.105 1 97.12 264 THR A CA 1
ATOM 2008 C C . THR A 1 264 ? -11.383 2.391 3.779 1 97.12 264 THR A C 1
ATOM 2010 O O . THR A 1 264 ? -11.352 3.316 4.59 1 97.12 264 THR A O 1
ATOM 2013 N N . ASN A 1 265 ? -10.852 2.414 2.629 1 96.06 265 ASN A N 1
ATOM 2014 C CA . ASN A 1 265 ? -10.141 3.615 2.201 1 96.06 265 ASN A CA 1
ATOM 2015 C C . ASN A 1 265 ? -11.07 4.824 2.137 1 96.06 265 ASN A C 1
ATOM 2017 O O . ASN A 1 265 ? -10.695 5.922 2.553 1 96.06 265 ASN A O 1
ATOM 2021 N N . THR A 1 266 ? -12.203 4.598 1.574 1 94.5 266 THR A N 1
ATOM 2022 C CA . THR A 1 266 ? -13.188 5.672 1.499 1 94.5 266 THR A CA 1
ATOM 2023 C C . THR A 1 266 ? -13.508 6.215 2.889 1 94.5 266 THR A C 1
ATOM 2025 O O . THR A 1 266 ? -13.547 7.43 3.096 1 94.5 266 THR A O 1
ATOM 2028 N N . LEU A 1 267 ? -13.703 5.383 3.799 1 93.81 267 LEU A N 1
ATOM 2029 C CA . LEU A 1 267 ? -14.016 5.77 5.172 1 93.81 267 LEU A CA 1
ATOM 2030 C C . LEU A 1 267 ? -12.859 6.547 5.793 1 93.81 267 LEU A C 1
ATOM 2032 O O . LEU A 1 267 ? -13.055 7.641 6.328 1 93.81 267 LEU A O 1
ATOM 2036 N N . LEU A 1 268 ? -11.664 6.023 5.637 1 93.5 268 LEU A N 1
ATOM 2037 C CA . LEU A 1 268 ? -10.5 6.605 6.301 1 93.5 268 LEU A CA 1
ATOM 2038 C C . LEU A 1 268 ? -10.133 7.945 5.676 1 93.5 268 LEU A C 1
ATOM 2040 O O . LEU A 1 268 ? -9.789 8.891 6.387 1 93.5 268 LEU A O 1
ATOM 2044 N N . VAL A 1 269 ? -10.188 8.016 4.383 1 91.31 269 VAL A N 1
ATOM 2045 C CA . VAL A 1 269 ? -9.859 9.273 3.719 1 91.31 269 VAL A CA 1
ATOM 2046 C C . VAL A 1 269 ? -10.867 10.352 4.125 1 91.31 269 VAL A C 1
ATOM 2048 O O . VAL A 1 269 ? -10.492 11.508 4.34 1 91.31 269 VAL A O 1
ATOM 2051 N N . THR A 1 270 ? -12.102 9.977 4.207 1 88.06 270 THR A N 1
ATOM 2052 C CA . THR A 1 270 ? -13.141 10.914 4.613 1 88.06 270 THR A CA 1
ATOM 2053 C C . THR A 1 270 ? -12.883 11.414 6.031 1 88.06 270 THR A C 1
ATOM 2055 O O . THR A 1 270 ? -12.961 12.617 6.293 1 88.06 270 THR A O 1
ATOM 2058 N N . LEU A 1 271 ? -12.578 10.562 6.91 1 86.88 271 LEU A N 1
ATOM 2059 C CA . LEU A 1 271 ? -12.32 10.938 8.297 1 86.88 271 LEU A CA 1
ATOM 2060 C C . LEU A 1 271 ? -11.047 11.766 8.406 1 86.88 271 LEU A C 1
ATOM 2062 O O . LEU A 1 271 ? -11 12.734 9.172 1 86.88 271 LEU A O 1
ATOM 2066 N N . ASN A 1 272 ? -10.062 11.453 7.633 1 84.62 272 ASN A N 1
ATOM 2067 C CA . ASN A 1 272 ? -8.805 12.188 7.652 1 84.62 272 ASN A CA 1
ATOM 2068 C C . ASN A 1 272 ? -8.969 13.594 7.098 1 84.62 272 ASN A C 1
ATOM 2070 O O . ASN A 1 272 ? -8.352 14.539 7.598 1 84.62 272 ASN A O 1
ATOM 2074 N N . SER A 1 273 ? -9.703 13.688 6.105 1 81.44 273 SER A N 1
ATOM 2075 C CA . SER A 1 273 ? -9.945 15 5.504 1 81.44 273 SER A CA 1
ATOM 2076 C C . SER A 1 273 ? -10.672 15.922 6.473 1 81.44 273 SER A C 1
ATOM 2078 O O . SER A 1 273 ? -10.391 17.125 6.531 1 81.44 273 SER A O 1
ATOM 2080 N N . ARG A 1 274 ? -11.523 15.398 7.16 1 75.06 274 ARG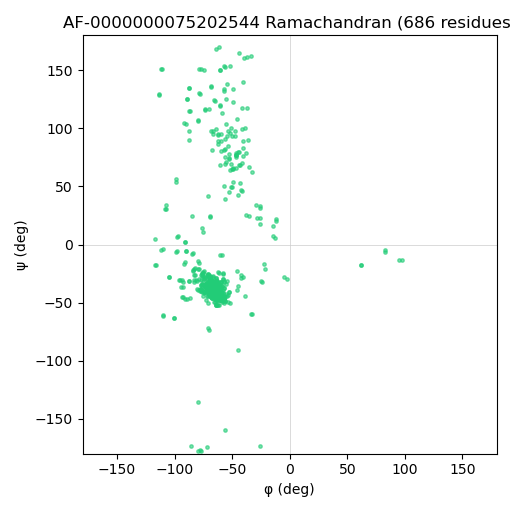 A N 1
ATOM 2081 C CA . ARG A 1 274 ? -12.258 16.188 8.141 1 75.06 274 ARG A CA 1
ATOM 2082 C C . ARG A 1 274 ? -11.336 16.672 9.258 1 75.06 274 ARG A C 1
ATOM 2084 O O . ARG A 1 274 ? -11.469 17.797 9.742 1 75.06 274 ARG A O 1
ATOM 2091 N N . ALA A 1 275 ? -10.531 15.828 9.617 1 75.44 275 ALA A N 1
ATOM 2092 C CA . ALA A 1 275 ? -9.578 16.203 10.656 1 75.44 275 ALA A CA 1
ATOM 2093 C C . ALA A 1 275 ? -8.656 17.328 10.188 1 75.44 275 ALA A C 1
ATOM 2095 O O . ALA A 1 275 ? -8.336 18.234 10.953 1 75.44 275 ALA A O 1
ATOM 2096 N N . HIS A 1 276 ? -8.297 17.328 9.016 1 73.25 276 HIS A N 1
ATOM 2097 C CA . HIS A 1 276 ? -7.441 18.359 8.438 1 73.25 276 HIS A CA 1
ATOM 2098 C C . HIS A 1 276 ? -8.172 19.703 8.344 1 73.25 276 HIS A C 1
ATOM 2100 O O . HIS A 1 276 ? -7.598 20.75 8.641 1 73.25 276 HIS A O 1
ATOM 2106 N N . VAL A 1 277 ? -9.406 19.641 8 1 71.44 277 VAL A N 1
ATOM 2107 C CA . VAL A 1 277 ? -10.219 20.844 7.891 1 71.44 277 VAL A CA 1
ATOM 2108 C C . VAL A 1 277 ? -10.438 21.453 9.273 1 71.44 277 VAL A C 1
ATOM 2110 O O . VAL A 1 277 ? -10.359 22.672 9.445 1 71.44 277 VAL A O 1
ATOM 2113 N N . ARG A 1 278 ? -10.656 20.625 10.203 1 71.06 278 ARG A N 1
ATOM 2114 C CA . ARG A 1 278 ? -10.852 21.094 11.57 1 71.06 278 ARG A CA 1
ATOM 2115 C C . ARG A 1 278 ? -9.586 21.766 12.102 1 71.06 278 ARG A C 1
ATOM 2117 O O . ARG A 1 278 ? -9.672 22.781 12.789 1 71.06 278 ARG A O 1
ATOM 2124 N N . ALA A 1 279 ? -8.508 21.266 11.766 1 66.38 279 ALA A N 1
ATOM 2125 C CA . ALA A 1 279 ? -7.234 21.828 12.195 1 66.38 279 ALA A CA 1
ATOM 2126 C C . ALA A 1 279 ? -6.988 23.188 11.547 1 66.38 279 ALA A C 1
ATOM 2128 O O . ALA A 1 279 ? -6.48 24.109 12.188 1 66.38 279 ALA A O 1
ATOM 2129 N N . GLN A 1 280 ? -7.434 23.344 10.398 1 65.25 280 GLN A N 1
ATOM 2130 C CA . GLN A 1 280 ? -7.277 24.594 9.672 1 65.25 280 GLN A CA 1
ATOM 2131 C C . GLN A 1 280 ? -8.203 25.672 10.227 1 65.25 280 GLN A C 1
ATOM 2133 O O . GLN A 1 280 ? -7.805 26.844 10.352 1 65.25 280 GLN A O 1
ATOM 2138 N N . LEU A 1 281 ? -9.375 25.266 10.531 1 65 281 LEU A N 1
ATOM 2139 C CA . LEU A 1 281 ? -10.352 26.203 11.07 1 65 281 LEU A CA 1
ATOM 2140 C C . LEU A 1 281 ? -9.961 26.641 12.477 1 65 281 LEU A C 1
ATOM 2142 O O . LEU A 1 281 ? -10.156 27.812 12.836 1 65 281 LEU A O 1
ATOM 2146 N N . SER A 1 282 ? -9.484 25.719 13.164 1 61.66 282 SER A N 1
ATOM 2147 C CA . SER A 1 282 ? -9.039 26.062 14.516 1 61.66 282 SER A CA 1
ATOM 2148 C C . SER A 1 282 ? -7.84 27 14.492 1 61.66 282 SER A C 1
ATOM 2150 O O . SER A 1 282 ? -7.703 27.859 15.352 1 61.66 282 SER A O 1
ATOM 2152 N N . SER A 1 283 ? -7.023 26.906 13.539 1 57.44 283 SER A N 1
ATOM 2153 C CA . SER A 1 283 ? -5.867 27.781 13.398 1 57.44 283 SER A CA 1
ATOM 2154 C C . SER A 1 283 ? -6.281 29.172 12.93 1 57.44 283 SER A C 1
ATOM 2156 O O . SER A 1 283 ? -5.715 30.172 13.375 1 57.44 283 SER A O 1
ATOM 2158 N N . ASN A 1 284 ? -7.23 29.203 12.141 1 52.75 284 ASN A N 1
ATOM 2159 C CA . ASN A 1 284 ? -7.73 30.484 11.664 1 52.75 284 ASN A CA 1
ATOM 2160 C C . ASN A 1 284 ? -8.539 31.203 12.742 1 52.75 284 ASN A C 1
ATOM 2162 O O . ASN A 1 284 ? -8.523 32.438 12.828 1 52.75 284 ASN A O 1
ATOM 2166 N N . SER A 1 285 ? -9.352 30.516 13.461 1 50.38 285 SER A N 1
ATOM 2167 C CA . SER A 1 285 ? -10.117 31.141 14.531 1 50.38 285 SER A CA 1
ATOM 2168 C C . SER A 1 285 ? -9.203 31.703 15.609 1 50.38 285 SER A C 1
ATOM 2170 O O . SER A 1 285 ? -9.516 32.719 16.234 1 50.38 285 SER A O 1
ATOM 2172 N N . HIS A 1 286 ? -8.172 31.078 15.82 1 46.12 286 HIS A N 1
ATOM 2173 C CA . HIS A 1 286 ? -7.207 31.656 16.75 1 46.12 286 HIS A CA 1
ATOM 2174 C C . HIS A 1 286 ? -6.586 32.938 16.188 1 46.12 286 HIS A C 1
ATOM 2176 O O . HIS A 1 286 ? -6.266 33.844 16.938 1 46.12 286 HIS A O 1
ATOM 2182 N N . ASN A 1 287 ? -6.438 33.031 14.945 1 42.53 287 ASN A N 1
ATOM 2183 C CA . ASN A 1 287 ? -5.961 34.281 14.359 1 42.53 287 ASN A CA 1
ATOM 2184 C C . ASN A 1 287 ? -7.039 35.375 14.398 1 42.53 287 ASN A C 1
ATOM 2186 O O . ASN A 1 287 ? -6.73 36.562 14.539 1 42.53 287 ASN A O 1
ATOM 2190 N N . SER A 1 288 ? -8.234 35 14.258 1 42.22 288 SER A N 1
ATOM 2191 C CA . SER A 1 288 ? -9.305 36 14.336 1 42.22 288 SER A CA 1
ATOM 2192 C C . SER A 1 288 ? -9.57 36.406 15.773 1 42.22 288 SER A C 1
ATOM 2194 O O . SER A 1 288 ? -10.047 37.531 16.031 1 42.22 288 SER A O 1
ATOM 2196 N N . GLY A 1 289 ? -9.438 35.562 16.688 1 38.25 289 GLY A N 1
ATOM 2197 C CA . GLY A 1 289 ? -9.602 35.969 18.078 1 38.25 289 GLY A CA 1
ATOM 2198 C C . GLY A 1 289 ? -8.555 36.938 18.531 1 38.25 289 GLY A C 1
ATOM 2199 O O . GLY A 1 289 ? -8.797 37.719 19.469 1 38.25 289 GLY A O 1
ATOM 2200 N N . ASN A 1 290 ? -7.398 36.812 18.047 1 37.69 290 ASN A N 1
ATOM 2201 C CA . ASN A 1 290 ? -6.414 37.812 18.469 1 37.69 290 ASN A CA 1
ATOM 2202 C C . ASN A 1 290 ? -6.699 39.188 17.844 1 37.69 290 ASN A C 1
ATOM 2204 O O . ASN A 1 290 ? -6.262 40.219 18.375 1 37.69 290 ASN A O 1
ATOM 2208 N N . ASN A 1 291 ? -7.312 39.156 16.766 1 34.84 291 ASN A N 1
ATOM 2209 C CA . ASN A 1 291 ? -7.676 40.469 16.25 1 34.84 291 ASN A CA 1
ATOM 2210 C C . ASN A 1 291 ? -8.844 41.062 17.031 1 34.84 291 ASN A C 1
ATOM 2212 O O . ASN A 1 291 ? -9.117 42.281 16.938 1 34.84 291 ASN A O 1
ATOM 2216 N N . VAL A 1 292 ? -9.641 40.25 17.672 1 36.97 292 VAL A N 1
ATOM 2217 C CA . VAL A 1 292 ? -10.719 40.781 18.484 1 36.97 292 VAL A CA 1
ATOM 2218 C C . VAL A 1 292 ? -10.148 41.438 19.75 1 36.97 292 VAL A C 1
ATOM 2220 O O . VAL A 1 292 ? -10.664 42.438 20.219 1 36.97 292 VAL A O 1
ATOM 2223 N N . ASN A 1 293 ? -9.07 40.875 20.234 1 35.28 293 ASN A N 1
ATOM 2224 C CA . ASN A 1 293 ? -8.539 41.531 21.422 1 35.28 293 ASN A CA 1
ATOM 2225 C C . ASN A 1 293 ? -7.797 42.812 21.094 1 35.28 293 ASN A C 1
ATOM 2227 O O . ASN A 1 293 ? -7.629 43.688 21.953 1 35.28 293 ASN A O 1
ATOM 2231 N N . LEU A 1 294 ? -7.285 42.906 19.875 1 33.47 294 LEU A N 1
ATOM 2232 C CA . LEU A 1 294 ? -6.664 44.188 19.5 1 33.47 294 LEU A CA 1
ATOM 2233 C C . LEU A 1 294 ? -7.723 45.25 19.234 1 33.47 294 LEU A C 1
ATOM 2235 O O . LEU A 1 294 ? -7.52 46.406 19.547 1 33.47 294 LEU A O 1
ATOM 2239 N N . ILE A 1 295 ? -8.836 44.812 18.688 1 33.28 295 ILE A N 1
ATOM 2240 C CA . ILE A 1 295 ? -9.883 45.781 18.469 1 33.28 295 ILE A CA 1
ATOM 2241 C C . ILE A 1 295 ? -10.516 46.188 19.812 1 33.28 295 ILE A C 1
ATOM 2243 O O . ILE A 1 295 ? -11.008 47.312 19.969 1 33.28 295 ILE A O 1
ATOM 2247 N N . ASN A 1 296 ? -10.484 45.219 20.75 1 33.25 296 ASN A N 1
ATOM 2248 C CA . ASN A 1 296 ? -11.062 45.656 22.016 1 33.25 296 ASN A CA 1
ATOM 2249 C C . ASN A 1 296 ? -10.172 46.656 22.719 1 33.25 296 ASN A C 1
ATOM 2251 O O . ASN A 1 296 ? -10.641 47.406 23.578 1 33.25 296 ASN A O 1
ATOM 2255 N N . SER A 1 297 ? -8.828 46.594 22.453 1 33.41 297 SER A N 1
ATOM 2256 C CA . SER A 1 297 ? -8.039 47.594 23.172 1 33.41 297 SER A CA 1
ATOM 2257 C C . SER A 1 297 ? -8.164 48.969 22.516 1 33.41 297 SER A C 1
ATOM 2259 O O . SER A 1 297 ? -8.008 50 23.188 1 33.41 297 SER A O 1
ATOM 2261 N N . THR A 1 298 ? -8.172 49 21.172 1 32.69 298 THR A N 1
ATOM 2262 C CA . THR A 1 298 ? -8.227 50.344 20.609 1 32.69 298 THR A CA 1
ATOM 2263 C C . THR A 1 298 ? -9.633 50.938 20.734 1 32.69 298 THR A C 1
ATOM 2265 O O . THR A 1 298 ? -9.797 52.156 20.828 1 32.69 298 THR A O 1
ATOM 2268 N N . PHE A 1 299 ? -10.664 50.062 20.406 1 32.94 299 PHE A N 1
ATOM 2269 C CA . PHE A 1 299 ? -11.992 50.656 20.328 1 32.94 299 PHE A CA 1
ATOM 2270 C C . PHE A 1 299 ? -12.562 50.906 21.719 1 32.94 299 PHE A C 1
ATOM 2272 O O . PHE A 1 299 ? -13.469 50.188 22.156 1 32.94 299 PHE A O 1
ATOM 2279 N N . ASN A 1 300 ? -11.797 50.875 22.828 1 28.75 300 ASN A N 1
ATOM 2280 C CA . ASN A 1 300 ? -12.477 51.375 24.016 1 28.75 300 ASN A CA 1
ATOM 2281 C C . ASN A 1 300 ? -13.039 52.781 23.797 1 28.75 300 ASN A C 1
ATOM 2283 O O . ASN A 1 300 ? -13.648 53.344 24.703 1 28.75 300 ASN A O 1
ATOM 2287 N N . HIS A 1 301 ? -12.383 53.625 22.953 1 29.81 301 HIS A N 1
ATOM 2288 C CA . HIS A 1 301 ? -13.031 54.938 23.078 1 29.81 301 HIS A CA 1
ATOM 2289 C C . HIS A 1 301 ? -14.422 54.906 22.453 1 29.81 301 HIS A C 1
ATOM 2291 O O . HIS A 1 301 ? -15.312 55.656 22.875 1 29.81 301 HIS A O 1
ATOM 2297 N N . ALA A 1 302 ? -14.562 54.875 21.047 1 28.86 302 ALA A N 1
ATOM 2298 C CA . ALA A 1 302 ? -15.852 55.281 20.5 1 28.86 302 ALA A CA 1
ATOM 2299 C C . ALA A 1 302 ? -16.922 54.219 20.734 1 28.86 302 ALA A C 1
ATOM 2301 O O . ALA A 1 302 ? -16.656 53.031 20.562 1 28.86 302 ALA A O 1
ATOM 2302 N N . ARG A 1 303 ? -18.062 54.406 21.516 1 29.98 303 ARG A N 1
ATOM 2303 C CA . ARG A 1 303 ? -19.25 53.719 22.016 1 29.98 303 ARG A CA 1
ATOM 2304 C C . ARG A 1 303 ? -19.922 52.938 20.906 1 29.98 303 ARG A C 1
ATOM 2306 O O . ARG A 1 303 ? -21.016 52.375 21.094 1 29.98 303 ARG A O 1
ATOM 2313 N N . GLY A 1 304 ? -19.719 53.281 19.578 1 25.64 304 GLY A N 1
ATOM 2314 C CA . GLY A 1 304 ? -20.781 52.688 18.75 1 25.64 304 GLY A CA 1
ATOM 2315 C C . GLY A 1 304 ? -20.812 51.188 18.812 1 25.64 304 GLY A C 1
ATOM 2316 O O . GLY A 1 304 ? -19.844 50.531 19.219 1 25.64 304 GLY A O 1
ATOM 2317 N N . ALA A 1 305 ? -22.141 50.562 18.625 1 25.22 305 ALA A N 1
ATOM 2318 C CA . ALA A 1 305 ? -22.766 49.25 18.75 1 25.22 305 ALA A CA 1
ATOM 2319 C C . ALA A 1 305 ? -22.047 48.188 17.891 1 25.22 305 ALA A C 1
ATOM 2321 O O . ALA A 1 305 ? -22.266 48.125 16.688 1 25.22 305 ALA A O 1
ATOM 2322 N N . GLN A 1 306 ? -20.812 48.25 17.844 1 27.84 306 GLN A N 1
ATOM 2323 C CA . GLN A 1 306 ? -20.266 47.25 16.938 1 27.84 306 GLN A CA 1
ATOM 2324 C C . GLN A 1 306 ? -20.812 45.844 17.234 1 27.84 306 GLN A C 1
ATOM 2326 O O . GLN A 1 306 ? -20.828 45.438 18.391 1 27.84 306 GLN A O 1
ATOM 2331 N N . VAL A 1 307 ? -21.828 45.469 16.359 1 23.42 307 VAL A N 1
ATOM 2332 C CA . VAL A 1 307 ? -22.5 44.156 16.328 1 23.42 307 VAL A CA 1
ATOM 2333 C C . VAL A 1 307 ? -21.453 43.062 16.391 1 23.42 307 VAL A C 1
ATOM 2335 O O . VAL A 1 307 ? -20.562 42.969 15.531 1 23.42 307 VAL A O 1
ATOM 2338 N N . ARG A 1 308 ? -20.938 42.844 17.562 1 26.98 308 ARG A N 1
ATOM 2339 C CA . ARG A 1 308 ? -20.188 41.625 17.797 1 26.98 308 ARG A CA 1
ATOM 2340 C C . ARG A 1 308 ? -20.906 40.406 17.188 1 26.98 308 ARG A C 1
ATOM 2342 O O . ARG A 1 308 ? -22.047 40.125 17.547 1 26.98 308 ARG A O 1
ATOM 2349 N N . ILE A 1 309 ? -20.891 40.469 15.812 1 23.11 309 ILE A N 1
ATOM 2350 C CA . ILE A 1 309 ? -21.422 39.188 15.336 1 23.11 309 ILE A CA 1
ATOM 2351 C C . ILE A 1 309 ? -20.672 38.031 15.984 1 23.11 309 ILE A C 1
ATOM 2353 O O . ILE A 1 309 ? -19.484 37.844 15.734 1 23.11 309 ILE A O 1
ATOM 2357 N N . GLN A 1 310 ? -20.797 37.938 17.281 1 24.05 310 GLN A N 1
ATOM 2358 C CA . GLN A 1 310 ? -20.422 36.656 17.891 1 24.05 310 GLN A CA 1
ATOM 2359 C C . GLN A 1 310 ? -21.078 35.5 17.172 1 24.05 310 GLN A C 1
ATOM 2361 O O . GLN A 1 310 ? -22.312 35.375 17.141 1 24.05 310 GLN A O 1
ATOM 2366 N N . VAL A 1 311 ? -20.734 35.312 16 1 22.22 311 VAL A N 1
ATOM 2367 C CA . VAL A 1 311 ? -21.234 34.031 15.516 1 22.22 311 VAL A CA 1
ATOM 2368 C C . VAL A 1 311 ? -21.047 32.938 16.578 1 22.22 311 VAL A C 1
ATOM 2370 O O . VAL A 1 311 ? -19.906 32.594 16.906 1 22.22 311 VAL A O 1
ATOM 2373 N N . GLU A 1 312 ? -21.812 33.031 17.719 1 22.7 312 GLU A N 1
ATOM 2374 C CA . GLU A 1 312 ? -22.062 31.906 18.641 1 22.7 312 GLU A CA 1
ATOM 2375 C C . GLU A 1 312 ? -22.516 30.672 17.875 1 22.7 312 GLU A C 1
ATOM 2377 O O . GLU A 1 312 ? -23.609 30.641 17.312 1 22.7 312 GLU A O 1
ATOM 2382 N N . GLU A 1 313 ? -21.922 30.141 16.922 1 23.67 313 GLU A N 1
ATOM 2383 C CA . GLU A 1 313 ? -22.516 28.812 16.797 1 23.67 313 GLU A CA 1
ATOM 2384 C C . GLU A 1 313 ? -22.828 28.203 18.156 1 23.67 313 GLU A C 1
ATOM 2386 O O . GLU A 1 313 ? -21.938 28 18.984 1 23.67 313 GLU A O 1
ATOM 2391 N N . GLY A 1 314 ? -23.906 28.562 18.859 1 21.97 314 GLY A N 1
ATOM 2392 C CA . GLY A 1 314 ? -24.734 28.016 19.922 1 21.97 314 GLY A CA 1
ATOM 2393 C C . GLY A 1 314 ? -24.844 26.5 19.875 1 21.97 314 GLY A C 1
ATOM 2394 O O . GLY A 1 314 ? -25.641 25.953 19.109 1 21.97 314 GLY A O 1
ATOM 2395 N N . ILE A 1 315 ? -24.031 25.516 19.984 1 24.08 315 ILE A N 1
ATOM 2396 C CA . ILE A 1 315 ? -24.203 24.672 21.172 1 24.08 315 ILE A CA 1
ATOM 2397 C C . ILE A 1 315 ? -24.391 25.562 22.406 1 24.08 315 ILE A C 1
ATOM 2399 O O . ILE A 1 315 ? -25.328 25.344 23.188 1 24.08 315 ILE A O 1
ATOM 2403 N N . VAL A 1 316 ? -23.656 26.109 23.312 1 23.09 316 VAL A N 1
ATOM 2404 C CA . VAL A 1 316 ? -24.062 26.641 24.609 1 23.09 316 VAL A CA 1
ATOM 2405 C C . VAL A 1 316 ? -24.547 28.078 24.453 1 23.09 316 VAL A C 1
ATOM 2407 O O . VAL A 1 316 ? -23.797 29.031 24.75 1 23.09 316 VAL A O 1
ATOM 2410 N N . MET A 1 317 ? -24.969 28.531 23.453 1 20 317 MET A N 1
ATOM 2411 C CA . MET A 1 317 ? -25.031 29.969 23.672 1 20 317 MET A CA 1
ATOM 2412 C C . MET A 1 317 ? -25.875 30.297 24.906 1 20 317 MET A C 1
ATOM 2414 O O . MET A 1 317 ? -26.688 29.469 25.344 1 20 317 MET A O 1
ATOM 2418 N N . LYS A 1 318 ? -26.391 31.438 25.109 1 21.3 318 LYS A N 1
ATOM 2419 C CA . LYS A 1 318 ? -26.766 32.469 26.062 1 21.3 318 LYS A CA 1
ATOM 2420 C C . LYS A 1 318 ? -28.078 32.125 26.766 1 21.3 318 LYS A C 1
ATOM 2422 O O . LYS A 1 318 ? -28.828 31.266 26.297 1 21.3 318 LYS A O 1
ATOM 2427 N N . ASP A 1 319 ? -29.109 33.062 26.969 1 21.27 319 ASP A N 1
ATOM 2428 C CA . ASP A 1 319 ? -29.438 34.031 28.016 1 21.27 319 ASP A CA 1
ATOM 2429 C C . ASP A 1 319 ? -30.781 33.688 28.672 1 21.27 319 ASP A C 1
ATOM 2431 O O . ASP A 1 319 ? -31.625 34.562 28.859 1 21.27 319 ASP A O 1
ATOM 2435 N N . PHE A 1 320 ? -31.5 32.562 28.375 1 20.34 320 PHE A N 1
ATOM 2436 C CA . PHE A 1 320 ? -32.875 32.75 28.875 1 20.34 320 PHE A CA 1
ATOM 2437 C C . PHE A 1 320 ? -32.844 33.5 30.203 1 20.34 320 PHE A C 1
ATOM 2439 O O . PHE A 1 320 ? -31.859 33.469 30.922 1 20.34 320 PHE A O 1
ATOM 2446 N N . GLN A 1 321 ? -34.062 34.156 30.672 1 19.95 321 GLN A N 1
ATOM 2447 C CA . GLN A 1 321 ? -34.625 35.156 31.578 1 19.95 321 GLN A CA 1
ATOM 2448 C C . GLN A 1 321 ? -34.094 34.969 33 1 19.95 321 GLN A C 1
ATOM 2450 O O . GLN A 1 321 ? -33.844 33.844 33.438 1 19.95 321 GLN A O 1
ATOM 2455 N N . LEU A 1 322 ? -33.688 36.156 33.594 1 20.22 322 LEU A N 1
ATOM 2456 C CA . LEU A 1 322 ? -33.531 36.719 34.906 1 20.22 322 LEU A CA 1
ATOM 2457 C C . LEU A 1 322 ? -34.75 36.406 35.781 1 20.22 322 LEU A C 1
ATOM 2459 O O . LEU A 1 322 ? -35.844 36.969 35.594 1 20.22 322 LEU A O 1
ATOM 2463 N N . SER A 1 323 ? -35.375 35.25 35.844 1 19.64 323 SER A N 1
ATOM 2464 C CA . SER A 1 323 ? -36.469 35.344 36.812 1 19.64 323 SER A CA 1
ATOM 2465 C C . SER A 1 323 ? -36 36 38.125 1 19.64 323 SER A C 1
ATOM 2467 O O . SER A 1 323 ? -35.031 35.531 38.719 1 19.64 323 SER A O 1
ATOM 2469 N N . LYS A 1 324 ? -36.219 37.5 38.188 1 21.52 324 LYS A N 1
ATOM 2470 C CA . LYS A 1 324 ? -36.219 38.094 39.5 1 21.52 324 LYS A CA 1
ATOM 2471 C C . LYS A 1 324 ? -37 37.25 40.5 1 21.52 324 LYS A C 1
ATOM 2473 O O . LYS A 1 324 ? -38.25 37.25 40.438 1 21.52 324 LYS A O 1
ATOM 2478 N N . GLY A 1 325 ? -36.906 36.062 40.656 1 20.19 325 GLY A N 1
ATOM 2479 C CA . GLY A 1 325 ? -37.75 35.594 41.75 1 20.19 325 GLY A CA 1
ATOM 2480 C C . GLY A 1 325 ? -37.875 36.625 42.875 1 20.19 325 GLY A C 1
ATOM 2481 O O . GLY A 1 325 ? -37.062 37.562 42.938 1 20.19 325 GLY A O 1
ATOM 2482 N N . GLU A 1 326 ? -38.844 36.562 43.781 1 22 326 GLU A N 1
ATOM 2483 C CA . GLU A 1 326 ? -39.5 37.094 44.969 1 22 326 GLU A CA 1
ATOM 2484 C C . GLU A 1 326 ? -38.5 37.625 45.969 1 22 326 GLU A C 1
ATOM 2486 O O . GLU A 1 326 ? -37.406 37.062 46.125 1 22 326 GLU A O 1
ATOM 2491 N N . VAL A 1 327 ? -38.625 38.969 46.219 1 22.8 327 VAL A N 1
ATOM 2492 C CA . VAL A 1 327 ? -38.312 39.688 47.469 1 22.8 327 VAL A CA 1
ATOM 2493 C C . VAL A 1 327 ? -38.656 38.781 48.656 1 22.8 327 VAL A C 1
ATOM 2495 O O . VAL A 1 327 ? -39.688 38.938 49.312 1 22.8 327 VAL A O 1
ATOM 2498 N N . PRO A 1 328 ? -38.719 37.438 48.688 1 21.45 328 PRO A N 1
ATOM 2499 C CA . PRO A 1 328 ? -39.344 37.125 49.969 1 21.45 328 PRO A CA 1
ATOM 2500 C C . PRO A 1 328 ? -38.688 37.875 51.125 1 21.45 328 PRO A C 1
ATOM 2502 O O . PRO A 1 328 ? -37.531 38.25 51.031 1 21.45 328 PRO A O 1
ATOM 2505 N N . GLY A 1 329 ? -39.375 38.688 51.938 1 22.28 329 GLY A N 1
ATOM 2506 C CA . GLY A 1 329 ? -39 39.188 53.25 1 22.28 329 GLY A CA 1
ATOM 2507 C C . GLY A 1 329 ? -38.031 38.312 54 1 22.28 329 GLY A C 1
ATOM 2508 O O . GLY A 1 329 ? -37.75 37.188 53.562 1 22.28 329 GLY A O 1
ATOM 2509 N N . VAL A 1 330 ? -37.625 38.5 55.312 1 21.97 330 VAL A N 1
ATOM 2510 C CA . VAL A 1 330 ? -36.688 38.188 56.375 1 21.97 330 VAL A CA 1
ATOM 2511 C C . VAL A 1 330 ? -36.625 36.688 56.594 1 21.97 330 VAL A C 1
ATOM 2513 O O . VAL A 1 330 ? -35.594 36.125 56.906 1 21.97 330 VAL A O 1
ATOM 2516 N N . GLY A 1 331 ? -37.75 35.781 56.625 1 20.59 331 GLY A N 1
ATOM 2517 C CA . GLY A 1 331 ? -37.781 34.812 57.688 1 20.59 331 GLY A CA 1
ATOM 2518 C C . GLY A 1 331 ? -36.875 33.594 57.438 1 20.59 331 GLY A C 1
ATOM 2519 O O . GLY A 1 331 ? -36.406 33.406 56.344 1 20.59 331 GLY A O 1
ATOM 2520 N N . GLY A 1 332 ? -36.719 32.312 58.406 1 20.66 332 GLY A N 1
ATOM 2521 C CA . GLY A 1 332 ? -35.844 31.344 59.031 1 20.66 332 GLY A CA 1
ATOM 2522 C C . GLY A 1 332 ? -35.562 30.125 58.156 1 20.66 332 GLY A C 1
ATOM 2523 O O . GLY A 1 332 ? -34.5 29.516 58.25 1 20.66 332 GLY A O 1
ATOM 2524 N N . SER A 1 333 ? -36.625 29.344 57.375 1 20.59 333 SER A N 1
ATOM 2525 C CA . SER A 1 333 ? -36.688 27.891 57.531 1 20.59 333 SER A CA 1
ATOM 2526 C C . SER A 1 333 ? -35.719 27.188 56.562 1 20.59 333 SER A C 1
ATOM 2528 O O . SER A 1 333 ? -35.281 27.797 55.594 1 20.59 333 SER A O 1
ATOM 2530 N N . HIS A 1 334 ? -35.688 25.547 56.406 1 21.73 334 HIS A N 1
ATOM 2531 C CA . HIS A 1 334 ? -34.969 24.281 56.375 1 21.73 334 HIS A CA 1
ATOM 2532 C C . HIS A 1 334 ? -34.906 23.75 54.938 1 21.73 334 HIS A C 1
ATOM 2534 O O . HIS A 1 334 ? -34.594 22.562 54.719 1 21.73 334 HIS A O 1
ATOM 2540 N N . GLY A 1 335 ? -34.812 24.469 53.75 1 19.39 335 GLY A N 1
ATOM 2541 C CA . GLY A 1 335 ? -35.25 24.109 52.406 1 19.39 335 GLY A CA 1
ATOM 2542 C C . GLY A 1 335 ? -34.406 23 51.812 1 19.39 335 GLY A C 1
ATOM 2543 O O . GLY A 1 335 ? -33.188 22.984 51.938 1 19.39 335 GLY A O 1
ATOM 2544 N N . SER A 1 336 ? -34.969 21.703 51.469 1 22.72 336 SER A N 1
ATOM 2545 C CA . SER A 1 336 ? -34.594 20.344 51.062 1 22.72 336 SER A CA 1
ATOM 2546 C C . SER A 1 336 ? -34 20.328 49.688 1 22.72 336 SER A C 1
ATOM 2548 O O . SER A 1 336 ? -34.625 20.719 48.719 1 22.72 336 SER A O 1
ATOM 2550 N N . HIS A 1 337 ? -32.688 20.656 49.5 1 21.16 337 HIS A N 1
ATOM 2551 C CA . HIS A 1 337 ? -31.938 20.719 48.25 1 21.16 337 HIS A CA 1
ATOM 2552 C C . HIS A 1 337 ? -32 19.391 47.5 1 21.16 337 HIS A C 1
ATOM 2554 O O . HIS A 1 337 ? -31.609 18.359 48.031 1 21.16 337 HIS A O 1
ATOM 2560 N N . ASP A 1 338 ? -33.094 19 46.656 1 22.12 338 ASP A N 1
ATOM 2561 C CA . ASP A 1 338 ? -33.312 17.812 45.844 1 22.12 338 ASP A CA 1
ATOM 2562 C C . ASP A 1 338 ? -32.188 17.578 44.875 1 22.12 338 ASP A C 1
ATOM 2564 O O . ASP A 1 338 ? -31.812 18.469 44.094 1 22.12 338 ASP A O 1
ATOM 2568 N N . ASP A 1 339 ? -31.281 16.609 45.125 1 21.78 339 ASP A N 1
ATOM 2569 C CA . ASP A 1 339 ? -30.078 16.062 44.5 1 21.78 339 ASP A CA 1
ATOM 2570 C C . ASP A 1 339 ? -30.375 15.508 43.125 1 21.78 339 ASP A C 1
ATOM 2572 O O . ASP A 1 339 ? -31.141 14.562 42.969 1 21.78 339 ASP A O 1
ATOM 2576 N N . VAL A 1 340 ? -30.719 16.344 42.094 1 22.62 340 VAL A N 1
ATOM 2577 C CA . VAL A 1 340 ? -30.984 15.805 40.75 1 22.62 340 VAL A CA 1
ATOM 2578 C C . VAL A 1 340 ? -29.766 15 40.281 1 22.62 340 VAL A C 1
ATOM 2580 O O . VAL A 1 340 ? -28.656 15.531 40.188 1 22.62 340 VAL A O 1
ATOM 2583 N N . LYS A 1 341 ? -29.719 13.617 40.562 1 22.3 341 LYS A N 1
ATOM 2584 C CA . LYS A 1 341 ? -28.75 12.602 40.156 1 22.3 341 LYS A CA 1
ATOM 2585 C C . LYS A 1 341 ? -28.672 12.492 38.656 1 22.3 341 LYS A C 1
ATOM 2587 O O . LYS A 1 341 ? -29.688 12.266 38 1 22.3 341 LYS A O 1
ATOM 2592 N N . VAL A 1 342 ? -27.938 13.398 38.031 1 20.94 342 VAL A N 1
ATOM 2593 C CA . VAL A 1 342 ? -27.609 13.328 36.594 1 20.94 342 VAL A CA 1
ATOM 2594 C C . VAL A 1 342 ? -27 11.961 36.281 1 20.94 342 VAL A C 1
ATOM 2596 O O . VAL A 1 342 ? -25.953 11.602 36.812 1 20.94 342 VAL A O 1
ATOM 2599 N N . ASP A 1 343 ? -27.844 10.883 36.156 1 19.42 343 ASP A N 1
ATOM 2600 C CA . ASP A 1 343 ? -27.484 9.531 35.75 1 19.42 343 ASP A CA 1
ATOM 2601 C C . ASP A 1 343 ? -26.672 9.539 34.469 1 19.42 343 ASP A C 1
ATOM 2603 O O . ASP A 1 343 ? -27.078 10.156 33.469 1 19.42 343 ASP A O 1
ATOM 2607 N N . VAL A 1 344 ? -25.344 9.539 34.625 1 20.36 344 VAL A N 1
ATOM 2608 C CA . VAL A 1 344 ? -24.297 9.375 33.625 1 20.36 344 VAL A CA 1
ATOM 2609 C C . VAL A 1 344 ? -24.578 8.125 32.781 1 20.36 344 VAL A C 1
ATOM 2611 O O . VAL A 1 344 ? -24.5 7.008 33.281 1 20.36 344 VAL A O 1
ATOM 2614 N N . ILE A 1 345 ? -25.891 7.957 32.219 1 19.77 345 ILE A N 1
ATOM 2615 C CA . ILE A 1 345 ? -26.062 6.82 31.312 1 19.77 345 ILE A CA 1
ATOM 2616 C C . ILE A 1 345 ? -25.156 6.984 30.094 1 19.77 345 ILE A C 1
ATOM 2618 O O . ILE A 1 345 ? -25.078 8.062 29.516 1 19.77 345 ILE A O 1
ATOM 2622 N N . MET B 1 1 ? 15.914 -38.531 -11.102 1 30.88 1 MET B N 1
ATOM 2623 C CA . MET B 1 1 ? 14.969 -37.719 -10.359 1 30.88 1 MET B CA 1
ATOM 2624 C C . MET B 1 1 ? 15.055 -36.25 -10.789 1 30.88 1 MET B C 1
ATOM 2626 O O . MET B 1 1 ? 16.109 -35.625 -10.68 1 30.88 1 MET B O 1
ATOM 2630 N N . SER B 1 2 ? 14.398 -35.75 -11.797 1 37.59 2 SER B N 1
ATOM 2631 C CA . SER B 1 2 ? 14.711 -34.688 -12.727 1 37.59 2 SER B CA 1
ATOM 2632 C C . SER B 1 2 ? 14.984 -33.375 -11.992 1 37.59 2 SER B C 1
ATOM 2634 O O . SER B 1 2 ? 14.57 -33.219 -10.844 1 37.59 2 SER B O 1
ATOM 2636 N N . ALA B 1 3 ? 16.031 -32.719 -12.328 1 42.5 3 ALA B N 1
ATOM 2637 C CA . ALA B 1 3 ? 16.438 -31.422 -11.812 1 42.5 3 ALA B CA 1
ATOM 2638 C C . ALA B 1 3 ? 15.25 -30.641 -11.273 1 42.5 3 ALA B C 1
ATOM 2640 O O . ALA B 1 3 ? 15.398 -29.828 -10.359 1 42.5 3 ALA B O 1
ATOM 2641 N N . ALA B 1 4 ? 14.086 -30.828 -11.867 1 48.03 4 ALA B N 1
ATOM 2642 C CA . ALA B 1 4 ? 12.734 -30.406 -11.492 1 48.03 4 ALA B CA 1
ATOM 2643 C C . ALA B 1 4 ? 12.328 -30.984 -10.148 1 48.03 4 ALA B C 1
ATOM 2645 O O . ALA B 1 4 ? 11.617 -30.344 -9.375 1 48.03 4 ALA B O 1
ATOM 2646 N N . ALA B 1 5 ? 12.812 -32.188 -9.836 1 50.44 5 ALA B N 1
ATOM 2647 C CA . ALA B 1 5 ? 12.5 -32.969 -8.656 1 50.44 5 ALA B CA 1
ATOM 2648 C C . ALA B 1 5 ? 13.078 -32.344 -7.395 1 50.44 5 ALA B C 1
ATOM 2650 O O . ALA B 1 5 ? 12.531 -32.5 -6.301 1 50.44 5 ALA B O 1
ATOM 2651 N N . SER B 1 6 ? 14.242 -31.609 -7.535 1 58.78 6 SER B N 1
ATOM 2652 C CA . SER B 1 6 ? 14.938 -31.203 -6.32 1 58.78 6 SER B CA 1
ATOM 2653 C C . SER B 1 6 ? 14.578 -29.766 -5.945 1 58.78 6 SER B C 1
ATOM 2655 O O . SER B 1 6 ? 15 -29.266 -4.902 1 58.78 6 SER B O 1
ATOM 2657 N N . LEU B 1 7 ? 13.797 -29.156 -6.895 1 67.44 7 LEU B N 1
ATOM 2658 C CA . LEU B 1 7 ? 13.531 -27.75 -6.594 1 67.44 7 LEU B CA 1
ATOM 2659 C C . LEU B 1 7 ? 12.422 -27.609 -5.559 1 67.44 7 LEU B C 1
ATOM 2661 O O . LEU B 1 7 ? 11.336 -28.172 -5.73 1 67.44 7 LEU B O 1
ATOM 2665 N N . ASN B 1 8 ? 12.828 -27.25 -4.371 1 81.75 8 ASN B N 1
ATOM 2666 C CA . ASN B 1 8 ? 11.828 -26.922 -3.365 1 81.75 8 ASN B CA 1
ATOM 2667 C C . ASN B 1 8 ? 10.984 -25.719 -3.793 1 81.75 8 ASN B C 1
ATOM 2669 O O . ASN B 1 8 ? 11.406 -24.578 -3.639 1 81.75 8 ASN B O 1
ATOM 2673 N N . ILE B 1 9 ? 9.875 -25.969 -4.383 1 87.81 9 ILE B N 1
ATOM 2674 C CA . ILE B 1 9 ? 8.992 -24.969 -4.961 1 87.81 9 ILE B CA 1
ATOM 2675 C C . ILE B 1 9 ? 8.672 -23.906 -3.916 1 87.81 9 ILE B C 1
ATOM 2677 O O . ILE B 1 9 ? 8.688 -22.703 -4.219 1 87.81 9 ILE B O 1
ATOM 2681 N N . ALA B 1 10 ? 8.438 -24.297 -2.695 1 87.06 10 ALA B N 1
ATOM 2682 C CA . ALA B 1 10 ? 8.094 -23.359 -1.626 1 87.06 10 ALA B CA 1
ATOM 2683 C C . ALA B 1 10 ? 9.242 -22.406 -1.343 1 87.06 10 ALA B C 1
ATOM 2685 O O . ALA B 1 10 ? 9.023 -21.219 -1.104 1 87.06 10 ALA B O 1
ATOM 2686 N N . SER B 1 11 ? 10.375 -22.906 -1.517 1 85.25 11 SER B N 1
ATOM 2687 C CA . SER B 1 11 ? 11.539 -22.094 -1.181 1 85.25 11 SER B CA 1
ATOM 2688 C C . SER B 1 11 ? 11.891 -21.141 -2.32 1 85.25 11 SER B C 1
ATOM 2690 O O . SER B 1 11 ? 12.43 -20.062 -2.088 1 85.25 11 SER B O 1
ATOM 2692 N N . VAL B 1 12 ? 11.555 -21.484 -3.477 1 85.88 12 VAL B N 1
ATOM 2693 C CA . VAL B 1 12 ? 11.922 -20.625 -4.602 1 85.88 12 VAL B CA 1
ATOM 2694 C C . VAL B 1 12 ? 10.727 -19.781 -5.027 1 85.88 12 VAL B C 1
ATOM 2696 O O . VAL B 1 12 ? 10.695 -18.578 -4.785 1 85.88 12 VAL B O 1
ATOM 2699 N N . LEU B 1 13 ? 9.734 -20.516 -5.461 1 91.75 13 LEU B N 1
ATOM 2700 C CA . LEU B 1 13 ? 8.562 -19.812 -5.969 1 91.75 13 LEU B CA 1
ATOM 2701 C C . LEU B 1 13 ? 7.797 -19.141 -4.836 1 91.75 13 LEU B C 1
ATOM 2703 O O . LEU B 1 13 ? 7.312 -18.016 -4.988 1 91.75 13 LEU B O 1
ATOM 2707 N N . GLY B 1 14 ? 7.75 -19.781 -3.744 1 93.5 14 GLY B N 1
ATOM 2708 C CA . GLY B 1 14 ? 7.043 -19.219 -2.604 1 93.5 14 GLY B CA 1
ATOM 2709 C C . GLY B 1 14 ? 7.664 -17.938 -2.092 1 93.5 14 GLY B C 1
ATOM 2710 O O . GLY B 1 14 ? 6.949 -16.969 -1.777 1 93.5 14 GLY B O 1
ATOM 2711 N N . THR B 1 15 ? 8.867 -17.891 -2.006 1 92.56 15 THR B N 1
ATOM 2712 C CA . THR B 1 15 ? 9.547 -16.719 -1.485 1 92.56 15 THR B CA 1
ATOM 2713 C C . THR B 1 15 ? 9.461 -15.562 -2.48 1 92.56 15 THR B C 1
ATOM 2715 O O . THR B 1 15 ? 9.344 -14.398 -2.084 1 92.56 15 THR B O 1
ATOM 2718 N N . ILE B 1 16 ? 9.508 -15.859 -3.752 1 93.88 16 ILE B N 1
ATOM 2719 C CA . ILE B 1 16 ? 9.336 -14.828 -4.773 1 93.88 16 ILE B CA 1
ATOM 2720 C C . ILE B 1 16 ? 7.922 -14.25 -4.684 1 93.88 16 ILE B C 1
ATOM 2722 O O . ILE B 1 16 ? 7.738 -13.031 -4.77 1 93.88 16 ILE B O 1
ATOM 2726 N N . GLU B 1 17 ? 7 -15.117 -4.496 1 96.56 17 GLU B N 1
ATOM 2727 C CA . GLU B 1 17 ? 5.609 -14.688 -4.414 1 96.56 17 GLU B CA 1
ATOM 2728 C C . GLU B 1 17 ? 5.391 -13.758 -3.221 1 96.56 17 GLU B C 1
ATOM 2730 O O . GLU B 1 17 ? 4.816 -12.68 -3.367 1 96.56 17 GLU B O 1
ATOM 2735 N N . ILE B 1 18 ? 5.875 -14.133 -2.057 1 96.25 18 ILE B N 1
ATOM 2736 C CA . ILE B 1 18 ? 5.711 -13.305 -0.869 1 96.25 18 ILE B CA 1
ATOM 2737 C C . ILE B 1 18 ? 6.496 -12 -1.036 1 96.25 18 ILE B C 1
ATOM 2739 O O . ILE B 1 18 ? 6.043 -10.938 -0.604 1 96.25 18 ILE B O 1
ATOM 2743 N N . GLY B 1 19 ? 7.668 -12.109 -1.633 1 96.75 19 GLY B N 1
ATOM 2744 C CA . GLY B 1 19 ? 8.445 -10.914 -1.902 1 96.75 19 GLY B CA 1
ATOM 2745 C C . GLY B 1 19 ? 7.711 -9.914 -2.777 1 96.75 19 GLY B C 1
ATOM 2746 O O . GLY B 1 19 ? 7.723 -8.711 -2.498 1 96.75 19 GLY B O 1
ATOM 2747 N N . VAL B 1 20 ? 7.078 -10.406 -3.812 1 97.75 20 VAL B N 1
ATOM 2748 C CA . VAL B 1 20 ? 6.348 -9.531 -4.73 1 97.75 20 VAL B CA 1
ATOM 2749 C C . VAL B 1 20 ? 5.125 -8.953 -4.023 1 97.75 20 VAL B C 1
ATOM 2751 O O . VAL B 1 20 ? 4.785 -7.785 -4.215 1 97.75 20 VAL B O 1
ATOM 2754 N N . ILE B 1 21 ? 4.504 -9.734 -3.193 1 97.62 21 ILE B N 1
ATOM 2755 C CA . ILE B 1 21 ? 3.338 -9.281 -2.439 1 97.62 21 ILE B CA 1
ATOM 2756 C C . ILE B 1 21 ? 3.748 -8.172 -1.474 1 97.62 21 ILE B C 1
ATOM 2758 O O . ILE B 1 21 ? 3.084 -7.137 -1.392 1 97.62 21 ILE B O 1
ATOM 2762 N N . LEU B 1 22 ? 4.824 -8.336 -0.806 1 97.06 22 LEU B N 1
ATOM 2763 C CA . LEU B 1 22 ? 5.324 -7.316 0.109 1 97.06 22 LEU B CA 1
ATOM 2764 C C . LEU B 1 22 ? 5.738 -6.062 -0.652 1 97.06 22 LEU B C 1
ATOM 2766 O O . LEU B 1 22 ? 5.523 -4.945 -0.178 1 97.06 22 LEU B O 1
ATOM 2770 N N . ASN B 1 23 ? 6.328 -6.305 -1.785 1 98.12 23 ASN B N 1
ATOM 2771 C CA . ASN B 1 23 ? 6.711 -5.195 -2.648 1 98.12 23 ASN B CA 1
ATOM 2772 C C . ASN B 1 23 ? 5.504 -4.344 -3.041 1 98.12 23 ASN B C 1
ATOM 2774 O O . ASN B 1 23 ? 5.57 -3.113 -3.004 1 98.12 23 ASN B O 1
ATOM 2778 N N . THR B 1 24 ? 4.484 -4.965 -3.383 1 97.88 24 THR B N 1
ATOM 2779 C CA . THR B 1 24 ? 3.285 -4.246 -3.801 1 97.88 24 THR B CA 1
ATOM 2780 C C . THR B 1 24 ? 2.615 -3.574 -2.607 1 97.88 24 THR B C 1
ATOM 2782 O O . THR B 1 24 ? 2.061 -2.48 -2.736 1 97.88 24 THR B O 1
ATOM 2785 N N . PHE B 1 25 ? 2.662 -4.254 -1.447 1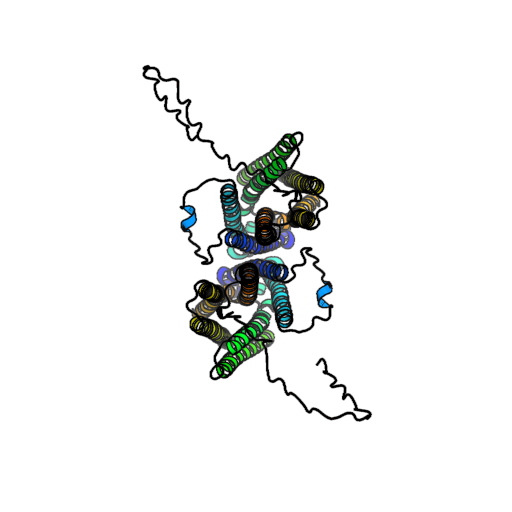 97.88 25 PHE B N 1
ATOM 2786 C CA . PHE B 1 25 ? 2.189 -3.629 -0.217 1 97.88 25 PHE B CA 1
ATOM 2787 C C . PHE B 1 25 ? 2.926 -2.32 0.044 1 97.88 25 PHE B C 1
ATOM 2789 O O . PHE B 1 25 ? 2.301 -1.289 0.297 1 97.88 25 PHE B O 1
ATOM 2796 N N . LEU B 1 26 ? 4.152 -2.379 -0.05 1 98.19 26 LEU B N 1
ATOM 2797 C CA . LEU B 1 26 ? 4.98 -1.21 0.223 1 98.19 26 LEU B CA 1
ATOM 2798 C C . LEU B 1 26 ? 4.789 -0.145 -0.852 1 98.19 26 LEU B C 1
ATOM 2800 O O . LEU B 1 26 ? 4.887 1.052 -0.57 1 98.19 26 LEU B O 1
ATOM 2804 N N . LEU B 1 27 ? 4.523 -0.589 -2.088 1 98.31 27 LEU B N 1
ATOM 2805 C CA . LEU B 1 27 ? 4.207 0.385 -3.129 1 98.31 27 LEU B CA 1
ATOM 2806 C C . LEU B 1 27 ? 2.965 1.189 -2.758 1 98.31 27 LEU B C 1
ATOM 2808 O O . LEU B 1 27 ? 2.896 2.391 -3.027 1 98.31 27 LEU B O 1
ATOM 2812 N N . GLY B 1 28 ? 1.989 0.513 -2.168 1 97.25 28 GLY B N 1
ATOM 2813 C CA . GLY B 1 28 ? 0.831 1.233 -1.664 1 97.25 28 GLY B CA 1
ATOM 2814 C C . GLY B 1 28 ? 1.182 2.262 -0.605 1 97.25 28 GLY B C 1
ATOM 2815 O O . GLY B 1 28 ? 0.716 3.402 -0.661 1 97.25 28 GLY B O 1
ATOM 2816 N N . VAL B 1 29 ? 2.062 1.878 0.262 1 96 29 VAL B N 1
ATOM 2817 C CA . VAL B 1 29 ? 2.518 2.754 1.337 1 96 29 VAL B CA 1
ATOM 2818 C C . VAL B 1 29 ? 3.209 3.98 0.747 1 96 29 VAL B C 1
ATOM 2820 O O . VAL B 1 29 ? 2.871 5.117 1.09 1 96 29 VAL B O 1
ATOM 2823 N N . VAL B 1 30 ? 4.062 3.734 -0.179 1 97 30 VAL B N 1
ATOM 2824 C CA . VAL B 1 30 ? 4.871 4.805 -0.756 1 97 30 VAL B CA 1
ATOM 2825 C C . VAL B 1 30 ? 3.986 5.727 -1.592 1 97 30 VAL B C 1
ATOM 2827 O O . VAL B 1 30 ? 4.211 6.938 -1.64 1 97 30 VAL B O 1
ATOM 2830 N N . THR B 1 31 ? 2.98 5.219 -2.162 1 95.62 31 THR B N 1
ATOM 2831 C CA . THR B 1 31 ? 2.082 6.02 -2.986 1 95.62 31 THR B CA 1
ATOM 2832 C C . THR B 1 31 ? 1.352 7.059 -2.139 1 95.62 31 THR B C 1
ATOM 2834 O O . THR B 1 31 ? 1.257 8.227 -2.523 1 95.62 31 THR B O 1
ATOM 2837 N N . ILE B 1 32 ? 0.909 6.641 -0.983 1 93.19 32 ILE B N 1
ATOM 2838 C CA . ILE B 1 32 ? 0.214 7.586 -0.113 1 93.19 32 ILE B CA 1
ATOM 2839 C C . ILE B 1 32 ? 1.213 8.578 0.471 1 93.19 32 ILE B C 1
ATOM 2841 O O . ILE B 1 32 ? 0.897 9.766 0.636 1 93.19 32 ILE B O 1
ATOM 2845 N N . GLN B 1 33 ? 2.391 8.094 0.729 1 91.12 33 GLN B N 1
ATOM 2846 C CA . GLN B 1 33 ? 3.422 9.016 1.194 1 91.12 33 GLN B CA 1
ATOM 2847 C C . GLN B 1 33 ? 3.723 10.078 0.142 1 91.12 33 GLN B C 1
ATOM 2849 O O . GLN B 1 33 ? 3.957 11.242 0.478 1 91.12 33 GLN B O 1
ATOM 2854 N N . MET B 1 34 ? 3.719 9.633 -1.066 1 91 34 MET B N 1
ATOM 2855 C CA . MET B 1 34 ? 3.938 10.555 -2.174 1 91 34 MET B CA 1
ATOM 2856 C C . MET B 1 34 ? 2.818 11.586 -2.25 1 91 34 MET B C 1
ATOM 2858 O O . MET B 1 34 ? 3.08 12.781 -2.416 1 91 34 MET B O 1
ATOM 2862 N N . PHE B 1 35 ? 1.66 11.125 -2.01 1 85.56 35 PHE B N 1
ATOM 2863 C CA . PHE B 1 35 ? 0.514 12.031 -2.035 1 85.56 35 PHE B CA 1
ATOM 2864 C C . PHE B 1 35 ? 0.565 13.008 -0.866 1 85.56 35 PHE B C 1
ATOM 2866 O O . PHE B 1 35 ? 0.248 14.188 -1.022 1 85.56 35 PHE B O 1
ATOM 2873 N N . SER B 1 36 ? 0.914 12.539 0.216 1 83.38 36 SER B N 1
ATOM 2874 C CA . SER B 1 36 ? 1.035 13.383 1.4 1 83.38 36 SER B CA 1
ATOM 2875 C C . SER B 1 36 ? 2.088 14.469 1.2 1 83.38 36 SER B C 1
ATOM 2877 O O . SER B 1 36 ? 1.923 15.594 1.674 1 83.38 36 SER B O 1
ATOM 2879 N N . TYR B 1 37 ? 3.139 14.117 0.544 1 84.25 37 TYR B N 1
ATOM 2880 C 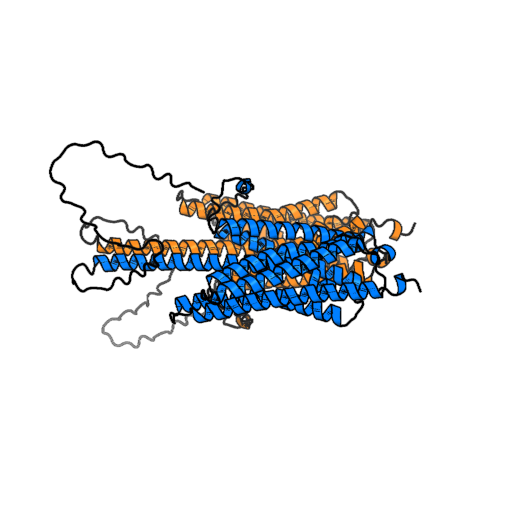CA . TYR B 1 37 ? 4.184 15.094 0.257 1 84.25 37 TYR B CA 1
ATOM 2881 C C . TYR B 1 37 ? 3.641 16.25 -0.583 1 84.25 37 TYR B C 1
ATOM 2883 O O . TYR B 1 37 ? 3.879 17.406 -0.271 1 84.25 37 TYR B O 1
ATOM 2891 N N . TYR B 1 38 ? 2.879 15.977 -1.467 1 78.25 38 TYR B N 1
ATOM 2892 C CA . TYR B 1 38 ? 2.381 17 -2.381 1 78.25 38 TYR B CA 1
ATOM 2893 C C . TYR B 1 38 ? 1.23 17.781 -1.754 1 78.25 38 TYR B C 1
ATOM 2895 O O . TYR B 1 38 ? 1.053 18.969 -2.033 1 78.25 38 TYR B O 1
ATOM 2903 N N . THR B 1 39 ? 0.456 17.203 -0.932 1 73.69 39 THR B N 1
ATOM 2904 C CA . THR B 1 39 ? -0.621 17.906 -0.248 1 73.69 39 THR B CA 1
ATOM 2905 C C . THR B 1 39 ? -0.06 18.875 0.788 1 73.69 39 THR B C 1
ATOM 2907 O O . THR B 1 39 ? -0.602 19.969 0.984 1 73.69 39 THR B O 1
ATOM 2910 N N . ALA B 1 40 ? 0.931 18.484 1.351 1 65.31 40 ALA B N 1
ATOM 2911 C CA . ALA B 1 40 ? 1.547 19.328 2.367 1 65.31 40 ALA B CA 1
ATOM 2912 C C . ALA B 1 40 ? 2.277 20.516 1.731 1 65.31 40 ALA B C 1
ATOM 2914 O O . ALA B 1 40 ? 2.357 21.594 2.322 1 65.31 40 ALA B O 1
ATOM 2915 N N . HIS B 1 41 ? 2.846 20.328 0.627 1 57.19 41 HIS B N 1
ATOM 2916 C CA . HIS B 1 41 ? 3.684 21.359 0.044 1 57.19 41 HIS B CA 1
ATOM 2917 C C . HIS B 1 41 ? 2.891 22.219 -0.934 1 57.19 41 HIS B C 1
ATOM 2919 O O . HIS B 1 41 ? 3.232 23.391 -1.16 1 57.19 41 HIS B O 1
ATOM 2925 N N . PHE B 1 42 ? 2.02 21.641 -1.632 1 50.66 42 PHE B N 1
ATOM 2926 C CA . PHE B 1 42 ? 1.33 22.453 -2.619 1 50.66 42 PHE B CA 1
ATOM 2927 C C . PHE B 1 42 ? -0.028 22.906 -2.096 1 50.66 42 PHE B C 1
ATOM 2929 O O . PHE B 1 42 ? -0.753 23.641 -2.777 1 50.66 42 PHE B O 1
ATOM 2936 N N . ASN B 1 43 ? -0.132 23.578 -0.862 1 44.34 43 ASN B N 1
ATOM 2937 C CA . ASN B 1 43 ? -1.343 24.188 -0.337 1 44.34 43 ASN B CA 1
ATOM 2938 C C . ASN B 1 43 ? -2.502 24.078 -1.322 1 44.34 43 ASN B C 1
ATOM 2940 O O . ASN B 1 43 ? -3.504 24.781 -1.191 1 44.34 43 ASN B O 1
ATOM 2944 N N . ASP B 1 44 ? -2.367 24.047 -2.627 1 35.09 44 ASP B N 1
ATOM 2945 C CA . ASP B 1 44 ? -3.461 24.109 -3.592 1 35.09 44 ASP B CA 1
ATOM 2946 C C . ASP B 1 44 ? -4.375 22.891 -3.475 1 35.09 44 ASP B C 1
ATOM 2948 O O . ASP B 1 44 ? -3.912 21.75 -3.553 1 35.09 44 ASP B O 1
ATOM 2952 N N . PRO B 1 45 ? -5.469 23.141 -2.773 1 34.59 45 PRO B N 1
ATOM 2953 C CA . PRO B 1 45 ? -6.543 22.203 -2.416 1 34.59 45 PRO B CA 1
ATOM 2954 C C . PRO B 1 45 ? -6.793 21.156 -3.494 1 34.59 45 PRO B C 1
ATOM 2956 O O . PRO B 1 45 ? -7.484 20.172 -3.246 1 34.59 45 PRO B O 1
ATOM 2959 N N . VAL B 1 46 ? -7.148 21.719 -4.715 1 30.7 46 VAL B N 1
ATOM 2960 C CA . VAL B 1 46 ? -7.73 20.922 -5.793 1 30.7 46 VAL B CA 1
ATOM 2961 C C . VAL B 1 46 ? -6.73 19.859 -6.246 1 30.7 46 VAL B C 1
ATOM 2963 O O . VAL B 1 46 ? -5.559 20.156 -6.492 1 30.7 46 VAL B O 1
ATOM 2966 N N . GLY B 1 47 ? -6.695 18.859 -5.711 1 33.38 47 GLY B N 1
ATOM 2967 C CA . GLY B 1 47 ? -6.082 17.719 -6.375 1 33.38 47 GLY B CA 1
ATOM 2968 C C . GLY B 1 47 ? -5.801 17.953 -7.844 1 33.38 47 GLY B C 1
ATOM 2969 O O . GLY B 1 47 ? -6.238 17.188 -8.703 1 33.38 47 GLY B O 1
ATOM 2970 N N . SER B 1 48 ? -5.73 19.141 -8.266 1 28.17 48 SER B N 1
ATOM 2971 C CA . SER B 1 48 ? -5.324 19.188 -9.664 1 28.17 48 SER B CA 1
ATOM 2972 C C . SER B 1 48 ? -4.09 18.312 -9.906 1 28.17 48 SER B C 1
ATOM 2974 O O . SER B 1 48 ? -3 18.625 -9.43 1 28.17 48 SER B O 1
ATOM 2976 N N . PHE B 1 49 ? -4.172 17.172 -9.773 1 31.27 49 PHE B N 1
ATOM 2977 C CA . PHE B 1 49 ? -3.229 16.422 -10.594 1 31.27 49 PHE B CA 1
ATOM 2978 C C . PHE B 1 49 ? -2.84 17.203 -11.836 1 31.27 49 PHE B C 1
ATOM 2980 O O . PHE B 1 49 ? -3.398 17 -12.914 1 31.27 49 PHE B O 1
ATOM 2987 N N . ARG B 1 50 ? -2.807 18.453 -11.75 1 30.7 50 ARG B N 1
ATOM 2988 C CA . ARG B 1 50 ? -2.096 19.016 -12.891 1 30.7 50 ARG B CA 1
ATOM 2989 C C . ARG B 1 50 ? -0.792 18.266 -13.156 1 30.7 50 ARG B C 1
ATOM 2991 O O . ARG B 1 50 ? 0.148 18.359 -12.359 1 30.7 50 ARG B O 1
ATOM 2998 N N . PHE B 1 51 ? -0.816 17.156 -13.727 1 29.83 51 PHE B N 1
ATOM 2999 C CA . PHE B 1 51 ? 0.297 16.672 -14.531 1 29.83 51 PHE B CA 1
ATOM 3000 C C . PHE B 1 51 ? 1.16 17.828 -15.016 1 29.83 51 PHE B C 1
ATOM 3002 O O . PHE B 1 51 ? 2.072 17.641 -15.828 1 29.83 51 PHE B O 1
ATOM 3009 N N . SER B 1 52 ? 0.626 19.031 -14.961 1 27.38 52 SER B N 1
ATOM 3010 C CA . SER B 1 52 ? 1.413 20.109 -15.562 1 27.38 52 SER B CA 1
ATOM 3011 C C . SER B 1 52 ? 2.662 20.406 -14.734 1 27.38 52 SER B C 1
ATOM 3013 O O . SER B 1 52 ? 3.432 21.312 -15.07 1 27.38 52 SER B O 1
ATOM 3015 N N . PRO B 1 53 ? 2.57 20.25 -13.508 1 31.11 53 PRO B N 1
ATOM 3016 C CA . PRO B 1 53 ? 3.795 20.875 -12.992 1 31.11 53 PRO B CA 1
ATOM 3017 C C . PRO B 1 53 ? 5.062 20.234 -13.555 1 31.11 53 PRO B C 1
ATOM 3019 O O . PRO 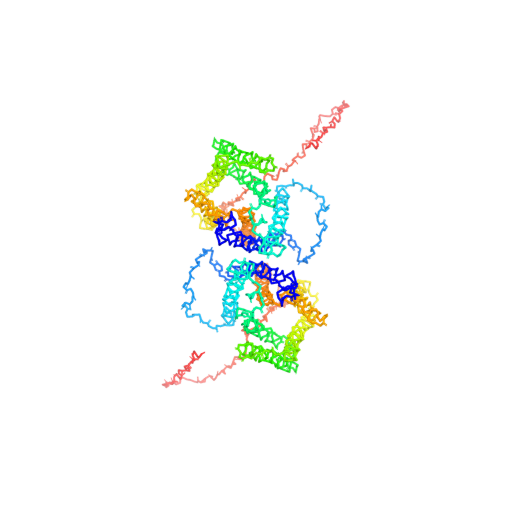B 1 53 ? 6.168 20.547 -13.102 1 31.11 53 PRO B O 1
ATOM 3022 N N . LEU B 1 54 ? 4.988 19.188 -14.227 1 30.48 54 LEU B N 1
ATOM 3023 C CA . LEU B 1 54 ? 6.309 19.047 -14.836 1 30.48 54 LEU B CA 1
ATOM 3024 C C . LEU B 1 54 ? 6.793 20.375 -15.406 1 30.48 54 LEU B C 1
ATOM 3026 O O . LEU B 1 54 ? 7.984 20.531 -15.688 1 30.48 54 LEU B O 1
ATOM 3030 N N . VAL B 1 55 ? 5.898 21.281 -16 1 26 55 VAL B N 1
ATOM 3031 C CA . VAL B 1 55 ? 6.398 22.375 -16.828 1 26 55 VAL B CA 1
ATOM 3032 C C . VAL B 1 55 ? 6.633 23.609 -15.961 1 26 55 VAL B C 1
ATOM 3034 O O . VAL B 1 55 ? 7.07 24.656 -16.453 1 26 55 VAL B O 1
ATOM 3037 N N . LYS B 1 56 ? 5.723 24.016 -15.094 1 30.73 56 LYS B N 1
ATOM 3038 C CA . LYS B 1 56 ? 6.164 25.344 -14.719 1 30.73 56 LYS B CA 1
ATOM 3039 C C . LYS B 1 56 ? 7.629 25.344 -14.281 1 30.73 56 LYS B C 1
ATOM 3041 O O . LYS B 1 56 ? 8.141 24.312 -13.828 1 30.73 56 LYS B O 1
ATOM 3046 N N . SER B 1 57 ? 8.336 26.578 -14.445 1 27.7 57 SER B N 1
ATOM 3047 C CA . SER B 1 57 ? 9.688 27.109 -14.289 1 27.7 57 SER B CA 1
ATOM 3048 C C . SER B 1 57 ? 10.297 26.672 -12.961 1 27.7 57 SER B C 1
ATOM 3050 O O . SER B 1 57 ? 9.664 26.797 -11.906 1 27.7 57 SER B O 1
ATOM 3052 N N . HIS B 1 58 ? 11.211 25.812 -12.945 1 29.08 58 HIS B N 1
ATOM 3053 C CA . HIS B 1 58 ? 12.32 25.328 -12.141 1 29.08 58 HIS B CA 1
ATOM 3054 C C . HIS B 1 58 ? 12.93 26.438 -11.289 1 29.08 58 HIS B C 1
ATOM 3056 O O . HIS B 1 58 ? 13.852 27.125 -11.727 1 29.08 58 HIS B O 1
ATOM 3062 N N . ARG B 1 59 ? 12.352 27.344 -10.797 1 29.2 59 ARG B N 1
ATOM 3063 C CA . ARG B 1 59 ? 13.336 27.891 -9.859 1 29.2 59 ARG B CA 1
ATOM 3064 C C . ARG B 1 59 ? 13.859 26.812 -8.922 1 29.2 59 ARG B C 1
ATOM 3066 O O . ARG B 1 59 ? 13.086 26.188 -8.203 1 29.2 59 ARG B O 1
ATOM 3073 N N . PHE B 1 60 ? 14.859 26.016 -9.266 1 32.12 60 PHE B N 1
ATOM 3074 C CA . PHE B 1 60 ? 15.82 25.141 -8.602 1 32.12 60 PHE B CA 1
ATOM 3075 C C . PHE B 1 60 ? 16.125 25.625 -7.191 1 32.12 60 PHE B C 1
ATOM 3077 O O . PHE B 1 60 ? 17.203 26.141 -6.918 1 32.12 60 PHE B O 1
ATOM 3084 N N . SER B 1 61 ? 15.375 26.328 -6.562 1 32.94 61 SER B N 1
ATOM 3085 C CA . SER B 1 61 ? 15.797 26.594 -5.195 1 32.94 61 SER B CA 1
ATOM 3086 C C . SER B 1 61 ? 15.836 25.328 -4.359 1 32.94 61 SER B C 1
ATOM 3088 O O . SER B 1 61 ? 15.32 24.281 -4.781 1 32.94 61 SER B O 1
ATOM 3090 N N . SER B 1 62 ? 16.375 25.141 -3.145 1 43.59 62 SER B N 1
ATOM 3091 C CA . SER B 1 62 ? 16.609 24.031 -2.221 1 43.59 62 SER B CA 1
ATOM 3092 C C . SER B 1 62 ? 15.422 23.078 -2.182 1 43.59 62 SER B C 1
ATOM 3094 O O . SER B 1 62 ? 15.602 21.859 -2.111 1 43.59 62 SER B O 1
ATOM 3096 N N . GLY B 1 63 ? 14.195 23.438 -2.422 1 47.66 63 GLY B N 1
ATOM 3097 C CA . GLY B 1 63 ? 12.938 22.688 -2.404 1 47.66 63 GLY B CA 1
ATOM 3098 C C . GLY B 1 63 ? 12.727 21.844 -3.646 1 47.66 63 GLY B C 1
ATOM 3099 O O . GLY B 1 63 ? 12.156 20.766 -3.572 1 47.66 63 GLY B O 1
ATOM 3100 N N . GLU B 1 64 ? 13.227 22.188 -4.801 1 50.72 64 GLU B N 1
ATOM 3101 C CA . GLU B 1 64 ? 12.977 21.547 -6.09 1 50.72 64 GLU B CA 1
ATOM 3102 C C . GLU B 1 64 ? 13.82 20.297 -6.262 1 50.72 64 GLU B C 1
ATOM 3104 O O . GLU B 1 64 ? 13.367 19.312 -6.852 1 50.72 64 GLU B O 1
ATOM 3109 N N . SER B 1 65 ? 15.086 20.344 -5.777 1 60.22 65 SER B N 1
ATOM 3110 C CA . SER B 1 65 ? 15.953 19.172 -5.852 1 60.22 65 SER B CA 1
ATOM 3111 C C . SER B 1 65 ? 15.32 17.984 -5.141 1 60.22 65 SER B C 1
ATOM 3113 O O . SER B 1 65 ? 15.406 16.844 -5.625 1 60.22 65 SER B O 1
ATOM 3115 N N . SER B 1 66 ? 14.602 18.281 -4.227 1 77.88 66 SER B N 1
ATOM 3116 C CA . SER B 1 66 ? 13.953 17.203 -3.49 1 77.88 66 SER B CA 1
ATOM 3117 C C . SER B 1 66 ? 12.789 16.609 -4.277 1 77.88 66 SER B C 1
ATOM 3119 O O . SER B 1 66 ? 12.562 15.398 -4.246 1 77.88 66 SER B O 1
ATOM 3121 N N . ALA B 1 67 ? 12.281 17.484 -5.188 1 83.19 67 ALA B N 1
ATOM 3122 C CA . ALA B 1 67 ? 11.141 17.016 -5.969 1 83.19 67 ALA B CA 1
ATOM 3123 C C . ALA B 1 67 ? 11.594 16.062 -7.074 1 83.19 67 ALA B C 1
ATOM 3125 O O . ALA B 1 67 ? 10.93 15.055 -7.344 1 83.19 67 ALA B O 1
ATOM 3126 N N . LEU B 1 68 ? 12.727 16.406 -7.652 1 88.62 68 LEU B N 1
ATOM 3127 C CA . LEU B 1 68 ? 13.25 15.547 -8.703 1 88.62 68 LEU B CA 1
ATOM 3128 C C . LEU B 1 68 ? 13.641 14.188 -8.133 1 88.62 68 LEU B C 1
ATOM 3130 O O . LEU B 1 68 ? 13.406 13.156 -8.766 1 88.62 68 LEU B O 1
ATOM 3134 N N . LEU B 1 69 ? 14.242 14.219 -7.031 1 93.5 69 LEU B N 1
ATOM 3135 C CA . LEU B 1 69 ? 14.648 12.969 -6.387 1 93.5 69 LEU B CA 1
ATOM 3136 C C . LEU B 1 69 ? 13.438 12.109 -6.055 1 93.5 69 LEU B C 1
ATOM 3138 O O . LEU B 1 69 ? 13.453 10.898 -6.277 1 93.5 69 LEU B O 1
ATOM 3142 N N . ILE B 1 70 ? 12.406 12.781 -5.648 1 93.06 70 ILE B N 1
ATOM 3143 C CA . ILE B 1 70 ? 11.195 12.062 -5.25 1 93.06 70 ILE B CA 1
ATOM 3144 C C . ILE B 1 70 ? 10.562 11.406 -6.477 1 93.06 70 ILE B C 1
ATOM 3146 O O . ILE B 1 70 ? 10.188 10.234 -6.434 1 93.06 70 ILE B O 1
ATOM 3150 N N . TRP B 1 71 ? 10.461 12.102 -7.598 1 93.62 71 TRP B N 1
ATOM 3151 C CA . TRP B 1 71 ? 9.883 11.547 -8.82 1 93.62 71 TRP B CA 1
ATOM 3152 C C . TRP B 1 71 ? 10.773 10.445 -9.383 1 93.62 71 TRP B C 1
ATOM 3154 O O . TRP B 1 71 ? 10.281 9.453 -9.93 1 93.62 71 TRP B O 1
ATOM 3164 N N . TRP B 1 72 ? 12.055 10.648 -9.211 1 95.94 72 TRP B N 1
ATOM 3165 C CA . TRP B 1 72 ? 13 9.641 -9.672 1 95.94 72 TRP B CA 1
ATOM 3166 C C . TRP B 1 72 ? 12.781 8.32 -8.945 1 95.94 72 TRP B C 1
ATOM 3168 O O . TRP B 1 72 ? 12.578 7.281 -9.578 1 95.94 72 TRP B O 1
ATOM 3178 N N . VAL B 1 73 ? 12.758 8.375 -7.664 1 97.06 73 VAL B N 1
ATOM 3179 C CA . VAL B 1 73 ? 12.695 7.141 -6.883 1 97.06 73 VAL B CA 1
ATOM 3180 C C . VAL B 1 73 ? 11.305 6.52 -7.012 1 97.06 73 VAL B C 1
ATOM 3182 O O . VAL B 1 73 ? 11.172 5.297 -7.078 1 97.06 73 VAL B O 1
ATOM 3185 N N . TYR B 1 74 ? 10.289 7.324 -7.156 1 96.62 74 TYR B N 1
ATOM 3186 C CA . TYR B 1 74 ? 8.938 6.789 -7.262 1 96.62 74 TYR B CA 1
ATOM 3187 C C . TYR B 1 74 ? 8.719 6.109 -8.609 1 96.62 74 TYR B C 1
ATOM 3189 O O . TYR B 1 74 ? 8.086 5.055 -8.688 1 96.62 74 TYR B O 1
ATOM 3197 N N . THR B 1 75 ? 9.172 6.746 -9.633 1 97.31 75 THR B N 1
ATOM 3198 C CA . THR B 1 75 ? 9.039 6.16 -10.961 1 97.31 75 THR B CA 1
ATOM 3199 C C . THR B 1 75 ? 9.758 4.812 -11.031 1 97.31 75 THR B C 1
ATOM 3201 O O . THR B 1 75 ? 9.25 3.867 -11.641 1 97.31 75 THR B O 1
ATOM 3204 N N . LEU B 1 76 ? 10.891 4.758 -10.43 1 98.31 76 LEU B N 1
ATOM 3205 C CA . LEU B 1 76 ? 11.633 3.5 -10.383 1 98.31 76 LEU B CA 1
ATOM 3206 C C . LEU B 1 76 ? 10.859 2.447 -9.594 1 98.31 76 LEU B C 1
ATOM 3208 O O . LEU B 1 76 ? 10.836 1.273 -9.977 1 98.31 76 LEU B O 1
ATOM 3212 N N . ASP B 1 77 ? 10.258 2.881 -8.508 1 98 77 ASP B N 1
ATOM 3213 C CA . ASP B 1 77 ? 9.438 1.976 -7.711 1 98 77 ASP B CA 1
ATOM 3214 C C . ASP B 1 77 ? 8.289 1.406 -8.531 1 98 77 ASP B C 1
ATOM 3216 O O . ASP B 1 77 ? 8.023 0.203 -8.492 1 98 77 ASP B O 1
ATOM 3220 N N . LEU B 1 78 ? 7.648 2.26 -9.273 1 97.31 78 LEU B N 1
ATOM 3221 C CA . LEU B 1 78 ? 6.539 1.829 -10.117 1 97.31 78 LEU B CA 1
ATOM 3222 C C . LEU B 1 78 ? 7.023 0.869 -11.203 1 97.31 78 LEU B C 1
ATOM 3224 O O . LEU B 1 78 ? 6.418 -0.184 -11.422 1 97.31 78 LEU B O 1
ATOM 3228 N N . ALA B 1 79 ? 8.055 1.256 -11.797 1 97.94 79 ALA B N 1
ATOM 3229 C CA . ALA B 1 79 ? 8.594 0.458 -12.891 1 97.94 79 ALA B CA 1
ATOM 3230 C C . ALA B 1 79 ? 8.977 -0.941 -12.422 1 97.94 79 ALA B C 1
ATOM 3232 O O . ALA B 1 79 ? 8.57 -1.939 -13.016 1 97.94 79 ALA B O 1
ATOM 3233 N N . TYR B 1 80 ? 9.672 -0.987 -11.352 1 98.25 80 TYR B N 1
ATOM 3234 C CA . TYR B 1 80 ? 10.117 -2.311 -10.93 1 98.25 80 TYR B CA 1
ATOM 3235 C C . TYR B 1 80 ? 8.961 -3.131 -10.375 1 98.25 80 TYR B C 1
ATOM 3237 O O . TYR B 1 80 ? 8.945 -4.355 -10.5 1 98.25 80 TYR B O 1
ATOM 3245 N N . SER B 1 81 ? 8.07 -2.482 -9.695 1 98.06 81 SER B N 1
ATOM 3246 C CA . SER B 1 81 ? 6.918 -3.236 -9.219 1 98.06 81 SER B CA 1
ATOM 3247 C C . SER B 1 81 ? 6.18 -3.914 -10.367 1 98.06 81 SER B C 1
ATOM 3249 O O . SER B 1 81 ? 5.727 -5.055 -10.234 1 98.06 81 SER B O 1
ATOM 3251 N N . MET B 1 82 ? 6.086 -3.266 -11.516 1 97.62 82 MET B N 1
ATOM 3252 C CA . MET B 1 82 ? 5.473 -3.875 -12.688 1 97.62 82 MET B CA 1
ATOM 3253 C C . MET B 1 82 ? 6.316 -5.043 -13.195 1 97.62 82 MET B C 1
ATOM 3255 O O . MET B 1 82 ? 5.773 -6.074 -13.594 1 97.62 82 MET B O 1
ATOM 3259 N N . ILE B 1 83 ? 7.582 -4.824 -13.156 1 98.19 83 ILE B N 1
ATOM 3260 C CA . ILE B 1 83 ? 8.5 -5.871 -13.594 1 98.19 83 ILE B CA 1
ATOM 3261 C C . ILE B 1 83 ? 8.391 -7.074 -12.656 1 98.19 83 ILE B C 1
ATOM 3263 O O . ILE B 1 83 ? 8.375 -8.219 -13.109 1 98.19 83 ILE B O 1
ATOM 3267 N N . ALA B 1 84 ? 8.328 -6.816 -11.359 1 97.94 84 ALA B N 1
ATOM 3268 C CA . ALA B 1 84 ? 8.211 -7.887 -10.375 1 97.94 84 ALA B CA 1
ATOM 3269 C C . ALA B 1 84 ? 6.91 -8.664 -10.562 1 97.94 84 ALA B C 1
ATOM 3271 O O . ALA B 1 84 ? 6.891 -9.891 -10.438 1 97.94 84 ALA B O 1
ATOM 3272 N N . VAL B 1 85 ? 5.871 -7.961 -10.844 1 97.56 85 VAL B N 1
ATOM 3273 C CA . VAL B 1 85 ? 4.59 -8.617 -11.07 1 97.56 85 VAL B CA 1
ATOM 3274 C C . VAL B 1 85 ? 4.66 -9.477 -12.328 1 97.56 85 VAL B C 1
ATOM 3276 O O . VAL B 1 85 ? 4.117 -10.578 -12.375 1 97.56 85 VAL B O 1
ATOM 3279 N N . GLU B 1 86 ? 5.309 -9 -13.352 1 97.19 86 GLU B N 1
ATOM 3280 C CA . GLU B 1 86 ? 5.5 -9.781 -14.57 1 97.19 86 GLU B CA 1
ATOM 3281 C C . GLU B 1 86 ? 6.305 -11.047 -14.289 1 97.19 86 GLU B C 1
ATOM 3283 O O . GLU B 1 86 ? 5.992 -12.117 -14.82 1 97.19 86 GLU B O 1
ATOM 3288 N N . MET B 1 87 ? 7.277 -10.891 -13.516 1 96.44 87 MET B N 1
ATOM 3289 C CA . MET B 1 87 ? 8.078 -12.055 -13.141 1 96.44 87 MET B CA 1
ATOM 3290 C C . MET B 1 87 ? 7.207 -13.125 -12.492 1 96.44 87 MET B C 1
ATOM 3292 O O . MET B 1 87 ? 7.273 -14.297 -12.867 1 96.44 87 MET B O 1
ATOM 3296 N N . LEU B 1 88 ? 6.438 -12.688 -11.523 1 96.75 88 LEU B N 1
ATOM 3297 C CA . LEU B 1 88 ? 5.551 -13.625 -10.844 1 96.75 88 LEU B CA 1
ATOM 3298 C C . LEU B 1 88 ? 4.559 -14.242 -11.828 1 96.75 88 LEU B C 1
ATOM 3300 O O . LEU B 1 88 ? 4.301 -15.453 -11.773 1 96.75 88 LEU B O 1
ATOM 3304 N N . TRP B 1 89 ? 4.062 -13.453 -12.773 1 96.5 89 TRP B N 1
ATOM 3305 C CA . TRP B 1 89 ? 3.119 -13.906 -13.789 1 96.5 89 TRP B CA 1
ATOM 3306 C C . TRP B 1 89 ? 3.732 -15.008 -14.641 1 96.5 89 TRP B C 1
ATOM 3308 O O . TRP B 1 89 ? 3.088 -16.031 -14.914 1 96.5 89 TRP B O 1
ATOM 3318 N N . VAL B 1 90 ? 4.938 -14.883 -14.992 1 95.75 90 VAL B N 1
ATOM 3319 C CA . VAL B 1 90 ? 5.598 -15.852 -15.859 1 95.75 90 VAL B CA 1
ATOM 3320 C C . VAL B 1 90 ? 5.805 -17.156 -15.102 1 95.75 90 VAL B C 1
ATOM 3322 O O . VAL B 1 90 ? 5.574 -18.25 -15.656 1 95.75 90 VAL B O 1
ATOM 3325 N N . TYR B 1 91 ? 6.102 -17.062 -13.836 1 94.19 91 TYR B N 1
ATOM 3326 C CA . TYR B 1 91 ? 6.359 -18.281 -13.062 1 94.19 91 TYR B CA 1
ATOM 3327 C C . TYR B 1 91 ? 5.059 -18.984 -12.703 1 94.19 91 TYR B C 1
ATOM 3329 O O . TYR B 1 91 ? 4.996 -20.219 -12.68 1 94.19 91 TYR B O 1
ATOM 3337 N N . THR B 1 92 ? 4.031 -18.219 -12.461 1 95.06 92 THR B N 1
ATOM 3338 C CA . THR B 1 92 ? 2.859 -18.828 -11.836 1 95.06 92 THR B CA 1
ATOM 3339 C C . THR B 1 92 ? 1.742 -19.016 -12.859 1 95.06 92 THR B C 1
ATOM 3341 O O . THR B 1 92 ? 0.901 -19.906 -12.719 1 95.06 92 THR B O 1
ATOM 3344 N N . VAL B 1 93 ? 1.689 -18.172 -13.898 1 94.25 93 VAL B N 1
ATOM 3345 C CA . VAL B 1 93 ? 0.565 -18.234 -14.82 1 94.25 93 VAL B CA 1
ATOM 3346 C C . VAL B 1 93 ? 1.033 -18.781 -16.172 1 94.25 93 VAL B C 1
ATOM 3348 O O . VAL B 1 93 ? 0.715 -19.922 -16.531 1 94.25 93 VAL B O 1
ATOM 3351 N N . SER B 1 94 ? 1.938 -18.125 -16.828 1 93.69 94 SER B N 1
ATOM 3352 C CA . SER B 1 94 ? 2.414 -18.578 -18.125 1 93.69 94 SER B CA 1
ATOM 3353 C C . SER B 1 94 ? 3.223 -19.859 -18.016 1 93.69 94 SER B C 1
ATOM 3355 O O . SER B 1 94 ? 3.195 -20.703 -18.906 1 93.69 94 SER B O 1
ATOM 3357 N N . GLY B 1 95 ? 3.926 -20.031 -16.953 1 92.38 95 GLY B N 1
ATOM 3358 C CA . GLY B 1 95 ? 4.742 -21.219 -16.734 1 92.38 95 GLY B CA 1
ATOM 3359 C C . GLY B 1 95 ? 4.172 -22.141 -15.68 1 92.38 95 GLY B C 1
ATOM 3360 O O . GLY B 1 95 ? 4.914 -22.859 -15.008 1 92.38 95 GLY B O 1
ATOM 3361 N N . PHE B 1 96 ? 2.889 -22.125 -15.602 1 92.31 96 PHE B N 1
ATOM 3362 C CA . PHE B 1 96 ? 2.25 -22.953 -14.586 1 92.31 96 PHE B CA 1
ATOM 3363 C C . PHE B 1 96 ? 2.586 -24.422 -14.797 1 92.31 96 PHE B C 1
ATOM 3365 O O . PHE B 1 96 ? 2.318 -24.984 -1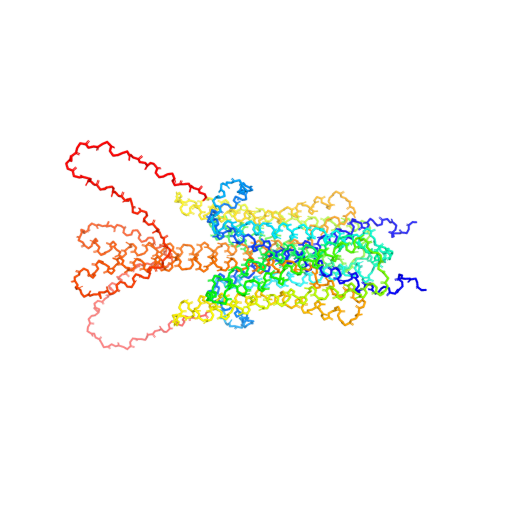5.867 1 92.31 96 PHE B O 1
ATOM 3372 N N . GLY B 1 97 ? 3.227 -24.984 -13.758 1 90.62 97 GLY B N 1
ATOM 3373 C CA . GLY B 1 97 ? 3.572 -26.406 -13.805 1 90.62 97 GLY B CA 1
ATOM 3374 C C . GLY B 1 97 ? 4.852 -26.672 -14.57 1 90.62 97 GLY B C 1
ATOM 3375 O O . GLY B 1 97 ? 5.27 -27.828 -14.695 1 90.62 97 GLY B O 1
ATOM 3376 N N . ASP B 1 98 ? 5.48 -25.719 -15.219 1 91.56 98 ASP B N 1
ATOM 3377 C CA . ASP B 1 98 ? 6.699 -25.891 -16 1 91.56 98 ASP B CA 1
ATOM 3378 C C . ASP B 1 98 ? 7.941 -25.672 -15.141 1 91.56 98 ASP B C 1
ATOM 3380 O O . ASP B 1 98 ? 8.328 -24.531 -14.875 1 91.56 98 ASP B O 1
ATOM 3384 N N . PHE B 1 99 ? 8.57 -26.75 -14.789 1 89 99 PHE B N 1
ATOM 3385 C CA . PHE B 1 99 ? 9.734 -26.703 -13.906 1 89 99 PHE B CA 1
ATOM 3386 C C . PHE B 1 99 ? 10.938 -26.109 -14.625 1 89 99 PHE B C 1
ATOM 3388 O O . PHE B 1 99 ? 11.844 -25.578 -13.984 1 89 99 PHE B O 1
ATOM 3395 N N . THR B 1 100 ? 10.938 -26.219 -15.93 1 87.25 100 THR B N 1
ATOM 3396 C CA . THR B 1 100 ? 12.039 -25.641 -16.688 1 87.25 100 THR B CA 1
ATOM 3397 C C . THR B 1 100 ? 12.016 -24.125 -16.594 1 87.25 100 THR B C 1
ATOM 3399 O O . THR B 1 100 ? 13.062 -23.484 -16.453 1 87.25 100 THR B O 1
ATOM 3402 N N . VAL B 1 101 ? 10.82 -23.594 -16.641 1 89.06 101 VAL B N 1
ATOM 3403 C CA . VAL B 1 101 ? 10.664 -22.156 -16.5 1 89.06 101 VAL B CA 1
ATOM 3404 C C . VAL B 1 101 ? 11.039 -21.719 -15.094 1 89.06 101 VAL B C 1
ATOM 3406 O O . VAL B 1 101 ? 11.703 -20.703 -14.906 1 89.06 101 VAL B O 1
ATOM 3409 N N . LEU B 1 102 ? 10.727 -22.5 -14.148 1 87.06 102 LEU B N 1
ATOM 3410 C CA . LEU B 1 102 ? 11.016 -22.172 -12.758 1 87.06 102 LEU B CA 1
ATOM 3411 C C . LEU B 1 102 ? 12.516 -22.219 -12.484 1 87.06 102 LEU B C 1
ATOM 3413 O O . LEU B 1 102 ? 13.023 -21.438 -11.672 1 87.06 102 LEU B O 1
ATOM 3417 N N . ALA B 1 103 ? 13.156 -23.078 -13.141 1 82.62 103 ALA B N 1
ATOM 3418 C CA . ALA B 1 103 ? 14.586 -23.234 -12.914 1 82.62 103 ALA B CA 1
ATOM 3419 C C . ALA B 1 103 ? 15.391 -22.234 -13.727 1 82.62 103 ALA B C 1
ATOM 3421 O O . ALA B 1 103 ? 16.594 -22.047 -13.492 1 82.62 103 ALA B O 1
ATOM 3422 N N . SER B 1 104 ? 14.688 -21.547 -14.57 1 81.62 104 SER B N 1
ATOM 3423 C CA . SER B 1 104 ? 15.383 -20.609 -15.445 1 81.62 104 SER B CA 1
ATOM 3424 C C . SER B 1 104 ? 15.547 -19.25 -14.781 1 81.62 104 SER B C 1
ATOM 3426 O O . SER B 1 104 ? 14.664 -18.797 -14.039 1 81.62 104 SER B O 1
ATOM 3428 N N . GLY B 1 105 ? 16.75 -18.766 -14.922 1 81.75 105 GLY B N 1
ATOM 3429 C CA . GLY B 1 105 ? 16.922 -17.375 -14.5 1 81.75 105 GLY B CA 1
ATOM 3430 C C . GLY B 1 105 ? 16.203 -16.391 -15.391 1 81.75 105 GLY B C 1
ATOM 3431 O O . GLY B 1 105 ? 16.188 -16.547 -16.609 1 81.75 105 GLY B O 1
ATOM 3432 N N . ARG B 1 106 ? 15.539 -15.438 -14.766 1 89.06 106 ARG B N 1
ATOM 3433 C CA . ARG B 1 106 ? 14.742 -14.484 -15.531 1 89.06 106 ARG B CA 1
ATOM 3434 C C . ARG B 1 106 ? 15.367 -13.094 -15.492 1 89.06 106 ARG B C 1
ATOM 3436 O O . ARG B 1 106 ? 15.977 -12.711 -14.492 1 89.06 106 ARG B O 1
ATOM 3443 N N . TRP B 1 107 ? 15.164 -12.344 -16.484 1 92.88 107 TRP B N 1
ATOM 3444 C CA . TRP B 1 107 ? 15.75 -11.016 -16.609 1 92.88 107 TRP B CA 1
ATOM 3445 C C . TRP B 1 107 ? 15.148 -10.062 -15.578 1 92.88 107 TRP B C 1
ATOM 3447 O O . TRP B 1 107 ? 15.805 -9.125 -15.133 1 92.88 107 TRP B O 1
ATOM 3457 N N . GLU B 1 108 ? 13.875 -10.312 -15.234 1 94.69 108 GLU B N 1
ATOM 3458 C CA . GLU B 1 108 ? 13.188 -9.469 -14.258 1 94.69 108 GLU B CA 1
ATOM 3459 C C . GLU B 1 108 ? 13.914 -9.492 -12.914 1 94.69 108 GLU B C 1
ATOM 3461 O O . GLU B 1 108 ? 13.906 -8.492 -12.188 1 94.69 108 GLU B O 1
ATOM 3466 N N . TYR B 1 109 ? 14.492 -10.633 -12.664 1 91.75 109 TYR B N 1
ATOM 3467 C CA . TYR B 1 109 ? 15.258 -10.742 -11.422 1 91.75 109 TYR B CA 1
ATOM 3468 C C . TYR B 1 109 ? 16.656 -10.18 -11.594 1 91.75 109 TYR B C 1
ATOM 3470 O O . TYR B 1 109 ? 17.234 -9.617 -10.656 1 91.75 109 TYR B O 1
ATOM 3478 N N . PHE B 1 110 ? 17.234 -10.289 -12.797 1 93.25 110 PHE B N 1
ATOM 3479 C CA . PHE B 1 110 ? 18.594 -9.852 -13.062 1 93.25 110 PHE B CA 1
ATOM 3480 C C . PHE B 1 110 ? 18.719 -8.344 -12.891 1 93.25 110 PHE B C 1
ATOM 3482 O O . PHE B 1 110 ? 19.766 -7.848 -12.477 1 93.25 110 PHE B O 1
ATOM 3489 N N . VAL B 1 111 ? 17.672 -7.625 -13.109 1 96.25 111 VAL B N 1
ATOM 3490 C CA . VAL B 1 111 ? 17.766 -6.168 -13.094 1 96.25 111 VAL B CA 1
ATOM 3491 C C . VAL B 1 111 ? 17.516 -5.648 -11.68 1 96.25 111 VAL B C 1
ATOM 3493 O O . VAL B 1 111 ? 17.672 -4.453 -11.422 1 96.25 111 VAL B O 1
ATOM 3496 N N . LEU B 1 112 ? 17.156 -6.473 -10.758 1 96.31 112 LEU B N 1
ATOM 3497 C CA . LEU B 1 112 ? 16.75 -6.082 -9.406 1 96.31 112 LEU B CA 1
ATOM 3498 C C . LEU B 1 112 ? 17.859 -5.281 -8.727 1 96.31 112 LEU B C 1
ATOM 3500 O O . LEU B 1 112 ? 17.609 -4.207 -8.18 1 96.31 112 LEU B O 1
ATOM 3504 N N . PRO B 1 113 ? 19.125 -5.707 -8.789 1 95.56 113 PRO B N 1
ATOM 3505 C CA . PRO B 1 113 ? 20.156 -4.961 -8.07 1 95.56 113 PRO B CA 1
ATOM 3506 C C . PRO B 1 113 ? 20.328 -3.537 -8.586 1 95.56 113 PRO B C 1
ATOM 3508 O O . PRO B 1 113 ? 20.562 -2.613 -7.801 1 95.56 113 PRO B O 1
ATOM 3511 N N . ILE B 1 114 ? 20.219 -3.375 -9.812 1 96.56 114 ILE B N 1
ATOM 3512 C CA . ILE B 1 114 ? 20.406 -2.037 -10.359 1 96.56 114 ILE B CA 1
ATOM 3513 C C . ILE B 1 114 ? 19.234 -1.143 -9.969 1 96.56 114 ILE B C 1
ATOM 3515 O O . ILE B 1 114 ? 19.422 0.054 -9.734 1 96.56 114 ILE B O 1
ATOM 3519 N N . PHE B 1 115 ? 18.047 -1.592 -9.953 1 97.94 115 PHE B N 1
ATOM 3520 C CA . PHE B 1 115 ? 16.891 -0.809 -9.516 1 97.94 115 PHE B CA 1
ATOM 3521 C C . PHE B 1 115 ? 17.016 -0.439 -8.047 1 97.94 115 PHE B C 1
ATOM 3523 O O . PHE B 1 115 ? 16.672 0.678 -7.648 1 97.94 115 PHE B O 1
ATOM 3530 N N . ILE B 1 116 ? 17.484 -1.375 -7.207 1 97.62 116 ILE B N 1
ATOM 3531 C CA . ILE B 1 116 ? 17.688 -1.098 -5.789 1 97.62 116 ILE B CA 1
ATOM 3532 C C . ILE B 1 116 ? 18.719 0.015 -5.617 1 97.62 116 ILE B C 1
ATOM 3534 O O . ILE B 1 116 ? 18.484 0.981 -4.887 1 97.62 116 ILE B O 1
ATOM 3538 N N . SER B 1 117 ? 19.766 -0.116 -6.348 1 97.62 117 SER B N 1
ATOM 3539 C CA . SER B 1 117 ? 20.859 0.85 -6.199 1 97.62 117 SER B CA 1
ATOM 3540 C C . SER B 1 117 ? 20.469 2.201 -6.793 1 97.62 117 SER B C 1
ATOM 3542 O O . SER B 1 117 ? 20.875 3.248 -6.277 1 97.62 117 SER B O 1
ATOM 3544 N N . ALA B 1 118 ? 19.75 2.168 -7.867 1 97.88 118 ALA B N 1
ATOM 3545 C CA . ALA B 1 118 ? 19.297 3.414 -8.477 1 97.88 118 ALA B CA 1
ATOM 3546 C C . ALA B 1 118 ? 18.406 4.195 -7.527 1 97.88 118 ALA B C 1
ATOM 3548 O O . ALA B 1 118 ? 18.266 5.41 -7.656 1 97.88 118 ALA B O 1
ATOM 3549 N N . THR B 1 119 ? 17.812 3.525 -6.645 1 97.94 119 THR B N 1
ATOM 3550 C CA . THR B 1 119 ? 16.953 4.16 -5.645 1 97.94 119 THR B CA 1
ATOM 3551 C C . THR B 1 119 ? 17.75 4.484 -4.383 1 97.94 119 THR B C 1
ATOM 3553 O O . THR B 1 119 ? 17.719 5.617 -3.896 1 97.94 119 THR B O 1
ATOM 3556 N N . SER B 1 120 ? 18.562 3.551 -3.898 1 97.56 120 SER B N 1
ATOM 3557 C CA . SER B 1 120 ? 19.203 3.688 -2.6 1 97.56 120 SER B CA 1
ATOM 3558 C C . SER B 1 120 ? 20.344 4.703 -2.652 1 97.56 120 SER B C 1
ATOM 3560 O O . SER B 1 120 ? 20.531 5.484 -1.719 1 97.56 120 SER B O 1
ATOM 3562 N N . VAL B 1 121 ? 21.094 4.719 -3.742 1 97.44 121 VAL B N 1
ATOM 3563 C CA . VAL B 1 121 ? 22.266 5.574 -3.826 1 97.44 121 VAL B CA 1
ATOM 3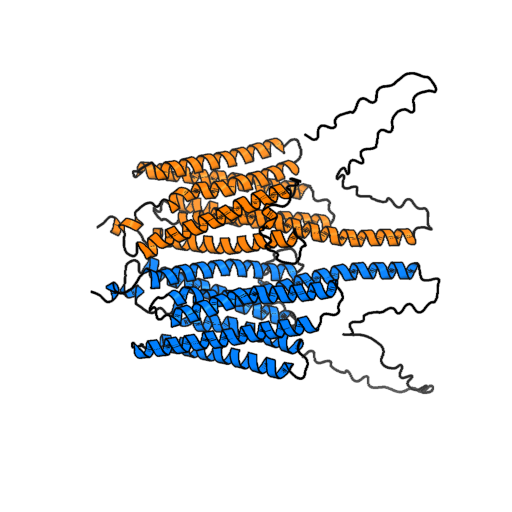564 C C . VAL B 1 121 ? 21.844 7.043 -3.754 1 97.44 121 VAL B C 1
ATOM 3566 O O . VAL B 1 121 ? 22.328 7.793 -2.904 1 97.44 121 VAL B O 1
ATOM 3569 N N . PRO B 1 122 ? 20.922 7.457 -4.566 1 96.81 122 PRO B N 1
ATOM 3570 C CA . PRO B 1 122 ? 20.516 8.859 -4.453 1 96.81 122 PRO B CA 1
ATOM 3571 C C . PRO B 1 122 ? 19.906 9.195 -3.09 1 96.81 122 PRO B C 1
ATOM 3573 O O . PRO B 1 122 ? 20.094 10.305 -2.582 1 96.81 122 PRO B O 1
ATOM 3576 N N . VAL B 1 123 ? 19.203 8.297 -2.502 1 96.25 123 VAL B N 1
ATOM 3577 C CA . VAL B 1 123 ? 18.609 8.531 -1.188 1 96.25 123 VAL B CA 1
ATOM 3578 C C . VAL B 1 123 ? 19.719 8.68 -0.146 1 96.25 123 VAL B C 1
ATOM 3580 O O . VAL B 1 123 ? 19.672 9.578 0.7 1 96.25 123 VAL B O 1
ATOM 3583 N N . GLN B 1 124 ? 20.719 7.832 -0.222 1 96.5 124 GLN B N 1
ATOM 3584 C CA . GLN B 1 124 ? 21.844 7.914 0.709 1 96.5 124 GLN B CA 1
ATOM 3585 C C . GLN B 1 124 ? 22.625 9.203 0.513 1 96.5 124 GLN B C 1
ATOM 3587 O O . GLN B 1 124 ? 23.109 9.805 1.481 1 96.5 124 GLN B O 1
ATOM 3592 N N . PHE B 1 125 ? 22.719 9.633 -0.757 1 95.19 125 PHE B N 1
ATOM 3593 C CA . PHE B 1 125 ? 23.375 10.906 -1.021 1 95.19 125 PHE B CA 1
ATOM 3594 C C . PHE B 1 125 ? 22.578 12.055 -0.42 1 95.19 125 PHE B C 1
ATOM 3596 O O . PHE B 1 125 ? 23.172 13.008 0.105 1 95.19 125 PHE B O 1
ATOM 3603 N N . PHE B 1 126 ? 21.359 11.992 -0.502 1 93.75 126 PHE B N 1
ATOM 3604 C CA . PHE B 1 126 ? 20.5 13.008 0.093 1 93.75 126 PHE B CA 1
ATOM 3605 C C . PHE B 1 126 ? 20.734 13.109 1.596 1 93.75 126 PHE B C 1
ATOM 3607 O O . PHE B 1 126 ? 20.906 14.203 2.131 1 93.75 126 PHE B O 1
ATOM 3614 N N . PHE B 1 127 ? 20.75 11.984 2.203 1 92.62 127 PHE B N 1
ATOM 3615 C CA . PHE B 1 127 ? 20.938 11.984 3.65 1 92.62 127 PHE B CA 1
ATOM 3616 C C . PHE B 1 127 ? 22.359 12.352 4.02 1 92.62 127 PHE B C 1
ATOM 3618 O O . PHE B 1 127 ? 22.609 12.969 5.059 1 92.62 127 PHE B O 1
ATOM 3625 N N . ALA B 1 128 ? 23.297 11.945 3.176 1 92.69 128 ALA B N 1
ATOM 3626 C CA . ALA B 1 128 ? 24.688 12.328 3.398 1 92.69 128 ALA B CA 1
ATOM 3627 C C . ALA B 1 128 ? 24.844 13.852 3.387 1 92.69 128 ALA B C 1
ATOM 3629 O O . ALA B 1 128 ? 25.578 14.414 4.203 1 92.69 128 ALA B O 1
ATOM 3630 N N . TYR B 1 129 ? 24.188 14.43 2.475 1 90.88 129 TYR B N 1
ATOM 3631 C CA . TYR B 1 129 ? 24.234 15.883 2.387 1 90.88 129 TYR B CA 1
ATOM 3632 C C . TYR B 1 129 ? 23.625 16.516 3.633 1 90.88 129 TYR B C 1
ATOM 3634 O O . TYR B 1 129 ? 24.125 17.531 4.125 1 90.88 129 TYR B O 1
ATOM 3642 N N . ARG B 1 130 ? 22.625 15.961 4.098 1 84.75 130 ARG B N 1
ATOM 3643 C CA . ARG B 1 130 ? 22 16.469 5.312 1 84.75 130 ARG B CA 1
ATOM 3644 C C . ARG B 1 130 ? 22.938 16.328 6.512 1 84.75 130 ARG B C 1
ATOM 3646 O O . ARG B 1 130 ? 22.984 17.203 7.371 1 84.75 130 ARG B O 1
ATOM 3653 N N . VAL B 1 131 ? 23.562 15.266 6.531 1 87.94 131 VAL B N 1
ATOM 3654 C CA . VAL B 1 131 ? 24.531 15.031 7.59 1 87.94 131 VAL B CA 1
ATOM 3655 C C . VAL B 1 131 ? 25.641 16.078 7.508 1 87.94 131 VAL B C 1
ATOM 3657 O O . VAL B 1 131 ? 26.078 16.609 8.531 1 87.94 131 VAL B O 1
ATOM 3660 N N . LYS B 1 132 ? 26.047 16.375 6.324 1 90.69 132 LYS B N 1
ATOM 3661 C CA . LYS B 1 132 ? 27.094 17.375 6.117 1 90.69 132 LYS B CA 1
ATOM 3662 C C . LYS B 1 132 ? 26.656 18.734 6.625 1 90.69 132 LYS B C 1
ATOM 3664 O O . LYS B 1 132 ? 27.453 19.484 7.207 1 90.69 132 LYS B O 1
ATOM 3669 N N . LYS B 1 133 ? 25.438 19.047 6.457 1 87.25 133 LYS B N 1
ATOM 3670 C CA . LYS B 1 133 ? 24.906 20.359 6.852 1 87.25 133 LYS B CA 1
ATOM 3671 C C . LYS B 1 133 ? 24.719 20.438 8.367 1 87.25 133 LYS B C 1
ATOM 3673 O O . LYS B 1 133 ? 24.797 21.516 8.945 1 87.25 133 LYS B O 1
ATOM 3678 N N . LEU B 1 134 ? 24.516 19.344 8.977 1 84 134 LEU B N 1
ATOM 3679 C CA . LEU B 1 134 ? 24.188 19.344 10.398 1 84 134 LEU B CA 1
ATOM 3680 C C . LEU B 1 134 ? 25.438 19.172 11.25 1 84 134 LEU B C 1
ATOM 3682 O O . LEU B 1 134 ? 25.484 19.656 12.391 1 84 134 LEU B O 1
ATOM 3686 N N . LEU B 1 135 ? 26.391 18.5 10.781 1 85.88 135 LEU B N 1
ATOM 3687 C CA . LEU B 1 135 ? 27.609 18.203 11.531 1 85.88 135 LEU B CA 1
ATOM 3688 C C . LEU B 1 135 ? 28.547 19.406 11.531 1 85.88 135 LEU B C 1
ATOM 3690 O O . LEU B 1 135 ? 28.469 20.266 10.648 1 85.88 135 LEU B O 1
ATOM 3694 N N . PRO B 1 136 ? 29.312 19.438 12.633 1 83.38 136 PRO B N 1
ATOM 3695 C CA . PRO B 1 136 ? 30.312 20.5 12.633 1 83.38 136 PRO B CA 1
ATOM 3696 C C . PRO B 1 136 ? 31.25 20.422 11.43 1 83.38 136 PRO B C 1
ATOM 3698 O O . PRO B 1 136 ? 31.469 19.344 10.883 1 83.38 136 PRO B O 1
ATOM 3701 N N . SER B 1 137 ? 31.781 21.547 11.055 1 83.25 137 SER B N 1
ATOM 3702 C CA . SER B 1 137 ? 32.562 21.703 9.82 1 83.25 137 SER B CA 1
ATOM 3703 C C . SER B 1 137 ? 33.75 20.75 9.781 1 83.25 137 SER B C 1
ATOM 3705 O O . SER B 1 137 ? 34.062 20.203 8.727 1 83.25 137 SER B O 1
ATOM 3707 N N . SER B 1 138 ? 34.312 20.422 10.906 1 87.19 138 SER B N 1
ATOM 3708 C CA . SER B 1 138 ? 35.531 19.609 10.938 1 87.19 138 SER B CA 1
ATOM 3709 C C . SER B 1 138 ? 35.219 18.156 10.562 1 87.19 138 SER B C 1
ATOM 3711 O O . SER B 1 138 ? 36.062 17.5 9.938 1 87.19 138 SER B O 1
ATOM 3713 N N . ILE B 1 139 ? 34.094 17.625 10.898 1 89.56 139 ILE B N 1
ATOM 3714 C CA . ILE B 1 139 ? 33.812 16.203 10.68 1 89.56 139 ILE B CA 1
ATOM 3715 C C . ILE B 1 139 ? 32.719 16.062 9.602 1 89.56 139 ILE B C 1
ATOM 3717 O O . ILE B 1 139 ? 32.5 14.961 9.078 1 89.56 139 ILE B O 1
ATOM 3721 N N . ALA B 1 140 ? 32.156 17.156 9.125 1 88.5 140 ALA B N 1
ATOM 3722 C CA . ALA B 1 140 ? 31.078 17.125 8.164 1 88.5 140 ALA B CA 1
ATOM 3723 C C . ALA B 1 140 ? 31.531 16.578 6.816 1 88.5 140 ALA B C 1
ATOM 3725 O O . ALA B 1 140 ? 30.891 15.711 6.238 1 88.5 140 ALA B O 1
ATOM 3726 N N . LEU B 1 141 ? 32.688 17.078 6.414 1 89.94 141 LEU B N 1
ATOM 3727 C CA . LEU B 1 141 ? 33.156 16.703 5.09 1 89.94 141 LEU B CA 1
ATOM 3728 C C . LEU B 1 141 ? 33.625 15.25 5.066 1 89.94 141 LEU B C 1
ATOM 3730 O O . LEU B 1 141 ? 33.219 14.477 4.188 1 89.94 141 LEU B O 1
ATOM 3734 N N . PRO B 1 142 ? 34.438 14.797 6.016 1 90.94 142 PRO B N 1
ATOM 3735 C CA . PRO B 1 142 ? 34.844 13.383 6.023 1 90.94 142 PRO B CA 1
ATOM 3736 C C . PRO B 1 142 ? 33.656 12.438 6.129 1 90.94 142 PRO B C 1
ATOM 3738 O O . PRO B 1 142 ? 33.656 11.375 5.508 1 90.94 142 PRO B O 1
ATOM 3741 N N . ALA B 1 143 ? 32.719 12.75 6.891 1 90.56 143 ALA B N 1
ATOM 3742 C CA . ALA B 1 143 ? 31.531 11.914 7.02 1 90.56 143 ALA B CA 1
ATOM 3743 C C . ALA B 1 143 ? 30.781 11.82 5.695 1 90.56 143 ALA B C 1
ATOM 3745 O O . ALA B 1 143 ? 30.375 10.727 5.285 1 90.56 143 ALA B O 1
ATOM 3746 N N . PHE B 1 144 ? 30.625 12.891 5.055 1 92.44 144 PHE B N 1
ATOM 3747 C CA . PHE B 1 144 ? 29.969 12.922 3.752 1 92.44 144 PHE B CA 1
ATOM 3748 C C . PHE B 1 144 ? 30.719 12.055 2.75 1 92.44 144 PHE B C 1
ATOM 3750 O O . PHE B 1 144 ? 30.094 11.25 2.039 1 92.44 144 PHE B O 1
ATOM 3757 N N . ILE B 1 145 ? 31.984 12.242 2.723 1 93.69 145 ILE B N 1
ATOM 3758 C CA . ILE B 1 145 ? 32.812 11.5 1.772 1 93.69 145 ILE B CA 1
ATOM 3759 C C . ILE B 1 145 ? 32.719 10.008 2.074 1 93.69 145 ILE B C 1
ATOM 3761 O O . ILE B 1 145 ? 32.625 9.188 1.158 1 93.69 145 ILE B O 1
ATOM 3765 N N . GLY B 1 146 ? 32.812 9.664 3.316 1 94.38 146 GLY B N 1
ATOM 3766 C CA . GLY B 1 146 ? 32.688 8.266 3.705 1 94.38 146 GLY B CA 1
ATOM 3767 C C . GLY B 1 146 ? 31.375 7.633 3.258 1 94.38 146 GLY B C 1
ATOM 3768 O O . GLY B 1 146 ? 31.375 6.547 2.676 1 94.38 146 GLY B O 1
ATOM 3769 N N . ILE B 1 147 ? 30.266 8.312 3.48 1 94.69 147 ILE B N 1
ATOM 3770 C CA . ILE B 1 147 ? 28.953 7.805 3.098 1 94.69 147 ILE B CA 1
ATOM 3771 C C . ILE B 1 147 ? 28.859 7.738 1.575 1 94.69 147 ILE B C 1
ATOM 3773 O O . ILE B 1 147 ? 28.359 6.754 1.022 1 94.69 147 ILE B O 1
ATOM 3777 N N . ALA B 1 148 ? 29.344 8.734 0.932 1 95.19 148 ALA B N 1
ATOM 3778 C CA . ALA B 1 148 ? 29.281 8.789 -0.527 1 95.19 148 ALA B CA 1
ATOM 3779 C C . ALA B 1 148 ? 30.094 7.656 -1.149 1 95.19 148 ALA B C 1
ATOM 3781 O O . ALA B 1 148 ? 29.672 7.062 -2.145 1 95.19 148 ALA B O 1
ATOM 3782 N N . LEU B 1 149 ? 31.203 7.418 -0.543 1 97 149 LEU B N 1
ATOM 3783 C CA . LEU B 1 149 ? 32.062 6.34 -1.047 1 97 149 LEU B CA 1
ATOM 3784 C C . LEU B 1 149 ? 31.359 4.988 -0.887 1 97 149 LEU B C 1
ATOM 3786 O O . LEU B 1 149 ? 31.359 4.176 -1.813 1 97 149 LEU B O 1
ATOM 3790 N N . MET B 1 150 ? 30.812 4.73 0.18 1 97.38 150 MET B N 1
ATOM 3791 C CA . MET B 1 150 ? 30.109 3.475 0.413 1 97.38 150 MET B CA 1
ATOM 3792 C C . MET B 1 150 ? 28.922 3.34 -0.535 1 97.38 150 MET B C 1
ATOM 3794 O O . MET B 1 150 ? 28.688 2.271 -1.106 1 97.38 150 MET B O 1
ATOM 3798 N N . SER B 1 151 ? 28.203 4.41 -0.671 1 97 151 SER B N 1
ATOM 3799 C CA . SER B 1 151 ? 27.047 4.406 -1.549 1 97 151 SER B CA 1
ATOM 3800 C C . SER B 1 151 ? 27.438 4.16 -3 1 97 151 SER B C 1
ATOM 3802 O O . SER B 1 151 ? 26.812 3.367 -3.699 1 97 151 SER B O 1
ATOM 3804 N N . THR B 1 152 ? 28.484 4.789 -3.424 1 96.75 152 THR B N 1
ATOM 3805 C CA . THR B 1 152 ? 28.969 4.613 -4.793 1 96.75 152 THR B CA 1
ATOM 3806 C C . THR B 1 152 ? 29.5 3.203 -5.004 1 96.75 152 THR B C 1
ATOM 3808 O O . THR B 1 152 ? 29.312 2.607 -6.062 1 96.75 152 THR B O 1
ATOM 3811 N N . CYS B 1 153 ? 30.156 2.742 -4.047 1 97.19 153 CYS B N 1
ATOM 3812 C CA . CYS B 1 153 ? 30.688 1.383 -4.121 1 97.19 153 CYS B CA 1
ATOM 3813 C C . CYS B 1 153 ? 29.562 0.369 -4.273 1 97.19 153 CYS B C 1
ATOM 3815 O O . CYS B 1 153 ? 29.641 -0.539 -5.105 1 97.19 153 CYS B O 1
ATOM 3817 N N . GLN B 1 154 ? 28.594 0.492 -3.49 1 96.69 154 GLN B N 1
ATOM 3818 C CA . GLN B 1 154 ? 27.484 -0.439 -3.619 1 96.69 154 GLN B CA 1
ATOM 3819 C C . GLN B 1 154 ? 26.812 -0.312 -4.984 1 96.69 154 GLN B C 1
ATOM 3821 O O . GLN B 1 154 ? 26.375 -1.31 -5.562 1 96.69 154 GLN B O 1
ATOM 3826 N N . GLY B 1 155 ? 26.719 0.91 -5.496 1 97.19 155 GLY B N 1
ATOM 3827 C CA . GLY B 1 155 ? 26.188 1.086 -6.84 1 97.19 155 GLY B CA 1
ATOM 3828 C C . GLY B 1 155 ? 27.016 0.378 -7.902 1 97.19 155 GLY B C 1
ATOM 3829 O O . GLY B 1 155 ? 26.453 -0.243 -8.812 1 97.19 155 GLY B O 1
ATOM 3830 N N . ALA B 1 156 ? 28.25 0.426 -7.766 1 97.31 156 ALA B N 1
ATOM 3831 C CA . ALA B 1 156 ? 29.156 -0.24 -8.703 1 97.31 156 ALA B CA 1
ATOM 3832 C C . ALA B 1 156 ? 29 -1.756 -8.625 1 97.31 156 ALA B C 1
ATOM 3834 O O . ALA B 1 156 ? 28.984 -2.436 -9.656 1 97.31 156 ALA B O 1
ATOM 3835 N N . ILE B 1 157 ? 28.891 -2.221 -7.465 1 97.19 157 ILE B N 1
ATOM 3836 C CA . ILE B 1 157 ? 28.703 -3.654 -7.27 1 97.19 157 ILE B CA 1
ATOM 3837 C C . ILE B 1 157 ? 27.375 -4.094 -7.895 1 97.19 157 ILE B C 1
ATOM 3839 O O . ILE B 1 157 ? 27.312 -5.137 -8.555 1 97.19 157 ILE B O 1
ATOM 3843 N N . ALA B 1 158 ? 26.375 -3.314 -7.684 1 97.31 158 ALA B N 1
ATOM 3844 C CA . ALA B 1 158 ? 25.062 -3.629 -8.258 1 97.31 158 ALA B CA 1
ATOM 3845 C C . ALA B 1 158 ? 25.141 -3.676 -9.781 1 97.31 158 ALA B C 1
ATOM 3847 O O . ALA B 1 158 ? 24.547 -4.562 -10.414 1 97.31 158 ALA B O 1
ATOM 3848 N N . LEU B 1 159 ? 25.828 -2.738 -10.328 1 96.69 159 LEU B N 1
ATOM 3849 C CA . LEU B 1 159 ? 26 -2.713 -11.781 1 96.69 159 LEU B CA 1
ATOM 3850 C C . LEU B 1 159 ? 26.75 -3.955 -12.258 1 96.69 159 LEU B C 1
ATOM 3852 O O . LEU B 1 159 ? 26.344 -4.586 -13.234 1 96.69 159 LEU B O 1
ATOM 3856 N N . TYR B 1 160 ? 27.75 -4.316 -11.594 1 95.88 160 TYR B N 1
ATOM 3857 C CA . TYR B 1 160 ? 28.5 -5.52 -11.93 1 95.88 160 TYR B CA 1
ATOM 3858 C C . TYR B 1 160 ? 27.625 -6.758 -11.852 1 95.88 160 TYR B C 1
ATOM 3860 O O . TYR B 1 160 ? 27.625 -7.594 -12.758 1 95.88 160 TYR B O 1
ATOM 3868 N N . MET B 1 161 ? 26.891 -6.844 -10.766 1 94.88 161 MET B N 1
ATOM 3869 C CA . MET B 1 161 ? 26.031 -8.008 -10.562 1 94.88 161 MET B CA 1
ATOM 3870 C C . MET B 1 161 ? 25 -8.117 -11.68 1 94.88 161 MET B C 1
ATOM 3872 O O . MET B 1 161 ? 24.703 -9.219 -12.148 1 94.88 161 MET B O 1
ATOM 3876 N N . THR B 1 162 ? 24.453 -7.004 -12.07 1 95.62 162 THR B N 1
ATOM 3877 C CA . THR B 1 162 ? 23.453 -7.008 -13.125 1 95.62 162 THR B CA 1
ATOM 3878 C C . THR B 1 162 ? 24.062 -7.441 -14.461 1 95.62 162 THR B C 1
ATOM 3880 O O . THR B 1 162 ? 23.516 -8.32 -15.141 1 95.62 162 THR B O 1
ATOM 3883 N N . ILE B 1 163 ? 25.188 -6.938 -14.805 1 95 163 ILE B N 1
ATOM 3884 C CA . ILE B 1 163 ? 25.844 -7.289 -16.062 1 95 163 ILE B CA 1
ATOM 3885 C C . ILE B 1 163 ? 26.234 -8.766 -16.031 1 95 163 ILE B C 1
ATOM 3887 O O . ILE B 1 163 ? 26.016 -9.484 -17 1 95 163 ILE B O 1
ATOM 3891 N N . ALA B 1 164 ? 26.734 -9.242 -14.938 1 93 164 ALA B N 1
ATOM 3892 C CA . ALA B 1 164 ? 27.156 -10.633 -14.797 1 93 164 ALA B CA 1
ATOM 3893 C C . ALA B 1 164 ? 25.969 -11.578 -14.914 1 93 164 ALA B C 1
ATOM 3895 O O . ALA B 1 164 ? 26.078 -12.656 -15.508 1 93 164 ALA B O 1
ATOM 3896 N N . ALA B 1 165 ? 24.891 -11.18 -14.359 1 90.69 165 ALA B N 1
ATOM 3897 C CA . ALA B 1 165 ? 23.703 -12.031 -14.406 1 90.69 165 ALA B CA 1
ATOM 3898 C C . ALA B 1 165 ? 23.219 -12.211 -15.836 1 90.69 165 ALA B C 1
ATOM 3900 O O . ALA B 1 165 ? 22.688 -13.273 -16.188 1 90.69 165 ALA B O 1
ATOM 3901 N N . PHE B 1 166 ? 23.391 -11.25 -16.719 1 91.75 166 PHE B N 1
ATOM 3902 C CA . PHE B 1 166 ? 22.938 -11.32 -18.094 1 91.75 166 PHE B CA 1
ATOM 3903 C C . PHE B 1 166 ? 23.953 -12.055 -18.969 1 91.75 166 PHE B C 1
ATOM 3905 O O . PHE B 1 166 ? 23.594 -12.641 -19.984 1 91.75 166 PHE B O 1
ATOM 3912 N N . THR B 1 167 ? 25.172 -12.117 -18.547 1 89.56 167 THR B N 1
ATOM 3913 C CA . THR B 1 167 ? 26.203 -12.508 -19.516 1 89.56 167 THR B CA 1
ATOM 3914 C C . THR B 1 167 ? 26.859 -13.82 -19.109 1 89.56 167 THR B C 1
ATOM 3916 O O . THR B 1 167 ? 27.516 -14.469 -19.922 1 89.56 167 THR B O 1
ATOM 3919 N N . THR B 1 168 ? 26.688 -14.156 -17.875 1 83.25 168 THR B N 1
ATOM 3920 C CA . THR B 1 168 ? 27.484 -15.281 -17.406 1 83.25 168 THR B CA 1
ATOM 3921 C C . THR B 1 168 ? 26.578 -16.469 -17.078 1 83.25 168 THR B C 1
ATOM 3923 O O . THR B 1 168 ? 25.516 -16.312 -16.484 1 83.25 168 THR B O 1
ATOM 3926 N N . VAL B 1 169 ? 26.953 -17.578 -17.625 1 76.94 169 VAL B N 1
ATOM 3927 C CA . VAL B 1 169 ? 26.375 -18.844 -17.172 1 76.94 169 VAL B CA 1
ATOM 3928 C C . VAL B 1 169 ? 27.188 -19.391 -16 1 76.94 169 VAL B C 1
ATOM 3930 O O . VAL B 1 169 ? 28.359 -19.75 -16.156 1 76.94 169 VAL B O 1
ATOM 3933 N N . PHE B 1 170 ? 26.469 -19.438 -14.828 1 74.56 170 PHE B N 1
ATOM 3934 C CA . PHE B 1 170 ? 27.203 -19.734 -13.609 1 74.56 170 PHE B CA 1
ATOM 3935 C C . PHE B 1 170 ? 27.25 -21.25 -13.367 1 74.56 170 PHE B C 1
ATOM 3937 O O . PHE B 1 170 ? 26.234 -21.938 -13.484 1 74.56 170 PHE B O 1
ATOM 3944 N N . ASP B 1 171 ? 28.469 -21.734 -13.211 1 78 171 ASP B N 1
ATOM 3945 C CA . ASP B 1 171 ? 28.578 -23.047 -12.586 1 78 171 ASP B CA 1
ATOM 3946 C C . ASP B 1 171 ? 28.391 -22.953 -11.07 1 78 171 ASP B C 1
ATOM 3948 O O . ASP B 1 171 ? 28.031 -21.891 -10.547 1 78 171 ASP B O 1
ATOM 3952 N N . ALA B 1 172 ? 28.516 -24.031 -10.391 1 75.06 172 ALA B N 1
ATOM 3953 C CA . ALA B 1 172 ? 28.25 -24.047 -8.953 1 75.06 172 ALA B CA 1
ATOM 3954 C C . ALA B 1 172 ? 29.188 -23.094 -8.219 1 75.06 172 ALA B C 1
ATOM 3956 O O . ALA B 1 172 ? 28.75 -22.359 -7.336 1 75.06 172 ALA B O 1
ATOM 3957 N N . ALA B 1 173 ? 30.453 -23.203 -8.562 1 75.69 173 ALA B N 1
ATOM 3958 C CA . ALA B 1 173 ? 31.438 -22.344 -7.914 1 75.69 173 ALA B CA 1
ATOM 3959 C C . ALA B 1 173 ? 31.203 -20.875 -8.266 1 75.69 173 ALA B C 1
ATOM 3961 O O . ALA B 1 173 ? 31.312 -20 -7.406 1 75.69 173 ALA B O 1
ATOM 3962 N N . GLY B 1 174 ? 30.938 -20.594 -9.461 1 79.31 174 GLY B N 1
ATOM 3963 C CA . GLY B 1 174 ? 30.625 -19.25 -9.906 1 79.31 174 GLY B CA 1
ATOM 3964 C C . GLY B 1 174 ? 29.406 -18.672 -9.234 1 79.31 174 GLY B C 1
ATOM 3965 O O . GLY B 1 174 ? 29.391 -17.5 -8.875 1 79.31 174 GLY B O 1
ATOM 3966 N N . LEU B 1 175 ? 28.516 -19.469 -9.016 1 78.94 175 LEU B N 1
ATOM 3967 C CA . LEU B 1 175 ? 27.281 -19.047 -8.359 1 78.94 175 LEU B CA 1
ATOM 3968 C C . LEU B 1 175 ? 27.547 -18.703 -6.895 1 78.94 175 LEU B C 1
ATOM 3970 O O . LEU B 1 175 ? 27 -17.734 -6.371 1 78.94 175 LEU B O 1
ATOM 3974 N N . ALA B 1 176 ? 28.312 -19.5 -6.32 1 80.44 176 ALA B N 1
ATOM 3975 C CA . ALA B 1 176 ? 28.672 -19.234 -4.934 1 80.44 176 ALA B CA 1
ATOM 3976 C C . ALA B 1 176 ? 29.391 -17.891 -4.805 1 80.44 176 ALA B C 1
ATOM 3978 O O . ALA B 1 176 ? 29.109 -17.109 -3.889 1 80.44 176 ALA B O 1
ATOM 3979 N N . SER B 1 177 ? 30.359 -17.672 -5.695 1 83.88 177 SER B N 1
ATOM 3980 C CA . SER B 1 177 ? 31.078 -16.406 -5.703 1 83.88 177 SER B CA 1
ATOM 3981 C C . SER B 1 177 ? 30.141 -15.234 -5.977 1 83.88 177 SER B C 1
ATOM 3983 O O . SER B 1 177 ? 30.25 -14.18 -5.352 1 83.88 177 SER B O 1
ATOM 3985 N N . PHE B 1 178 ? 29.297 -15.406 -6.797 1 86 178 PHE B N 1
ATOM 3986 C CA . PHE B 1 178 ? 28.297 -14.406 -7.133 1 86 178 PHE B CA 1
ATOM 3987 C C . PHE B 1 178 ? 27.438 -14.078 -5.922 1 86 178 PHE B C 1
ATOM 3989 O O . PHE B 1 178 ? 27.156 -12.906 -5.656 1 86 178 PHE B O 1
ATOM 3996 N N . THR B 1 179 ? 27.109 -15.047 -5.215 1 85.19 179 THR B N 1
ATOM 3997 C CA . THR B 1 179 ? 26.297 -14.867 -4.016 1 85.19 179 THR B CA 1
ATOM 3998 C C . THR B 1 179 ? 27.062 -14.094 -2.951 1 85.19 179 THR B C 1
ATOM 4000 O O . THR B 1 179 ? 26.5 -13.266 -2.242 1 85.19 179 THR B O 1
ATOM 4003 N N . LYS B 1 180 ? 28.312 -14.312 -2.859 1 87.25 180 LYS B N 1
ATOM 4004 C CA . LYS B 1 180 ? 29.156 -13.586 -1.899 1 87.25 180 LYS B CA 1
ATOM 4005 C C . LYS B 1 180 ? 29.234 -12.109 -2.256 1 87.25 180 LYS B C 1
ATOM 4007 O O . LYS B 1 180 ? 29.281 -11.25 -1.369 1 87.25 180 LYS B O 1
ATOM 4012 N N . ILE B 1 181 ? 29.344 -11.836 -3.467 1 90.44 181 ILE B N 1
ATOM 4013 C CA . ILE B 1 181 ? 29.375 -10.453 -3.922 1 90.44 181 ILE B CA 1
ATOM 4014 C C . ILE B 1 181 ? 28.062 -9.766 -3.541 1 90.44 181 ILE B C 1
ATOM 4016 O O . ILE B 1 181 ? 28.062 -8.617 -3.092 1 90.44 181 ILE B O 1
ATOM 4020 N N . GLY B 1 182 ? 27 -10.492 -3.723 1 90.12 182 GLY B N 1
ATOM 4021 C CA . GLY B 1 182 ? 25.719 -9.969 -3.299 1 90.12 182 GLY B CA 1
ATOM 4022 C C . GLY B 1 182 ? 25.641 -9.688 -1.81 1 90.12 182 GLY B C 1
ATOM 4023 O O . GLY B 1 182 ? 25.062 -8.68 -1.39 1 90.12 182 GLY B O 1
ATOM 4024 N N . GLN B 1 183 ? 26.234 -10.492 -1.09 1 91.31 183 GLN B N 1
ATOM 4025 C CA . GLN B 1 183 ? 26.297 -10.281 0.353 1 91.31 183 GLN B CA 1
ATOM 4026 C C . GLN B 1 183 ? 27.094 -9.031 0.695 1 91.31 183 GLN B C 1
ATOM 4028 O O . GLN B 1 183 ? 26.719 -8.266 1.586 1 91.31 183 GLN B O 1
ATOM 4033 N N . SER B 1 184 ? 28.125 -8.922 0.061 1 93.44 184 SER B N 1
ATOM 4034 C CA . SER B 1 184 ? 28.953 -7.742 0.283 1 93.44 184 SER B CA 1
ATOM 4035 C C . SER B 1 184 ? 28.203 -6.465 -0.068 1 93.44 184 SER B C 1
ATOM 4037 O O . SER B 1 184 ? 28.312 -5.457 0.636 1 93.44 184 SER B O 1
ATOM 4039 N N . TYR B 1 185 ? 27.484 -6.457 -1.129 1 95.31 185 TYR B N 1
ATOM 4040 C CA . TYR B 1 185 ? 26.641 -5.34 -1.523 1 95.31 185 TYR B CA 1
ATOM 4041 C C . TYR B 1 185 ? 25.703 -4.945 -0.39 1 95.31 185 TYR B C 1
ATOM 4043 O O . TYR B 1 185 ? 25.625 -3.771 -0.017 1 95.31 185 TYR B O 1
ATOM 4051 N N . THR B 1 186 ? 25.031 -5.918 0.154 1 94.88 186 THR B N 1
ATOM 4052 C CA . THR B 1 186 ? 24.047 -5.672 1.215 1 94.88 186 THR B CA 1
ATOM 4053 C C . THR B 1 186 ? 24.75 -5.168 2.477 1 94.88 186 THR B C 1
ATOM 4055 O O . THR B 1 186 ? 24.266 -4.25 3.135 1 94.88 186 THR B O 1
ATOM 4058 N N . ALA B 1 187 ? 25.875 -5.734 2.783 1 95.38 187 ALA B N 1
ATOM 4059 C CA . ALA B 1 187 ? 26.609 -5.34 3.982 1 95.38 187 ALA B CA 1
ATOM 4060 C C . ALA B 1 187 ? 27.062 -3.889 3.893 1 95.38 187 ALA B C 1
ATOM 4062 O O . ALA B 1 187 ? 26.938 -3.127 4.852 1 95.38 187 ALA B O 1
ATOM 4063 N N . ILE B 1 188 ? 27.578 -3.51 2.789 1 96.56 188 ILE B N 1
ATOM 4064 C CA . ILE B 1 188 ? 28.047 -2.145 2.588 1 96.56 188 ILE B CA 1
ATOM 4065 C C . ILE B 1 188 ? 26.875 -1.173 2.672 1 96.56 188 ILE B C 1
ATOM 4067 O O . ILE B 1 188 ? 26.984 -0.107 3.281 1 96.56 188 ILE B O 1
ATOM 4071 N N . SER B 1 189 ? 25.781 -1.525 2.039 1 96.38 189 SER B N 1
ATOM 4072 C CA . SER B 1 189 ? 24.594 -0.684 2.078 1 96.38 189 SER B CA 1
ATOM 4073 C C . SER B 1 189 ? 24.094 -0.499 3.508 1 96.38 189 SER B C 1
ATOM 4075 O O . SER B 1 189 ? 23.781 0.618 3.92 1 96.38 189 SER B O 1
ATOM 4077 N N . LEU B 1 190 ? 24.109 -1.559 4.227 1 95.5 190 LEU B N 1
ATOM 4078 C CA . LEU B 1 190 ? 23.656 -1.515 5.613 1 95.5 190 LEU B CA 1
ATOM 4079 C C . LEU B 1 190 ? 24.578 -0.638 6.457 1 95.5 190 LEU B C 1
ATOM 4081 O O . LEU B 1 190 ? 24.109 0.12 7.309 1 95.5 190 LEU B O 1
ATOM 4085 N N . CYS B 1 191 ? 25.797 -0.765 6.215 1 95.5 191 CYS B N 1
ATOM 4086 C CA . CYS B 1 191 ? 26.766 0.047 6.945 1 95.5 191 CYS B CA 1
ATOM 4087 C C . CYS B 1 191 ? 26.547 1.53 6.676 1 95.5 191 CYS B C 1
ATOM 4089 O O . CYS B 1 191 ? 26.547 2.342 7.602 1 95.5 191 CYS B O 1
ATOM 4091 N N . ALA B 1 192 ? 26.375 1.854 5.457 1 96.06 192 ALA B N 1
ATOM 4092 C CA . ALA B 1 192 ? 26.109 3.242 5.094 1 96.06 192 ALA B CA 1
ATOM 4093 C C . ALA B 1 192 ? 24.844 3.76 5.789 1 96.06 192 ALA B C 1
ATOM 4095 O O . ALA B 1 192 ? 24.844 4.867 6.332 1 96.06 192 ALA B O 1
ATOM 4096 N N . ASP B 1 193 ? 23.828 2.982 5.82 1 95.88 193 ASP B N 1
ATOM 4097 C CA . ASP B 1 193 ? 22.562 3.383 6.426 1 95.88 193 ASP B CA 1
ATOM 4098 C C . ASP B 1 193 ? 22.719 3.584 7.934 1 95.88 193 ASP B C 1
ATOM 4100 O O . ASP B 1 193 ? 22.188 4.551 8.492 1 95.88 193 ASP B O 1
ATOM 4104 N N . VAL B 1 194 ? 23.422 2.682 8.531 1 93.56 194 VAL B N 1
ATOM 4105 C CA . VAL B 1 194 ? 23.641 2.779 9.969 1 93.56 194 VAL B CA 1
ATOM 4106 C C . VAL B 1 194 ? 24.484 4.016 10.281 1 93.56 194 VAL B C 1
ATOM 4108 O O . VAL B 1 194 ? 24.203 4.738 11.242 1 93.56 194 VAL B O 1
ATOM 4111 N N . PHE B 1 195 ? 25.391 4.242 9.469 1 93.94 195 PHE B N 1
ATOM 4112 C CA . PHE B 1 195 ? 26.219 5.422 9.641 1 93.94 195 PHE B CA 1
ATOM 4113 C C . PHE B 1 195 ? 25.406 6.699 9.477 1 93.94 195 PHE B C 1
ATOM 4115 O O . PHE B 1 195 ? 25.562 7.645 10.25 1 93.94 195 PHE B O 1
ATOM 4122 N N . ILE B 1 196 ? 24.562 6.754 8.547 1 94.56 196 ILE B N 1
ATOM 4123 C CA . ILE B 1 196 ? 23.719 7.914 8.297 1 94.56 196 ILE B CA 1
ATOM 4124 C C . ILE B 1 196 ? 22.797 8.148 9.484 1 94.56 196 ILE B C 1
ATOM 4126 O O . ILE B 1 196 ? 22.75 9.25 10.039 1 94.56 196 ILE B O 1
ATOM 4130 N N . THR B 1 197 ? 22.109 7.133 9.867 1 93.19 197 THR B N 1
ATOM 4131 C CA . THR B 1 197 ? 21.156 7.254 10.953 1 93.19 197 THR B CA 1
ATOM 4132 C C . THR B 1 197 ? 21.859 7.605 12.258 1 93.19 197 THR B C 1
ATOM 4134 O O . THR B 1 197 ? 21.391 8.453 13.023 1 93.19 197 THR B O 1
ATOM 4137 N N . GLY B 1 198 ? 22.984 6.957 12.469 1 90.69 198 GLY B N 1
ATOM 4138 C CA . GLY B 1 198 ? 23.766 7.254 13.664 1 90.69 198 GLY B CA 1
ATOM 4139 C C . GLY B 1 198 ? 24.266 8.68 13.703 1 90.69 198 GLY B C 1
ATOM 4140 O O . GLY B 1 198 ? 24.172 9.352 14.727 1 90.69 198 GLY B O 1
ATOM 4141 N N . SER B 1 199 ? 24.766 9.172 12.656 1 90 199 SER B N 1
ATOM 4142 C CA . SER B 1 199 ? 25.281 10.539 12.57 1 90 199 SER B CA 1
ATOM 4143 C C . SER B 1 199 ? 24.172 11.562 12.766 1 90 199 SER B C 1
ATOM 4145 O O . SER B 1 199 ? 24.344 12.555 13.484 1 90 199 SER B O 1
ATOM 4147 N N . LEU B 1 200 ? 23.062 11.289 12.164 1 87.56 200 LEU B N 1
ATOM 4148 C CA . LEU B 1 200 ? 21.938 12.195 12.297 1 87.56 200 LEU B CA 1
ATOM 4149 C C . LEU B 1 200 ? 21.438 12.234 13.742 1 87.56 200 LEU B C 1
ATOM 4151 O O . LEU B 1 200 ? 21.141 13.312 14.273 1 87.56 200 LEU B O 1
ATOM 4155 N N . THR B 1 201 ? 21.375 11.047 14.32 1 88.38 201 THR B N 1
ATOM 4156 C CA . THR B 1 201 ? 20.875 10.945 15.688 1 88.38 201 THR B CA 1
ATOM 4157 C C . THR B 1 201 ? 21.812 11.664 16.656 1 88.38 201 THR B C 1
ATOM 4159 O O . THR B 1 201 ? 21.359 12.461 17.484 1 88.38 201 THR B O 1
ATOM 4162 N N . VAL B 1 202 ? 23.062 11.508 16.516 1 85.44 202 VAL B N 1
ATOM 4163 C CA . VAL B 1 202 ? 24.047 12.102 17.406 1 85.44 202 VAL B CA 1
ATOM 4164 C C . VAL B 1 202 ? 24.062 13.617 17.234 1 85.44 202 VAL B C 1
ATOM 4166 O O . VAL B 1 202 ? 24.109 14.367 18.203 1 85.44 202 VAL B O 1
ATOM 4169 N N . THR B 1 203 ? 23.969 14.055 16.016 1 84.12 203 THR B N 1
ATOM 4170 C CA . THR B 1 203 ? 24.016 15.484 15.727 1 84.12 203 THR B CA 1
ATOM 4171 C C . THR B 1 203 ? 22.766 16.188 16.25 1 84.12 203 THR B C 1
ATOM 4173 O O . THR B 1 203 ? 22.844 17.266 16.844 1 84.12 203 THR B O 1
ATOM 4176 N N . LEU B 1 204 ? 21.672 15.602 16.031 1 83.62 204 LEU B N 1
ATOM 4177 C CA . LEU B 1 204 ? 20.422 16.203 16.469 1 83.62 204 LEU B CA 1
ATOM 4178 C C . LEU B 1 204 ? 20.328 16.234 17.984 1 83.62 204 LEU B C 1
ATOM 4180 O O . LEU B 1 204 ? 19.812 17.188 18.578 1 83.62 204 LEU B O 1
ATOM 4184 N N . LEU B 1 205 ? 20.859 15.188 18.625 1 86.06 205 LEU B N 1
ATOM 4185 C CA . LEU B 1 205 ? 20.859 15.148 20.078 1 86.06 205 LEU B CA 1
ATOM 4186 C C . LEU B 1 205 ? 21.766 16.234 20.656 1 86.06 205 LEU B C 1
ATOM 4188 O O . LEU B 1 205 ? 21.5 16.766 21.734 1 86.06 205 LEU B O 1
ATOM 4192 N N . SER B 1 206 ? 22.734 16.625 19.969 1 84.12 206 SER B N 1
ATOM 4193 C CA . SER B 1 206 ? 23.672 17.656 20.422 1 84.12 206 SER B CA 1
ATOM 4194 C C . SER B 1 206 ? 23.078 19.062 20.25 1 84.12 206 SER B C 1
ATOM 4196 O O . SER B 1 206 ? 23.531 20.016 20.875 1 84.12 206 SER B O 1
ATOM 4198 N N . LYS B 1 207 ? 22.031 19.234 19.484 1 79.69 207 LYS B N 1
ATOM 4199 C CA . LYS B 1 207 ? 21.438 20.531 19.219 1 79.69 207 LYS B CA 1
ATOM 4200 C C . LYS B 1 207 ? 20.25 20.797 20.141 1 79.69 207 LYS B C 1
ATOM 4202 O O . LYS B 1 207 ? 19.531 21.797 19.984 1 79.69 207 LYS B O 1
ATOM 4207 N N . ARG B 1 208 ? 20.078 19.938 21.047 1 81.44 208 ARG B N 1
ATOM 4208 C CA . ARG B 1 208 ? 19.031 20.156 22.016 1 81.44 208 ARG B CA 1
ATOM 4209 C C . ARG B 1 208 ? 19.312 21.375 22.875 1 81.44 208 ARG B C 1
ATOM 4211 O O . ARG B 1 208 ? 20.453 21.594 23.297 1 81.44 208 ARG B O 1
ATOM 4218 N N . THR B 1 209 ? 18.422 22.375 22.938 1 78.5 209 THR B N 1
ATOM 4219 C CA . THR B 1 209 ? 18.578 23.656 23.594 1 78.5 209 THR B CA 1
ATOM 4220 C C . THR B 1 209 ? 18.078 23.594 25.031 1 78.5 209 THR B C 1
ATOM 4222 O O . THR B 1 209 ? 18.422 24.438 25.859 1 78.5 209 THR B O 1
ATOM 4225 N N . GLY B 1 210 ? 17.328 22.562 25.391 1 74.56 210 GLY B N 1
ATOM 4226 C CA . GLY B 1 210 ? 16.734 22.516 26.719 1 74.56 210 GLY B CA 1
ATOM 4227 C C . GLY B 1 210 ? 15.32 23.047 26.766 1 74.56 210 GLY B C 1
ATOM 4228 O O . GLY B 1 210 ? 14.602 22.844 27.734 1 74.56 210 GLY B O 1
ATOM 4229 N N . PHE B 1 211 ? 14.898 23.797 25.562 1 73.5 211 PHE B N 1
ATOM 4230 C CA . PHE B 1 211 ? 13.516 24.234 25.469 1 73.5 211 PHE B CA 1
ATOM 4231 C C . PHE B 1 211 ? 12.602 23.078 25.078 1 73.5 211 PHE B C 1
ATOM 4233 O O . PHE B 1 211 ? 12.859 22.391 24.094 1 73.5 211 PHE B O 1
ATOM 4240 N N . LYS B 1 212 ? 11.656 22.984 25.812 1 76.75 212 LYS B N 1
ATOM 4241 C CA . LYS B 1 212 ? 10.773 21.812 25.688 1 76.75 212 LYS B CA 1
ATOM 4242 C C . LYS B 1 212 ? 10.203 21.719 24.281 1 76.75 212 LYS B C 1
ATOM 4244 O O . LYS B 1 212 ? 10.156 20.625 23.703 1 76.75 212 LYS B O 1
ATOM 4249 N N . THR B 1 213 ? 9.789 22.859 23.703 1 76.44 213 THR B N 1
ATOM 4250 C CA . THR B 1 213 ? 9.156 22.844 22.391 1 76.44 213 THR B CA 1
ATOM 4251 C C . THR B 1 213 ? 10.156 22.438 21.312 1 76.44 213 THR B C 1
ATOM 4253 O O . THR B 1 213 ? 9.859 21.562 20.484 1 76.44 213 THR B O 1
ATOM 4256 N N . THR B 1 214 ? 11.328 23.078 21.438 1 76.81 214 THR B N 1
ATOM 4257 C CA . THR B 1 214 ? 12.352 22.766 20.438 1 76.81 214 THR B CA 1
ATOM 4258 C C . THR B 1 214 ? 12.883 21.359 20.625 1 76.81 214 THR B C 1
ATOM 4260 O O . THR B 1 214 ? 13.117 20.641 19.656 1 76.81 214 THR B O 1
ATOM 4263 N N . ASP B 1 215 ? 13.016 20.969 21.844 1 84.94 215 ASP B N 1
ATOM 4264 C CA . ASP B 1 215 ? 13.516 19.625 22.141 1 84.94 215 ASP B CA 1
ATOM 4265 C C . ASP B 1 215 ? 12.516 18.562 21.703 1 84.94 215 ASP B C 1
ATOM 4267 O O . ASP B 1 215 ? 12.906 17.484 21.25 1 84.94 215 ASP B O 1
ATOM 4271 N N . ASN B 1 216 ? 11.297 18.906 21.797 1 80.75 216 ASN B N 1
ATOM 4272 C CA . ASN B 1 216 ? 10.273 17.969 21.344 1 80.75 216 ASN B CA 1
ATOM 4273 C C . ASN B 1 216 ? 10.305 17.781 19.828 1 80.75 216 ASN B C 1
ATOM 4275 O O . ASN B 1 216 ? 10.102 16.672 19.328 1 80.75 216 ASN B O 1
ATOM 4279 N N . ILE B 1 217 ? 10.523 18.859 19.234 1 79.12 217 ILE B N 1
ATOM 4280 C CA . ILE B 1 217 ? 10.602 18.812 17.781 1 79.12 217 ILE B CA 1
ATOM 4281 C C . ILE B 1 217 ? 11.812 17.984 17.375 1 79.12 217 ILE B C 1
ATOM 4283 O O . ILE B 1 217 ? 11.719 17.141 16.469 1 79.12 217 ILE B O 1
ATOM 4287 N N . VAL B 1 218 ? 12.922 18.188 18.016 1 81.75 218 VAL B N 1
ATOM 4288 C CA . VAL B 1 218 ? 14.156 17.469 17.719 1 81.75 218 VAL B CA 1
ATOM 4289 C C . VAL B 1 218 ? 13.969 15.977 17.984 1 81.75 218 VAL B C 1
ATOM 4291 O O . VAL B 1 218 ? 14.359 15.141 17.172 1 81.75 218 VAL B O 1
ATOM 4294 N N . LEU B 1 219 ? 13.336 15.648 19.016 1 83.69 219 LEU B N 1
ATOM 4295 C CA . LEU B 1 219 ? 13.094 14.258 19.375 1 83.69 219 LEU B CA 1
ATOM 4296 C C . LEU B 1 219 ? 12.172 13.586 18.359 1 83.69 219 LEU B C 1
ATOM 4298 O O . LEU B 1 219 ? 12.352 12.414 18.016 1 83.69 219 LEU B O 1
ATOM 4302 N N . ARG B 1 220 ? 11.312 14.344 17.938 1 81 220 ARG B N 1
ATOM 4303 C CA . ARG B 1 220 ? 10.398 13.797 16.938 1 81 220 ARG B CA 1
ATOM 4304 C C . ARG B 1 220 ? 11.141 13.477 15.641 1 81 220 ARG B C 1
ATOM 4306 O O . ARG B 1 220 ? 10.891 12.445 15.016 1 81 220 ARG B O 1
ATOM 4313 N N . ILE B 1 221 ? 11.984 14.289 15.336 1 79.5 221 ILE B N 1
ATOM 4314 C CA . ILE B 1 221 ? 12.758 14.078 14.117 1 79.5 221 ILE B CA 1
ATOM 4315 C C . ILE B 1 221 ? 13.68 12.875 14.289 1 79.5 221 ILE B C 1
ATOM 4317 O O . ILE B 1 221 ? 13.82 12.055 13.375 1 79.5 221 ILE B O 1
ATOM 4321 N N . ILE B 1 222 ? 14.266 12.758 15.43 1 84.31 222 ILE B N 1
ATOM 4322 C CA . ILE B 1 222 ? 15.148 11.641 15.727 1 84.31 222 ILE B CA 1
ATOM 4323 C C . ILE B 1 222 ? 14.367 10.328 15.68 1 84.31 222 ILE B C 1
ATOM 4325 O O . ILE B 1 222 ? 14.789 9.367 15.039 1 84.31 222 ILE B O 1
ATOM 4329 N N . LEU B 1 223 ? 13.266 10.32 16.234 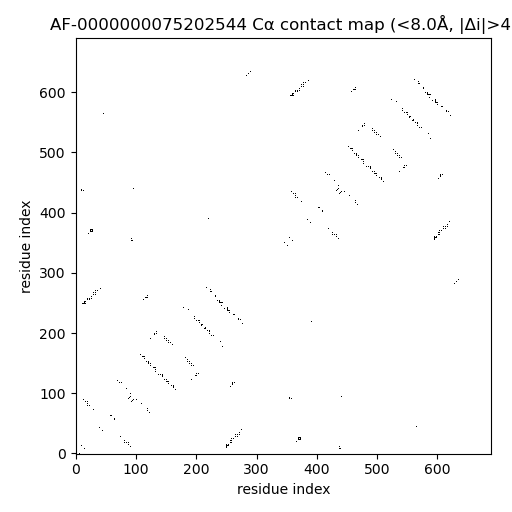1 84.56 223 LEU B N 1
ATOM 4330 C CA . LEU B 1 223 ? 12.453 9.109 16.312 1 84.56 223 LEU B CA 1
ATOM 4331 C C . LEU B 1 223 ? 11.953 8.711 14.922 1 84.56 223 LEU B C 1
ATOM 4333 O O . LEU B 1 223 ? 11.945 7.527 14.578 1 84.56 223 LEU B O 1
ATOM 4337 N N . THR B 1 224 ? 11.555 9.695 14.211 1 83.62 224 THR B N 1
ATOM 4338 C CA . THR B 1 224 ? 11.109 9.406 12.852 1 83.62 224 THR B CA 1
ATOM 4339 C C . THR B 1 224 ? 12.25 8.836 12.016 1 83.62 224 THR B C 1
ATOM 4341 O O . THR B 1 224 ? 12.047 7.918 11.219 1 83.62 224 THR B O 1
ATOM 4344 N N . SER B 1 225 ? 13.438 9.359 12.195 1 84.06 225 SER B N 1
ATOM 4345 C CA . SER B 1 225 ? 14.602 8.867 11.469 1 84.06 225 SER B CA 1
ATOM 4346 C C . SER B 1 225 ? 14.914 7.422 11.828 1 84.06 225 SER B C 1
ATOM 4348 O O . SER B 1 225 ? 15.195 6.605 10.945 1 84.06 225 SER B O 1
ATOM 4350 N N . ILE B 1 226 ? 14.828 7.133 13.023 1 86.81 226 ILE B N 1
ATOM 4351 C CA . ILE B 1 226 ? 15.109 5.781 13.492 1 86.81 226 ILE B CA 1
ATOM 4352 C C . ILE B 1 226 ? 14 4.836 13.023 1 86.81 226 ILE B C 1
ATOM 4354 O O . ILE B 1 226 ? 14.281 3.738 12.539 1 86.81 226 ILE B O 1
ATOM 4358 N N . GLU B 1 227 ? 12.805 5.27 13.125 1 86.31 227 GLU B N 1
ATOM 4359 C CA . GLU B 1 227 ? 11.656 4.449 12.75 1 86.31 227 GLU B CA 1
ATOM 4360 C C . GLU B 1 227 ? 11.688 4.105 11.266 1 86.31 227 GLU B C 1
ATOM 4362 O O . GLU B 1 227 ? 11.32 2.994 10.867 1 86.31 227 GLU B O 1
ATOM 4367 N N . THR B 1 228 ? 12.062 5 10.477 1 86.94 228 THR B N 1
ATOM 4368 C CA . THR B 1 228 ? 12.07 4.75 9.039 1 86.94 228 THR B CA 1
ATOM 4369 C C . THR B 1 228 ? 13.297 3.938 8.633 1 86.94 228 THR B C 1
ATOM 4371 O O . THR B 1 228 ? 13.305 3.316 7.566 1 86.94 228 THR B O 1
ATOM 4374 N N . ALA B 1 229 ? 14.367 3.955 9.477 1 90.44 229 ALA B N 1
ATOM 4375 C CA . ALA B 1 229 ? 15.578 3.199 9.18 1 90.44 229 ALA B CA 1
ATOM 4376 C C . ALA B 1 229 ? 15.43 1.739 9.602 1 90.44 229 ALA B C 1
ATOM 4378 O O . ALA B 1 229 ? 16.125 0.865 9.086 1 90.44 229 ALA B O 1
ATOM 4379 N N . ILE B 1 230 ? 14.562 1.451 10.445 1 91.88 230 ILE B N 1
ATOM 4380 C CA . ILE B 1 230 ? 14.43 0.125 11.039 1 91.88 230 ILE B CA 1
ATOM 4381 C C . ILE B 1 230 ? 14.023 -0.883 9.969 1 91.88 230 ILE B C 1
ATOM 4383 O O . ILE B 1 230 ? 14.664 -1.926 9.812 1 91.88 230 ILE B O 1
ATOM 4387 N N . PRO B 1 231 ? 12.984 -0.567 9.18 1 94.44 231 PRO B N 1
ATOM 4388 C CA . PRO B 1 231 ? 12.602 -1.569 8.18 1 94.44 231 PRO B CA 1
ATOM 4389 C C . PRO B 1 231 ? 13.734 -1.896 7.211 1 94.44 231 PRO B C 1
ATOM 4391 O O . PRO B 1 231 ? 13.961 -3.066 6.895 1 94.44 231 PRO B O 1
ATOM 4394 N N . VAL B 1 232 ? 14.477 -0.943 6.766 1 95.19 232 VAL B N 1
ATOM 4395 C CA . VAL B 1 232 ? 15.578 -1.169 5.832 1 95.19 232 VAL B CA 1
ATOM 4396 C C . VAL B 1 232 ? 16.641 -2.041 6.488 1 95.19 232 VAL B C 1
ATOM 4398 O O . VAL B 1 232 ? 17.188 -2.955 5.863 1 95.19 232 VAL B O 1
ATOM 4401 N N . THR B 1 233 ? 16.891 -1.779 7.699 1 95.25 233 THR B N 1
ATOM 4402 C CA . THR B 1 233 ? 17.891 -2.527 8.445 1 95.25 233 THR B CA 1
ATOM 4403 C C . THR B 1 233 ? 17.438 -3.969 8.664 1 95.25 233 THR B C 1
ATOM 4405 O O . THR B 1 233 ? 18.219 -4.906 8.477 1 95.25 233 THR B O 1
ATOM 4408 N N . VAL B 1 234 ? 16.25 -4.133 9.047 1 95.56 234 VAL B N 1
ATOM 4409 C CA . VAL B 1 234 ? 15.703 -5.465 9.305 1 95.56 234 VAL B CA 1
ATOM 4410 C C . VAL B 1 234 ? 15.734 -6.293 8.023 1 95.56 234 VAL B C 1
ATOM 4412 O O . VAL B 1 234 ? 16.141 -7.457 8.039 1 95.56 234 VAL B O 1
ATOM 4415 N N . PHE B 1 235 ? 15.297 -5.723 6.922 1 96.5 235 PHE B N 1
ATOM 4416 C CA . PHE B 1 235 ? 15.297 -6.441 5.652 1 96.5 235 PHE B CA 1
ATOM 4417 C C . PHE B 1 235 ? 16.719 -6.707 5.188 1 96.5 235 PHE B C 1
ATOM 4419 O O . PHE B 1 235 ? 17 -7.754 4.598 1 96.5 235 PHE B O 1
ATOM 4426 N N . GLY B 1 236 ? 17.656 -5.766 5.43 1 95 236 GLY B N 1
ATOM 4427 C CA . GLY B 1 236 ? 19.047 -5.992 5.102 1 95 236 GLY B CA 1
ATOM 4428 C C . GLY B 1 236 ? 19.672 -7.133 5.891 1 95 236 GLY B C 1
ATOM 4429 O O . GLY B 1 236 ? 20.328 -8.008 5.316 1 95 236 GLY B O 1
ATOM 4430 N N . ILE B 1 237 ? 19.438 -7.137 7.156 1 94.88 237 ILE B N 1
ATOM 4431 C CA . ILE B 1 237 ? 19.938 -8.203 8.008 1 94.88 237 ILE B CA 1
ATOM 4432 C C . ILE B 1 237 ? 19.297 -9.531 7.625 1 94.88 237 ILE B C 1
ATOM 4434 O O . ILE B 1 237 ? 19.969 -10.562 7.562 1 94.88 237 ILE B O 1
ATOM 4438 N N . GLY B 1 238 ? 17.984 -9.461 7.457 1 93.75 238 GLY B N 1
ATOM 4439 C CA . GLY B 1 238 ? 17.281 -10.664 7.012 1 93.75 238 GLY B CA 1
ATOM 4440 C C . GLY B 1 238 ? 17.859 -11.25 5.742 1 93.75 238 GLY B C 1
ATOM 4441 O O . GLY B 1 238 ? 18.031 -12.469 5.629 1 93.75 238 GLY B O 1
ATOM 4442 N N . HIS B 1 239 ? 18.141 -10.391 4.797 1 93.56 239 HIS B N 1
ATOM 4443 C CA . HIS B 1 239 ? 18.75 -10.836 3.549 1 93.56 239 HIS B CA 1
ATOM 4444 C C . HIS B 1 239 ? 20.109 -11.484 3.799 1 93.56 239 HIS B C 1
ATOM 4446 O O . HIS B 1 239 ? 20.406 -12.555 3.264 1 93.56 239 HIS B O 1
ATOM 4452 N N . LEU B 1 240 ? 20.969 -10.914 4.617 1 92.31 240 LEU B N 1
ATOM 4453 C CA . LEU B 1 240 ? 22.297 -11.438 4.91 1 92.31 240 LEU B CA 1
ATOM 4454 C C . LEU B 1 240 ? 22.203 -12.789 5.609 1 92.31 240 LEU B C 1
ATOM 4456 O O . LEU B 1 240 ? 22.938 -13.727 5.262 1 92.31 240 LEU B O 1
ATOM 4460 N N . VAL B 1 241 ? 21.297 -12.891 6.508 1 90.81 241 VAL B N 1
ATOM 4461 C CA . VAL B 1 241 ? 21.125 -14.133 7.246 1 90.81 241 VAL B CA 1
ATOM 4462 C C . VAL B 1 241 ? 20.594 -15.219 6.309 1 90.81 241 VAL B C 1
ATOM 4464 O O . VAL B 1 241 ? 21.047 -16.359 6.344 1 90.81 241 VAL B O 1
ATOM 4467 N N . ALA B 1 242 ? 19.688 -14.844 5.465 1 89.31 242 ALA B N 1
ATOM 4468 C CA . ALA B 1 242 ? 19.094 -15.805 4.543 1 89.31 242 ALA B CA 1
ATOM 4469 C C . ALA B 1 242 ? 20.125 -16.328 3.547 1 89.31 242 ALA B C 1
ATOM 4471 O O . ALA B 1 242 ? 20.141 -17.531 3.238 1 89.31 242 ALA B O 1
ATOM 4472 N N . VAL B 1 243 ? 20.906 -15.5 3.072 1 85.19 243 VAL B N 1
ATOM 4473 C CA . VAL B 1 243 ? 21.906 -15.898 2.086 1 85.19 243 VAL B CA 1
ATOM 4474 C C . VAL B 1 243 ? 22.984 -16.75 2.756 1 85.19 243 VAL B C 1
ATOM 4476 O O . VAL B 1 243 ? 23.5 -17.688 2.158 1 85.19 243 VAL B O 1
ATOM 4479 N N . ASN B 1 244 ? 23.344 -16.484 3.965 1 83.25 244 ASN B N 1
ATOM 4480 C CA . ASN B 1 244 ? 24.422 -17.188 4.66 1 83.25 244 ASN B CA 1
ATOM 4481 C C . ASN B 1 244 ? 23.969 -18.562 5.156 1 83.25 244 ASN B C 1
ATOM 4483 O O . ASN B 1 244 ? 24.797 -19.453 5.367 1 83.25 244 ASN B O 1
ATOM 4487 N N . THR B 1 245 ? 22.797 -18.688 5.609 1 74.94 245 THR B N 1
ATOM 4488 C CA . THR B 1 245 ? 22.328 -19.969 6.098 1 74.94 245 THR B CA 1
ATOM 4489 C C . THR B 1 245 ? 22.156 -20.953 4.945 1 74.94 245 THR B C 1
ATOM 4491 O O . THR B 1 245 ? 21.922 -22.141 5.164 1 74.94 245 THR B O 1
ATOM 4494 N N . GLY B 1 246 ? 22.922 -20.672 3.889 1 60.84 246 GLY B N 1
ATOM 4495 C CA . GLY B 1 246 ? 23.219 -21.641 2.848 1 60.84 246 GLY B CA 1
ATOM 4496 C C . GLY B 1 246 ? 21.984 -22.125 2.107 1 60.84 246 GLY B C 1
ATOM 4497 O O . GLY B 1 246 ? 22.062 -23.062 1.309 1 60.84 246 GLY B O 1
ATOM 4498 N N . SER B 1 247 ? 20.906 -21.922 2.674 1 52.25 247 SER B N 1
ATOM 4499 C CA . SER B 1 247 ? 19.859 -22.734 2.037 1 52.25 247 SER B CA 1
ATOM 4500 C C . SER B 1 247 ? 19.578 -22.234 0.625 1 52.25 247 SER B C 1
ATOM 4502 O O . SER B 1 247 ? 19.641 -21.031 0.358 1 52.25 247 SER B O 1
ATOM 4504 N N . THR B 1 248 ? 20.234 -22.953 -0.366 1 54.06 248 THR B N 1
ATOM 4505 C CA . THR B 1 248 ? 19.672 -22.906 -1.708 1 54.06 248 THR B CA 1
ATOM 4506 C C . THR B 1 248 ? 18.25 -22.344 -1.675 1 54.06 248 THR B C 1
ATOM 4508 O O . THR B 1 248 ? 17.531 -22.391 -2.676 1 54.06 248 THR B O 1
ATOM 4511 N N . SER B 1 249 ? 17.969 -21.906 -0.499 1 60.56 249 SER B N 1
ATOM 4512 C CA . SER B 1 249 ? 16.547 -21.594 -0.317 1 60.56 249 SER B CA 1
ATOM 4513 C C . SER B 1 249 ? 16.25 -20.172 -0.737 1 60.56 249 SER B C 1
ATOM 4515 O O . SER B 1 249 ? 17.094 -19.281 -0.629 1 60.56 249 SER B O 1
ATOM 4517 N N . GLY B 1 250 ? 15.758 -19.891 -1.917 1 76.62 250 GLY B N 1
ATOM 4518 C CA . GLY B 1 250 ? 15.188 -18.703 -2.516 1 76.62 250 GLY B CA 1
ATOM 4519 C C . GLY B 1 250 ? 14.586 -17.75 -1.497 1 76.62 250 GLY B C 1
ATOM 4520 O O . GLY B 1 250 ? 13.875 -16.812 -1.861 1 76.62 250 GLY B O 1
ATOM 4521 N N . ILE B 1 251 ? 15.047 -17.984 -0.077 1 81.94 251 ILE B N 1
ATOM 4522 C CA . ILE B 1 251 ? 14.406 -17.203 0.971 1 81.94 251 ILE B CA 1
ATOM 4523 C C . ILE B 1 251 ? 14.906 -15.766 0.917 1 81.94 251 ILE B C 1
ATOM 4525 O O . ILE B 1 251 ? 14.195 -14.836 1.312 1 81.94 251 ILE B O 1
ATOM 4529 N N . ALA B 1 252 ? 16.078 -15.562 0.467 1 88.12 252 ALA B N 1
ATOM 4530 C CA . ALA B 1 252 ? 16.688 -14.234 0.368 1 88.12 252 ALA B CA 1
ATOM 4531 C C . ALA B 1 252 ? 15.836 -13.312 -0.505 1 88.12 252 ALA B C 1
ATOM 4533 O O . ALA B 1 252 ? 15.828 -12.102 -0.307 1 88.12 252 ALA B O 1
ATOM 4534 N N . GLU B 1 253 ? 15.062 -13.852 -1.396 1 89.25 253 GLU B N 1
ATOM 4535 C CA . GLU B 1 253 ? 14.273 -13.07 -2.34 1 89.25 253 GLU B CA 1
ATOM 4536 C C . GLU B 1 253 ? 13.141 -12.336 -1.633 1 89.25 253 GLU B C 1
ATOM 4538 O O . GLU B 1 253 ? 12.719 -11.266 -2.068 1 89.25 253 GLU B O 1
ATOM 4543 N N . LEU B 1 254 ? 12.727 -12.891 -0.572 1 92.12 254 LEU B N 1
ATOM 4544 C CA . LEU B 1 254 ? 11.664 -12.289 0.22 1 92.12 254 LEU B CA 1
ATOM 4545 C C . LEU B 1 254 ? 12.094 -10.93 0.771 1 92.12 254 LEU B C 1
ATOM 4547 O O . LEU B 1 254 ? 11.289 -10 0.858 1 92.12 254 LEU B O 1
ATOM 4551 N N . PHE B 1 255 ? 13.328 -10.812 1.03 1 93.81 255 PHE B N 1
ATOM 4552 C CA . PHE B 1 255 ? 13.844 -9.617 1.688 1 93.81 255 PHE B CA 1
ATOM 4553 C C . PHE B 1 255 ? 14.367 -8.617 0.665 1 93.81 255 PHE B C 1
ATOM 4555 O O . PHE B 1 255 ? 14.32 -7.41 0.887 1 93.81 255 PHE B O 1
ATOM 4562 N N . VAL B 1 256 ? 14.828 -9.094 -0.385 1 94.44 256 VAL B N 1
ATOM 4563 C CA . VAL B 1 256 ? 15.578 -8.227 -1.284 1 94.44 256 VAL B CA 1
ATOM 4564 C C . VAL B 1 256 ? 14.617 -7.531 -2.25 1 94.44 256 VAL B C 1
ATOM 4566 O O . VAL B 1 256 ? 14.836 -6.379 -2.633 1 94.44 256 VAL B O 1
ATOM 4569 N N . ILE B 1 257 ? 13.523 -8.117 -2.641 1 96.44 257 ILE B N 1
ATOM 4570 C CA . ILE B 1 257 ? 12.625 -7.613 -3.672 1 96.44 257 ILE B CA 1
ATOM 4571 C C . ILE B 1 257 ? 11.992 -6.305 -3.205 1 96.44 257 ILE B C 1
ATOM 4573 O O . ILE B 1 257 ? 11.953 -5.324 -3.955 1 96.44 257 ILE B O 1
ATOM 4577 N N . PRO B 1 258 ? 11.625 -6.199 -1.977 1 97.44 258 PRO B N 1
ATOM 4578 C CA . PRO B 1 258 ? 10.93 -4.969 -1.584 1 97.44 258 PRO B CA 1
ATOM 4579 C C . PRO B 1 258 ? 11.891 -3.891 -1.075 1 97.44 258 PRO B C 1
ATOM 4581 O O . PRO B 1 258 ? 11.453 -2.789 -0.726 1 97.44 258 PRO B O 1
ATOM 4584 N N . VAL B 1 259 ? 13.156 -4.035 -1.047 1 97.12 259 VAL B N 1
ATOM 4585 C CA . VAL B 1 259 ? 14.109 -3.191 -0.342 1 97.12 259 VAL B CA 1
ATOM 4586 C C . VAL B 1 259 ? 14.094 -1.785 -0.939 1 97.12 259 VAL B C 1
ATOM 4588 O O . VAL B 1 259 ? 14.172 -0.793 -0.21 1 97.12 259 VAL B O 1
ATOM 4591 N N . ALA B 1 260 ? 14.008 -1.645 -2.238 1 97.56 260 ALA B N 1
ATOM 4592 C CA . ALA B 1 260 ? 14.016 -0.331 -2.875 1 97.56 260 ALA B CA 1
ATOM 4593 C C . ALA B 1 260 ? 12.875 0.536 -2.365 1 97.56 260 ALA B C 1
ATOM 4595 O O . ALA B 1 260 ? 13.031 1.745 -2.184 1 97.56 260 ALA B O 1
ATOM 4596 N N . ARG B 1 261 ? 11.734 -0.071 -2.1 1 97.62 261 ARG B N 1
ATOM 4597 C CA . ARG B 1 261 ? 10.562 0.659 -1.618 1 97.62 261 ARG B CA 1
ATOM 4598 C C . ARG B 1 261 ? 10.789 1.184 -0.204 1 97.62 261 ARG B C 1
ATOM 4600 O O . ARG B 1 261 ? 10.25 2.229 0.169 1 97.62 261 ARG B O 1
ATOM 4607 N N . LEU B 1 262 ? 11.562 0.432 0.54 1 97.5 262 LEU B N 1
ATOM 4608 C CA . LEU B 1 262 ? 11.859 0.861 1.901 1 97.5 262 LEU B CA 1
ATOM 4609 C C . LEU B 1 262 ? 12.711 2.129 1.898 1 97.5 262 LEU B C 1
ATOM 4611 O O . LEU B 1 262 ? 12.508 3.02 2.727 1 97.5 262 LEU B O 1
ATOM 4615 N N . TYR B 1 263 ? 13.609 2.266 0.969 1 97.62 263 TYR B N 1
ATOM 4616 C CA . TYR B 1 263 ? 14.406 3.482 0.834 1 97.62 263 TYR B CA 1
ATOM 4617 C C . TYR B 1 263 ? 13.531 4.664 0.438 1 97.62 263 TYR B C 1
ATOM 4619 O O . TYR B 1 263 ? 13.664 5.758 0.989 1 97.62 263 TYR B O 1
ATOM 4627 N N . THR B 1 264 ? 12.672 4.41 -0.497 1 97.19 264 THR B N 1
ATOM 4628 C CA . THR B 1 264 ? 11.758 5.465 -0.932 1 97.19 264 THR B CA 1
ATOM 4629 C C . THR B 1 264 ? 10.867 5.918 0.221 1 97.19 264 THR B C 1
ATOM 4631 O O . THR B 1 264 ? 10.664 7.117 0.416 1 97.19 264 THR B O 1
ATOM 4634 N N . ASN B 1 265 ? 10.414 4.969 0.932 1 96 265 ASN B N 1
ATOM 4635 C CA . ASN B 1 265 ? 9.578 5.293 2.084 1 96 265 ASN B CA 1
ATOM 4636 C C . ASN B 1 265 ? 10.336 6.121 3.113 1 96 265 ASN B C 1
ATOM 4638 O O . ASN B 1 265 ? 9.797 7.078 3.672 1 96 265 ASN B O 1
ATOM 4642 N N . THR B 1 266 ? 11.539 5.707 3.379 1 94.56 266 THR B N 1
ATOM 4643 C CA . THR B 1 266 ? 12.367 6.449 4.316 1 94.56 266 THR B CA 1
ATOM 4644 C C . THR B 1 266 ? 12.523 7.898 3.869 1 94.56 266 THR B C 1
ATOM 4646 O O . THR B 1 266 ? 12.383 8.82 4.676 1 94.56 266 THR B O 1
ATOM 4649 N N . LEU B 1 267 ? 12.766 8.102 2.664 1 93.88 267 LEU B N 1
ATOM 4650 C CA . LEU B 1 267 ? 12.93 9.445 2.109 1 93.88 267 LEU B CA 1
ATOM 4651 C C . LEU B 1 267 ? 11.648 10.25 2.24 1 93.88 267 LEU B C 1
ATOM 4653 O O . LEU B 1 267 ? 11.664 11.375 2.752 1 93.88 267 LEU B O 1
ATOM 4657 N N . LEU B 1 268 ? 10.555 9.648 1.859 1 93.44 268 LEU B N 1
ATOM 4658 C CA . LEU B 1 268 ? 9.281 10.367 1.81 1 93.44 268 LEU B CA 1
ATOM 4659 C C . LEU B 1 268 ? 8.781 10.672 3.215 1 93.44 268 LEU B C 1
ATOM 4661 O O . LEU B 1 268 ? 8.273 11.766 3.471 1 93.44 268 LEU B O 1
ATOM 4665 N N . VAL B 1 269 ? 8.914 9.727 4.109 1 91.38 269 VAL B N 1
ATOM 4666 C CA . VAL B 1 269 ? 8.461 9.953 5.48 1 91.38 269 VAL B CA 1
ATOM 4667 C C . VAL B 1 269 ? 9.289 11.07 6.109 1 91.38 269 VAL B C 1
ATOM 4669 O O . VAL B 1 269 ? 8.758 11.914 6.84 1 91.38 269 VAL B O 1
ATOM 4672 N N . THR B 1 270 ? 10.547 11.07 5.844 1 88.06 270 THR B N 1
ATOM 4673 C CA . THR B 1 270 ? 11.422 12.109 6.375 1 88.06 270 THR B CA 1
ATOM 4674 C C . THR B 1 270 ? 11.016 13.477 5.844 1 88.06 270 THR B C 1
ATOM 4676 O O . THR B 1 270 ? 10.914 14.438 6.605 1 88.06 270 THR B O 1
ATOM 4679 N N . LEU B 1 271 ? 10.766 13.578 4.605 1 86.81 271 LEU B N 1
ATOM 4680 C CA . LEU B 1 271 ? 10.375 14.844 3.996 1 86.81 271 LEU B CA 1
ATOM 4681 C C . LEU B 1 271 ? 9 15.289 4.488 1 86.81 271 LEU B C 1
ATOM 4683 O O . LEU B 1 271 ? 8.773 16.469 4.742 1 86.81 271 LEU B O 1
ATOM 4687 N N . ASN B 1 272 ? 8.109 14.352 4.668 1 84.69 272 ASN B N 1
ATOM 4688 C CA . ASN B 1 272 ? 6.766 14.656 5.141 1 84.69 272 ASN B CA 1
ATOM 4689 C C . ASN B 1 272 ? 6.777 15.141 6.59 1 84.69 272 ASN B C 1
ATOM 4691 O O . ASN B 1 272 ? 6.012 16.031 6.961 1 84.69 272 ASN B O 1
ATOM 4695 N N . SER B 1 273 ? 7.566 14.531 7.34 1 81.44 273 SER B N 1
ATOM 4696 C CA . SER B 1 273 ? 7.668 14.914 8.742 1 81.44 273 SER B CA 1
ATOM 4697 C C . SER B 1 273 ? 8.203 16.344 8.891 1 81.44 273 SER B C 1
ATOM 4699 O O . SER B 1 273 ? 7.754 17.094 9.758 1 81.44 273 SER B O 1
ATOM 4701 N N . ARG B 1 274 ? 9.055 16.656 8.102 1 75.06 274 ARG B N 1
ATOM 4702 C CA . ARG B 1 274 ? 9.609 18 8.141 1 75.06 274 ARG B CA 1
ATOM 4703 C C . ARG B 1 274 ? 8.555 19.031 7.734 1 75.06 274 ARG B C 1
ATOM 4705 O O . ARG B 1 274 ? 8.5 20.125 8.305 1 75.06 274 ARG B O 1
ATOM 4712 N N . ALA B 1 275 ? 7.855 18.688 6.809 1 75.25 275 ALA B N 1
ATOM 4713 C CA . ALA B 1 275 ? 6.789 19.594 6.375 1 75.25 275 ALA B CA 1
ATOM 4714 C C . ALA B 1 275 ? 5.762 19.797 7.484 1 75.25 275 ALA B C 1
ATOM 4716 O O . ALA B 1 275 ? 5.266 20.906 7.68 1 75.25 275 ALA B O 1
ATOM 4717 N N . HIS B 1 276 ? 5.484 18.844 8.211 1 73.12 276 HIS B N 1
ATOM 4718 C CA . HIS B 1 276 ? 4.535 18.922 9.32 1 73.12 276 HIS B CA 1
ATOM 4719 C C . HIS B 1 276 ? 5.082 19.781 10.453 1 73.12 276 HIS B C 1
ATOM 4721 O O . HIS B 1 276 ? 4.352 20.578 11.039 1 73.12 276 HIS B O 1
ATOM 4727 N N . VAL B 1 277 ? 6.328 19.641 10.695 1 71.19 277 VAL B N 1
ATOM 4728 C CA . VAL B 1 277 ? 6.977 20.422 11.75 1 71.19 277 VAL B CA 1
ATOM 4729 C C . VAL B 1 277 ? 7.02 21.891 11.352 1 71.19 277 VAL B C 1
ATOM 4731 O O . VAL B 1 277 ? 6.77 22.766 12.18 1 71.19 277 VAL B O 1
ATOM 4734 N N . ARG B 1 278 ? 7.281 22.125 10.148 1 70.88 278 ARG B N 1
ATOM 4735 C CA . ARG B 1 278 ? 7.316 23.5 9.648 1 70.88 278 ARG B CA 1
ATOM 4736 C C . ARG B 1 278 ? 5.941 24.156 9.758 1 70.88 278 ARG B C 1
ATOM 4738 O O . ARG B 1 278 ? 5.836 25.328 10.117 1 70.88 278 ARG B O 1
ATOM 4745 N N . ALA B 1 279 ? 4.965 23.422 9.508 1 66.44 279 ALA B N 1
ATOM 4746 C CA . ALA B 1 279 ? 3.6 23.922 9.594 1 66.44 279 ALA B CA 1
ATOM 4747 C C . ALA B 1 279 ? 3.219 24.234 11.039 1 66.44 279 ALA B C 1
ATOM 4749 O O . ALA B 1 279 ? 2.549 25.234 11.312 1 66.44 279 ALA B O 1
ATOM 4750 N N . GLN B 1 280 ? 3.719 23.516 11.914 1 65.19 280 GLN B N 1
ATOM 4751 C CA . GLN B 1 280 ? 3.441 23.719 13.336 1 65.19 280 GLN B CA 1
ATOM 4752 C C . GLN B 1 280 ? 4.176 24.953 13.867 1 65.19 280 GLN B C 1
ATOM 4754 O O . GLN B 1 280 ? 3.617 25.719 14.648 1 65.19 280 GLN B O 1
ATOM 4759 N N . LEU B 1 281 ? 5.367 25.078 13.422 1 64.88 281 LEU B N 1
ATOM 4760 C CA . LEU B 1 281 ? 6.172 26.219 13.867 1 64.88 281 LEU B CA 1
ATOM 4761 C C . LEU B 1 281 ? 5.633 27.516 13.289 1 64.88 281 LEU B C 1
ATOM 4763 O O . LEU B 1 281 ? 5.645 28.547 13.961 1 64.88 281 LEU B O 1
ATOM 4767 N N . SER B 1 282 ? 5.23 27.422 12.117 1 61.66 282 SER B N 1
ATOM 4768 C CA . SER B 1 282 ? 4.656 28.609 11.492 1 61.66 282 SER B CA 1
ATOM 4769 C C . SER B 1 282 ? 3.346 29.016 12.156 1 61.66 282 SER B C 1
ATOM 4771 O O . SER B 1 282 ? 3.039 30.203 12.273 1 61.66 282 SER B O 1
ATOM 4773 N N . SER B 1 283 ? 2.615 28.109 12.625 1 57.31 283 SER B N 1
ATOM 4774 C CA . SER B 1 283 ? 1.361 28.391 13.32 1 57.31 283 SER B CA 1
ATOM 4775 C C . SER B 1 283 ? 1.612 28.969 14.711 1 57.31 283 SER B C 1
ATOM 4777 O O . SER B 1 283 ? 0.89 29.859 15.164 1 57.31 283 SER B O 1
ATOM 4779 N N . ASN B 1 284 ? 2.6 28.5 15.312 1 52.59 284 ASN B N 1
ATOM 4780 C CA . ASN B 1 284 ? 2.949 29 16.641 1 52.59 284 ASN B CA 1
ATOM 4781 C C . ASN B 1 284 ? 3.586 30.391 16.547 1 52.59 284 ASN B C 1
ATOM 4783 O O . ASN B 1 284 ? 3.406 31.219 17.438 1 52.59 284 ASN B O 1
ATOM 4787 N N . SER B 1 285 ? 4.41 30.609 15.602 1 50.41 285 SER B N 1
ATOM 4788 C CA . SER B 1 285 ? 5.02 31.922 15.438 1 50.41 285 SER B CA 1
ATOM 4789 C C . SER B 1 285 ? 3.969 33 15.125 1 50.41 285 SER B C 1
ATOM 4791 O O . SER B 1 285 ? 4.102 34.156 15.539 1 50.41 285 SER B O 1
ATOM 4793 N N . HIS B 1 286 ? 3.037 32.656 14.445 1 46.19 286 HIS B N 1
ATOM 4794 C CA . HIS B 1 286 ? 1.947 33.594 14.234 1 46.19 286 HIS B CA 1
ATOM 4795 C C . HIS B 1 286 ? 1.198 33.875 15.539 1 46.19 286 HIS B C 1
ATOM 4797 O O . HIS B 1 286 ? 0.709 34.969 15.758 1 46.19 286 HIS B O 1
ATOM 4803 N N . ASN B 1 287 ? 1.129 32.938 16.375 1 42.78 287 ASN B N 1
ATOM 4804 C CA . ASN B 1 287 ? 0.538 33.219 17.688 1 42.78 287 ASN B CA 1
ATOM 4805 C C . ASN B 1 287 ? 1.457 34.062 18.562 1 42.78 287 ASN B C 1
ATOM 4807 O O . ASN B 1 287 ? 0.987 34.875 19.359 1 42.78 287 ASN B O 1
ATOM 4811 N N . SER B 1 288 ? 2.703 33.875 18.453 1 42.69 288 SER B N 1
ATOM 4812 C CA . SER B 1 288 ? 3.625 34.688 19.234 1 42.69 288 SER B CA 1
ATOM 4813 C C . SER B 1 288 ? 3.754 36.094 18.641 1 42.69 288 SER B C 1
ATOM 4815 O O . SER B 1 288 ? 4.082 37.062 19.359 1 42.69 288 SER B O 1
ATOM 4817 N N . GLY B 1 289 ? 3.699 36.25 17.391 1 38.34 289 GLY B N 1
ATOM 4818 C CA . GLY B 1 289 ? 3.73 37.594 16.828 1 38.34 289 GLY B CA 1
ATOM 4819 C C . GLY B 1 289 ? 2.533 38.438 17.219 1 38.34 289 GLY B C 1
ATOM 4820 O O . GLY B 1 289 ? 2.625 39.656 17.281 1 38.34 289 GLY B O 1
ATOM 4821 N N . ASN B 1 290 ? 1.439 37.812 17.312 1 37.91 290 ASN B N 1
ATOM 4822 C CA . ASN B 1 290 ? 0.302 38.625 17.75 1 37.91 290 ASN B CA 1
ATOM 4823 C C . ASN B 1 290 ? 0.421 39.031 19.219 1 37.91 290 ASN B C 1
ATOM 4825 O O . ASN B 1 290 ? -0.184 40 19.656 1 37.91 290 ASN B O 1
ATOM 4829 N N . ASN B 1 291 ? 1.096 38.25 19.922 1 35.47 291 ASN B N 1
ATOM 4830 C CA . ASN B 1 291 ? 1.297 38.688 21.297 1 35.47 291 ASN B CA 1
ATOM 4831 C C . ASN B 1 291 ? 2.332 39.812 21.359 1 35.47 291 ASN B C 1
ATOM 4833 O O . ASN B 1 291 ? 2.438 40.5 22.391 1 35.47 291 ASN B O 1
ATOM 4837 N N . VAL B 1 292 ? 3.215 39.906 20.391 1 38.03 292 VAL B N 1
ATOM 4838 C CA . VAL B 1 292 ? 4.168 41 20.391 1 38.03 292 VAL B CA 1
ATOM 4839 C C . VAL B 1 292 ? 3.449 42.312 20.062 1 38.03 292 VAL B C 1
ATOM 4841 O O . VAL B 1 292 ? 3.791 43.375 20.594 1 38.03 292 VAL B O 1
ATOM 4844 N N . ASN B 1 293 ? 2.443 42.219 19.234 1 35.84 293 ASN B N 1
ATOM 4845 C CA . ASN B 1 293 ? 1.758 43.469 18.969 1 35.84 293 ASN B CA 1
ATOM 4846 C C . ASN B 1 293 ? 0.867 43.906 20.125 1 35.84 293 ASN B C 1
ATOM 4848 O O . ASN B 1 293 ? 0.547 45.094 20.281 1 35.84 293 ASN B O 1
ATOM 4852 N N . LEU B 1 294 ? 0.404 42.906 20.891 1 33.84 294 LEU B N 1
ATOM 4853 C CA . LEU B 1 294 ? -0.367 43.312 22.062 1 33.84 294 LEU B CA 1
ATOM 4854 C C . LEU B 1 294 ? 0.546 43.844 23.156 1 33.84 294 LEU B C 1
ATOM 4856 O O . LEU B 1 294 ? 0.173 44.781 23.859 1 33.84 294 LEU B O 1
ATOM 4860 N N . ILE B 1 295 ? 1.722 43.312 23.203 1 33.97 295 ILE B N 1
ATOM 4861 C CA . ILE B 1 295 ? 2.652 43.844 24.203 1 33.97 295 ILE B CA 1
ATOM 4862 C C . ILE B 1 295 ? 3.154 45.219 23.734 1 33.97 295 ILE B C 1
ATOM 4864 O O . ILE B 1 295 ? 3.455 46.062 24.562 1 33.97 295 ILE B O 1
ATOM 4868 N N . ASN B 1 296 ? 3.197 45.375 22.406 1 33.59 296 ASN B N 1
ATOM 4869 C CA . ASN B 1 296 ? 3.629 46.719 22.016 1 33.59 296 ASN B CA 1
ATOM 4870 C C . ASN B 1 296 ? 2.566 47.75 22.344 1 33.59 296 ASN B C 1
ATOM 4872 O O . ASN B 1 296 ? 2.877 48.938 22.453 1 33.59 296 ASN B O 1
ATOM 4876 N N . SER B 1 297 ? 1.274 47.344 22.344 1 33.28 297 SER B N 1
ATOM 4877 C CA . SER B 1 297 ? 0.321 48.406 22.656 1 33.28 297 SER B CA 1
ATOM 4878 C C . SER B 1 297 ? 0.292 48.719 24.141 1 33.28 297 SER B C 1
ATOM 4880 O O . SER B 1 297 ? -0.017 49.812 24.547 1 33.28 297 SER B O 1
ATOM 4882 N N . THR B 1 298 ? 0.364 47.656 24.969 1 32.41 298 THR B N 1
ATOM 4883 C CA . THR B 1 298 ? 0.274 48 26.391 1 32.41 298 THR B CA 1
ATOM 4884 C C . THR B 1 298 ? 1.59 48.594 26.891 1 32.41 298 THR B C 1
ATOM 4886 O O . THR B 1 298 ? 1.6 49.406 27.812 1 32.41 298 THR B O 1
ATOM 4889 N N . PHE B 1 299 ? 2.727 47.969 26.422 1 33.12 299 PHE B N 1
ATOM 4890 C CA . PHE B 1 299 ? 3.982 48.375 27.016 1 33.12 299 PHE B CA 1
ATOM 4891 C C . PHE B 1 299 ? 4.418 49.75 26.469 1 33.12 299 PHE B C 1
ATOM 4893 O O . PHE B 1 299 ? 5.586 50.125 26.578 1 33.12 299 PHE B O 1
ATOM 4900 N N . ASN B 1 300 ? 3.594 50.531 25.719 1 29.14 300 ASN B N 1
ATOM 4901 C CA . ASN B 1 300 ? 4.117 51.875 25.5 1 29.14 300 ASN B CA 1
ATOM 4902 C C . ASN B 1 300 ? 4.438 52.562 26.812 1 29.14 300 ASN B C 1
ATOM 4904 O O . ASN B 1 300 ? 4.941 53.688 26.828 1 29.14 300 ASN B O 1
ATOM 4908 N N . HIS B 1 301 ? 3.674 52.312 27.875 1 30 301 HIS B N 1
ATOM 4909 C CA . HIS B 1 301 ? 4.086 53.219 28.938 1 30 301 HIS B CA 1
ATOM 4910 C C . HIS B 1 301 ? 5.461 52.844 29.484 1 30 301 HIS B C 1
ATOM 4912 O O . HIS B 1 301 ? 6.207 53.719 29.938 1 30 301 HIS B O 1
ATOM 4918 N N . ALA B 1 302 ? 5.625 51.688 30.281 1 29.84 302 ALA B N 1
ATOM 4919 C CA . ALA B 1 302 ? 6.824 51.625 31.109 1 29.84 302 ALA B CA 1
ATOM 4920 C C . ALA B 1 302 ? 8.062 51.344 30.266 1 29.84 302 ALA B C 1
ATOM 4922 O O . ALA B 1 302 ? 8.016 50.5 29.359 1 29.84 302 ALA B O 1
ATOM 4923 N N . ARG B 1 303 ? 9.141 52.219 30.109 1 29.69 303 ARG B N 1
ATOM 4924 C CA . ARG B 1 303 ? 10.438 52.375 29.453 1 29.69 303 ARG B CA 1
ATOM 4925 C C . ARG B 1 303 ? 11.242 51.062 29.547 1 29.69 303 ARG B C 1
ATOM 4927 O O . ARG B 1 303 ? 12.414 51.031 29.141 1 29.69 303 ARG B O 1
ATOM 4934 N N . GLY B 1 304 ? 10.992 50.188 30.578 1 26.78 304 GLY B N 1
ATOM 4935 C CA . GLY B 1 304 ? 12.133 49.312 30.75 1 26.78 304 GLY B CA 1
ATOM 4936 C C . GLY B 1 304 ? 12.438 48.469 29.516 1 26.78 304 GLY B C 1
ATOM 4937 O O . GLY B 1 304 ? 11.594 48.312 28.641 1 26.78 304 GLY B O 1
ATOM 4938 N N . ALA B 1 305 ? 13.836 48.094 29.297 1 26.11 305 ALA B N 1
ATOM 4939 C CA . ALA B 1 305 ? 14.688 47.469 28.281 1 26.11 305 ALA B CA 1
ATOM 4940 C C . ALA B 1 305 ? 14.133 46.125 27.844 1 26.11 305 ALA B C 1
ATOM 4942 O O . ALA B 1 305 ? 14.266 45.125 28.562 1 26.11 305 ALA B O 1
ATOM 4943 N N . GLN B 1 306 ? 12.914 46 27.594 1 28.97 306 GLN B N 1
ATOM 4944 C CA . GLN B 1 306 ? 12.469 44.688 27.203 1 28.97 306 GLN B CA 1
ATOM 4945 C C . GLN B 1 306 ? 13.312 44.125 26.062 1 28.97 306 GLN B C 1
ATOM 4947 O O . GLN B 1 306 ? 13.5 44.781 25.047 1 28.97 306 GLN B O 1
ATOM 4952 N N . VAL B 1 307 ? 14.359 43.281 26.438 1 24.66 307 VAL B N 1
ATOM 4953 C CA . VAL B 1 307 ? 15.25 42.531 25.562 1 24.66 307 VAL B CA 1
ATOM 4954 C C . VAL B 1 307 ? 14.43 41.812 24.484 1 24.66 307 VAL B C 1
ATOM 4956 O O . VAL B 1 307 ? 13.562 41 24.797 1 24.66 307 VAL B O 1
ATOM 4959 N N . ARG B 1 308 ? 14.008 42.562 23.453 1 27.64 308 ARG B N 1
ATOM 4960 C CA . ARG B 1 308 ? 13.5 41.938 22.234 1 27.64 308 ARG B CA 1
ATOM 4961 C C . ARG B 1 308 ? 14.414 40.812 21.766 1 27.64 308 ARG B C 1
ATOM 4963 O O . ARG B 1 308 ? 15.594 41.031 21.516 1 27.64 308 ARG B O 1
ATOM 4970 N N . ILE B 1 309 ? 14.336 39.688 22.469 1 24.12 309 ILE B N 1
ATOM 4971 C CA . ILE B 1 309 ? 15.086 38.594 21.875 1 24.12 309 ILE B CA 1
ATOM 4972 C C . ILE B 1 309 ? 14.602 38.375 20.453 1 24.12 309 ILE B C 1
ATOM 4974 O O . ILE B 1 309 ? 13.453 37.969 20.234 1 24.12 309 ILE B O 1
ATOM 4978 N N . GLN B 1 310 ? 14.852 39.281 19.484 1 24.69 310 GLN B N 1
ATOM 4979 C CA . GLN B 1 310 ? 14.742 39 18.062 1 24.69 310 GLN B CA 1
ATOM 4980 C C . GLN B 1 310 ? 15.547 37.781 17.672 1 24.69 310 GLN B C 1
ATOM 4982 O O . GLN B 1 310 ? 16.766 37.75 17.828 1 24.69 310 GLN B O 1
ATOM 4987 N N . VAL B 1 311 ? 15.078 36.625 18.016 1 22.95 311 VAL B N 1
ATOM 4988 C CA . VAL B 1 311 ? 15.766 35.5 17.406 1 22.95 311 VAL B CA 1
ATOM 4989 C C . VAL B 1 311 ? 15.828 35.656 15.898 1 22.95 311 VAL B C 1
ATOM 4991 O O . VAL B 1 311 ? 14.797 35.688 15.219 1 22.95 311 VAL B O 1
ATOM 4994 N N . GLU B 1 312 ? 16.688 36.562 15.305 1 23.73 312 GLU B N 1
ATOM 4995 C CA . GLU B 1 312 ? 17.141 36.625 13.914 1 23.73 312 GLU B CA 1
ATOM 4996 C C . GLU B 1 312 ? 17.578 35.281 13.398 1 23.73 312 GLU B C 1
ATOM 4998 O O . GLU B 1 312 ? 18.547 34.688 13.898 1 23.73 312 GLU B O 1
ATOM 5003 N N . GLU B 1 313 ? 16.688 34.344 13.281 1 24.88 313 GLU B N 1
ATOM 5004 C CA . GLU B 1 313 ? 17.234 33.312 12.414 1 24.88 313 GLU B CA 1
ATOM 5005 C C . GLU B 1 313 ? 17.844 33.906 11.148 1 24.88 313 GLU B C 1
ATOM 5007 O O . GLU B 1 313 ? 17.219 34.719 10.469 1 24.88 313 GLU B O 1
ATOM 5012 N N . GLY B 1 314 ? 19.141 34.125 11.055 1 23.67 314 GLY B N 1
ATOM 5013 C CA . GLY B 1 314 ? 20.062 34.531 10.016 1 23.67 314 GLY B CA 1
ATOM 5014 C C . GLY B 1 314 ? 19.734 33.938 8.656 1 23.67 314 GLY B C 1
ATOM 5015 O O . GLY B 1 314 ? 20.328 32.938 8.258 1 23.67 314 GLY B O 1
ATOM 5016 N N . ILE B 1 315 ? 18.531 33.531 8.234 1 23.02 315 ILE B N 1
ATOM 5017 C CA . ILE B 1 315 ? 18.469 33.5 6.777 1 23.02 315 ILE B CA 1
ATOM 5018 C C . ILE B 1 315 ? 18.734 34.906 6.215 1 23.02 315 ILE B C 1
ATOM 5020 O O . ILE B 1 315 ? 18.094 35.875 6.598 1 23.02 315 ILE B O 1
ATOM 5024 N N . VAL B 1 316 ? 19.969 35.25 5.824 1 23.72 316 VAL B N 1
ATOM 5025 C CA . VAL B 1 316 ? 20.531 36.406 5.105 1 23.72 316 VAL B CA 1
ATOM 5026 C C . VAL B 1 316 ? 19.516 36.875 4.066 1 23.72 316 VAL B C 1
ATOM 5028 O O . VAL B 1 316 ? 19.25 36.188 3.082 1 23.72 316 VAL B O 1
ATOM 5031 N N . MET B 1 317 ? 18.359 37.406 4.426 1 20.38 317 MET B N 1
ATOM 5032 C CA . MET B 1 317 ? 17.797 38.344 3.473 1 20.38 317 MET B CA 1
ATOM 5033 C C . MET B 1 317 ? 18.797 39.469 3.162 1 20.38 317 MET B C 1
ATOM 5035 O O . MET B 1 317 ? 19.125 40.25 4.031 1 20.38 317 MET B O 1
ATOM 5039 N N . LYS B 1 318 ? 19.906 39.156 2.414 1 22.94 318 LYS B N 1
ATOM 5040 C CA . LYS B 1 318 ? 20.859 40.156 1.924 1 22.94 318 LYS B CA 1
ATOM 5041 C C . LYS B 1 318 ? 20.141 41.406 1.422 1 22.94 318 LYS B C 1
ATOM 5043 O O . LYS B 1 318 ? 19.359 41.344 0.459 1 22.94 318 LYS B O 1
ATOM 5048 N N . ASP B 1 319 ? 19.641 42.281 2.229 1 21.67 319 ASP B N 1
ATOM 5049 C CA . ASP B 1 319 ? 19.375 43.656 1.811 1 21.67 319 ASP B CA 1
ATOM 5050 C C . ASP B 1 319 ? 20.562 44.219 1.023 1 21.67 319 ASP B C 1
ATOM 5052 O O . ASP B 1 319 ? 21.672 44.281 1.538 1 21.67 319 ASP B O 1
ATOM 5056 N N . PHE B 1 320 ? 20.734 43.906 -0.274 1 22.05 320 PHE B N 1
ATOM 5057 C CA . PHE B 1 320 ? 21.609 44.594 -1.219 1 22.05 320 PHE B CA 1
ATOM 5058 C C . PHE B 1 320 ? 21.531 46.094 -1.039 1 22.05 320 PHE B C 1
ATOM 5060 O O . PHE B 1 320 ? 20.469 46.688 -1.256 1 22.05 320 PHE B O 1
ATOM 5067 N N . GLN B 1 321 ? 22.031 46.594 0 1 20.77 321 GLN B N 1
ATOM 5068 C CA . GLN B 1 321 ? 22.25 48.031 0.092 1 20.77 321 GLN B CA 1
ATOM 5069 C C . GLN B 1 321 ? 22.734 48.625 -1.236 1 20.77 321 GLN B C 1
ATOM 5071 O O . GLN B 1 321 ? 23.703 48.125 -1.812 1 20.77 321 GLN B O 1
ATOM 5076 N N . LEU B 1 322 ? 21.875 49.219 -1.986 1 19.84 322 LEU B N 1
ATOM 5077 C CA . LEU B 1 322 ? 22.188 50.125 -3.08 1 19.84 322 LEU B CA 1
ATOM 5078 C C . LEU B 1 322 ? 23.328 51.031 -2.695 1 19.84 322 LEU B C 1
ATOM 5080 O O . LEU B 1 322 ? 23.266 51.719 -1.668 1 19.84 322 LEU B O 1
ATOM 5084 N N . SER B 1 323 ? 24.578 50.656 -2.926 1 21 323 SER B N 1
ATOM 5085 C CA . SER B 1 323 ? 25.766 51.531 -2.852 1 21 323 SER B CA 1
ATOM 5086 C C . SER B 1 323 ? 25.5 52.875 -3.498 1 21 323 SER B C 1
ATOM 5088 O O . SER B 1 323 ? 25.375 52.969 -4.723 1 21 323 SER B O 1
ATOM 5090 N N . LYS B 1 324 ? 24.406 53.562 -3.066 1 22.73 324 LYS B N 1
ATOM 5091 C CA . LYS B 1 324 ? 24.375 54.906 -3.65 1 22.73 324 LYS B CA 1
ATOM 5092 C C . LYS B 1 324 ? 25.766 55.531 -3.652 1 22.73 324 LYS B C 1
ATOM 5094 O O . LYS B 1 324 ? 26.484 55.469 -2.652 1 22.73 324 LYS B O 1
ATOM 5099 N N . GLY B 1 325 ? 26.328 55.844 -4.836 1 21.77 325 GLY B N 1
ATOM 5100 C CA . GLY B 1 325 ? 27.469 56.531 -5.383 1 21.77 325 GLY B CA 1
ATOM 5101 C C . GLY B 1 325 ? 27.781 57.812 -4.633 1 21.77 325 GLY B C 1
ATOM 5102 O O . GLY B 1 325 ? 26.938 58.375 -3.934 1 21.77 325 GLY B O 1
ATOM 5103 N N . GLU B 1 326 ? 29 58.094 -4.422 1 24.7 326 GLU B N 1
ATOM 5104 C CA . GLU B 1 326 ? 29.766 59.25 -3.959 1 24.7 326 GLU B CA 1
ATOM 5105 C C . GLU B 1 326 ? 29.281 60.531 -4.629 1 24.7 326 GLU B C 1
ATOM 5107 O O . GLU B 1 326 ? 29.203 60.625 -5.859 1 24.7 326 GLU B O 1
ATOM 5112 N N . VAL B 1 327 ? 28.188 61.094 -4.148 1 22.23 327 VAL B N 1
ATOM 5113 C CA . VAL B 1 327 ? 28.141 62.469 -4.68 1 22.23 327 VAL B CA 1
ATOM 5114 C C . VAL B 1 327 ? 29.547 63.062 -4.648 1 22.23 327 VAL B C 1
ATOM 5116 O O . VAL B 1 327 ? 30.141 63.219 -3.576 1 22.23 327 VAL B O 1
ATOM 5119 N N . PRO B 1 328 ? 30.359 62.75 -5.676 1 22.61 328 PRO B N 1
ATOM 5120 C CA . PRO B 1 328 ? 31.594 63.5 -5.883 1 22.61 328 PRO B CA 1
ATOM 5121 C C . PRO B 1 328 ? 31.422 65 -5.629 1 22.61 328 PRO B C 1
ATOM 5123 O O . PRO B 1 328 ? 30.297 65.5 -5.586 1 22.61 328 PRO B O 1
ATOM 5126 N N . GLY B 1 329 ? 32.531 65.812 -5.371 1 22.36 329 GLY B N 1
ATOM 5127 C CA . GLY B 1 329 ? 32.812 67.25 -5.219 1 22.36 329 GLY B CA 1
ATOM 5128 C C . GLY B 1 329 ? 32.125 68.062 -6.273 1 22.36 329 GLY B C 1
ATOM 5129 O O . GLY B 1 329 ? 31.625 67.562 -7.27 1 22.36 329 GLY B O 1
ATOM 5130 N N . VAL B 1 330 ? 31.969 69.438 -6.184 1 23.86 330 VAL B N 1
ATOM 5131 C CA . VAL B 1 330 ? 31.469 70.312 -7.215 1 23.86 330 VAL B CA 1
ATOM 5132 C C . VAL B 1 330 ? 31.984 69.875 -8.578 1 23.86 330 VAL B C 1
ATOM 5134 O O . VAL B 1 330 ? 31.328 70.062 -9.602 1 23.86 330 VAL B O 1
ATOM 5137 N N . GLY B 1 331 ? 33.344 69.5 -8.781 1 22.34 331 GLY B N 1
ATOM 5138 C CA . GLY B 1 331 ? 33.875 70 -10.055 1 22.34 331 GLY B CA 1
ATOM 5139 C C . GLY B 1 331 ? 33.281 69.25 -11.25 1 22.34 331 GLY B C 1
ATOM 5140 O O . GLY B 1 331 ? 32.594 68.25 -11.102 1 22.34 331 GLY B O 1
ATOM 5141 N N . GLY B 1 332 ? 33.781 69.5 -12.648 1 21.81 332 GLY B N 1
ATOM 5142 C CA . GLY B 1 332 ? 33.5 69.25 -14.047 1 21.81 332 GLY B CA 1
ATOM 5143 C C . GLY B 1 332 ? 33.5 67.812 -14.438 1 21.81 332 GLY B C 1
ATOM 5144 O O . GLY B 1 332 ? 32.906 67.438 -15.453 1 21.81 332 GLY B O 1
ATOM 5145 N N . SER B 1 333 ? 34.5 66.938 -14.062 1 21.48 333 SER B N 1
ATOM 5146 C CA . SER B 1 333 ? 34.969 65.875 -15 1 21.48 333 SER B CA 1
ATOM 5147 C C . SER B 1 333 ? 33.938 64.75 -15.086 1 21.48 333 SER B C 1
ATOM 5149 O O . SER B 1 333 ? 33.219 64.5 -14.133 1 21.48 333 SER B O 1
ATOM 5151 N N . HIS B 1 334 ? 33.781 63.938 -16.344 1 21.52 334 HIS B N 1
ATOM 5152 C CA . HIS B 1 334 ? 32.969 63 -17.109 1 21.52 334 HIS B CA 1
ATOM 5153 C C . HIS B 1 334 ? 32.969 61.594 -16.484 1 21.52 334 HIS B C 1
ATOM 5155 O O . HIS B 1 334 ? 33.906 60.844 -16.734 1 21.52 334 HIS B O 1
ATOM 5161 N N . GLY B 1 335 ? 32.875 61.406 -15.195 1 19.38 335 GLY B N 1
ATOM 5162 C CA . GLY B 1 335 ? 33.188 60.156 -14.477 1 19.38 335 GLY B CA 1
ATOM 5163 C C . GLY B 1 335 ? 32.344 59 -14.938 1 19.38 335 GLY B C 1
ATOM 5164 O O . GLY B 1 335 ? 31.125 59 -14.836 1 19.38 335 GLY B O 1
ATOM 5165 N N . SER B 1 336 ? 32.812 58.219 -16 1 21.64 336 SER B N 1
ATOM 5166 C CA . SER B 1 336 ? 32.125 57.156 -16.75 1 21.64 336 SER B CA 1
ATOM 5167 C C . SER B 1 336 ? 31.594 56.062 -15.82 1 21.64 336 SER B C 1
ATOM 5169 O O . SER B 1 336 ? 32.219 55.781 -14.789 1 21.64 336 SER B O 1
ATOM 5171 N N . HIS B 1 337 ? 30.266 55.75 -15.891 1 21.45 337 HIS B N 1
ATOM 5172 C CA . HIS B 1 337 ? 29.281 54.844 -15.336 1 21.45 337 HIS B CA 1
ATOM 5173 C C . HIS B 1 337 ? 29.672 53.375 -15.562 1 21.45 337 HIS B C 1
ATOM 5175 O O . HIS B 1 337 ? 29.453 52.844 -16.641 1 21.45 337 HIS B O 1
ATOM 5181 N N . ASP B 1 338 ? 30.906 52.906 -15.242 1 21.38 338 ASP B N 1
ATOM 5182 C CA . ASP B 1 338 ? 31.109 51.5 -15.648 1 21.38 338 ASP B CA 1
ATOM 5183 C C . ASP B 1 338 ? 30.094 50.594 -14.992 1 21.38 338 ASP B C 1
ATOM 5185 O O . ASP B 1 338 ? 29.859 50.656 -13.789 1 21.38 338 ASP B O 1
ATOM 5189 N N . ASP B 1 339 ? 29.188 50 -15.805 1 21.5 339 ASP B N 1
ATOM 5190 C CA . ASP B 1 339 ? 28.094 49.031 -15.719 1 21.5 339 ASP B CA 1
ATOM 5191 C C . ASP B 1 339 ? 28.562 47.719 -15.117 1 21.5 339 ASP B C 1
ATOM 5193 O O . ASP B 1 339 ? 29.469 47.062 -15.664 1 21.5 339 ASP B O 1
ATOM 5197 N N . VAL B 1 340 ? 28.781 47.625 -13.836 1 22.41 340 VAL B N 1
ATOM 5198 C CA . VAL B 1 340 ? 29.125 46.344 -13.211 1 22.41 340 VAL B CA 1
ATOM 5199 C C . VAL B 1 340 ? 28.078 45.312 -13.562 1 22.41 340 VAL B C 1
ATOM 5201 O O . VAL B 1 340 ? 26.891 45.469 -13.273 1 22.41 340 VAL B O 1
ATOM 5204 N N . LYS B 1 341 ? 28.344 44.5 -14.703 1 21.62 341 LYS B N 1
ATOM 5205 C CA . LYS B 1 341 ? 27.625 43.344 -15.211 1 21.62 341 LYS B CA 1
ATOM 5206 C C . LYS B 1 341 ? 27.531 42.25 -14.156 1 21.62 341 LYS B C 1
ATOM 5208 O O . LYS B 1 341 ? 28.562 41.781 -13.641 1 21.62 341 LYS B O 1
ATOM 5213 N N . VAL B 1 342 ? 26.594 42.344 -13.227 1 21.56 342 VAL B N 1
ATOM 5214 C CA . VAL B 1 342 ? 26.203 41.281 -12.281 1 21.56 342 VAL B CA 1
ATOM 5215 C C . VAL B 1 342 ? 25.922 40 -13.031 1 21.56 342 VAL B C 1
ATOM 5217 O O . VAL B 1 342 ? 24.984 39.938 -13.836 1 21.56 342 VAL B O 1
ATOM 5220 N N . ASP B 1 343 ? 27 39.375 -13.602 1 18.8 343 ASP B N 1
ATOM 5221 C CA . ASP B 1 343 ? 26.812 38.094 -14.289 1 18.8 343 ASP B CA 1
ATOM 5222 C C . ASP B 1 343 ? 26.109 37.062 -13.391 1 18.8 343 ASP B C 1
ATOM 5224 O O . ASP B 1 343 ? 26.516 36.875 -12.242 1 18.8 343 ASP B O 1
ATOM 5228 N N . VAL B 1 344 ? 24.797 36.938 -13.586 1 20.28 344 VAL B N 1
ATOM 5229 C CA . VAL B 1 344 ? 23.828 35.938 -13.117 1 20.28 344 VAL B CA 1
ATOM 5230 C C . VAL B 1 344 ? 24.359 34.531 -13.414 1 20.28 344 VAL B C 1
ATOM 5232 O O . VAL B 1 344 ? 24.438 34.156 -14.578 1 20.28 344 VAL B O 1
ATOM 5235 N N . ILE B 1 345 ? 25.672 34.25 -13.016 1 19.09 345 ILE B N 1
ATOM 5236 C CA . ILE B 1 345 ? 25.984 32.812 -13.219 1 19.09 345 ILE B CA 1
ATOM 5237 C C . ILE B 1 345 ? 25.062 31.969 -12.367 1 19.09 345 ILE B C 1
ATOM 5239 O O . ILE B 1 345 ? 24.844 32.25 -11.188 1 19.09 345 ILE B O 1
#

Sequence (690 aa):
MSAAASLNIASVLGTIEIGVILNTFLLGVVTIQMFSYYTAHFNDPVGSFRFSPLVKSHRFSSGESSALLIWWVYTLDLAYSMIAVEMLWVYTVSGFGDFTVLASGRWEYFVLPIFISATSVPVQFFFAYRVKKLLPSSIALPAFIGIALMSTCQGAIALYMTIAAFTTVFDAAGLASFTKIGQSYTAISLCADVFITGSLTVTLLSKRTGFKTTDNIVLRIILTSIETAIPVTVFGIGHLVAVNTGSTSGIAELFVIPVARLYTNTLLVTLNSRAHVRAQLSSNSHNSGNNVNLINSTFNHARGAQVRIQVEEGIVMKDFQLSKGEVPGVGGSHGSHDDVKVDVIMSAAASLNIASVLGTIEIGVILNTFLLGVVTIQMFSYYTAHFNDPVGSFRFSPLVKSHRFSSGESSALLIWWVYTLDLAYSMIAVEMLWVYTVSGFGDFTVLASGRWEYFVLPIFISATSVPVQFFFAYRVKKLLPSSIALPAFIGIALMSTCQGAIALYMTIAAFTTVFDAAGLASFTKIGQSYTAISLCADVFITGSLTVTLLSKRTGFKTTDNIVLRIILTSIETAIPVTVFGIGHLVAVNTGSTSGIAELFVIPVARLYTNTLLVTLNSRAHVRAQLSSNSHNSGNNVNLINSTFNHARGAQVRIQVEEGIVMKDFQLSKGEVPGVGGSHGSHDDVKVDVI

Nearest PDB structures (foldseek):
  8ubg-assembly1_A  TM=5.239E-01  e=1.629E+00  synthetic construct
  3ma9-assembly1_A  TM=2.430E-01  e=8.487E+00  Human immunodeficiency virus 1
  8ubg-assembly1_A  TM=5.241E-01  e=2.017E+00  synthetic construct
  3ma9-assembly1_A  TM=5.092E-01  e=7.760E+00  Human immunodeficiency virus 1